Protein AF-0000000076590605 (afdb_homodimer)

Nearest PDB structures (foldseek):
  2ejc-assembly1_A-2  TM=9.378E-01  e=7.123E-31  Thermotoga maritima
  3mxt-assembly1_A  TM=9.363E-01  e=5.687E-29  Campylobacter jejuni subsp. jejuni NCTC 11168 = ATCC 700819
  2x3f-assembly1_B  TM=9.225E-01  e=6.044E-29  Staphylococcus aureus subsp. aureus MRSA252
  2x3f-assembly1_A  TM=9.341E-01  e=1.417E-28  Staphylococcus aureus subsp. aureus MRSA252
  7tot-assembly1_B  TM=8.406E-01  e=3.715E-29  Bartonella henselae str. Houston-1

Solvent-accessible surface area (backbone atoms only — not comparable to full-atom values): 33451 Å² total; per-residue (Å²): 125,90,73,78,80,56,55,75,34,52,45,65,68,59,37,28,52,55,33,48,56,41,47,62,71,70,45,43,30,13,36,34,76,40,67,55,55,68,47,71,50,55,40,49,39,37,38,53,27,41,75,76,24,77,37,20,41,35,34,36,48,77,65,38,38,49,34,42,76,84,52,84,70,82,74,60,73,68,53,67,66,61,42,50,45,53,42,43,72,36,48,36,54,32,35,41,43,46,78,45,88,51,58,60,69,83,58,96,62,66,69,68,58,32,26,52,48,31,38,54,65,41,22,38,86,54,87,63,90,73,58,78,83,45,66,50,55,44,26,39,46,63,69,59,45,52,49,81,70,22,60,83,34,70,52,31,51,35,27,49,49,33,51,48,50,31,47,44,48,33,50,57,37,43,30,39,40,43,55,42,48,48,47,63,59,50,45,42,51,48,48,43,35,59,54,37,44,48,80,50,47,73,41,76,41,77,66,42,57,44,97,74,45,32,65,59,54,79,60,60,79,42,36,30,74,68,38,54,70,30,49,28,35,50,43,54,26,47,50,47,44,42,49,32,37,66,69,59,74,47,39,41,28,67,58,45,34,51,51,35,46,49,49,24,38,73,46,66,38,45,72,73,45,58,44,43,20,30,61,78,58,58,46,77,50,89,36,58,40,68,79,44,58,22,23,43,38,37,33,32,35,33,56,18,51,95,79,40,75,38,78,45,63,40,64,42,75,35,103,125,89,73,79,80,57,56,73,34,53,46,64,68,61,38,29,54,54,34,48,56,40,47,64,69,68,45,43,30,13,34,33,77,40,67,53,59,67,46,71,50,56,39,48,39,36,37,52,28,42,75,74,25,77,37,20,39,34,35,39,50,76,66,39,37,49,35,42,77,85,53,84,70,80,74,61,77,60,56,68,66,61,41,49,43,54,42,44,72,37,46,35,56,30,34,41,45,44,78,46,87,51,57,62,71,83,61,94,6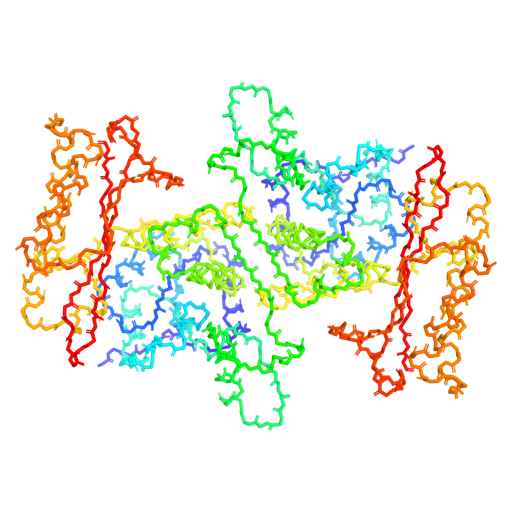5,66,72,69,57,33,26,50,47,32,37,54,65,42,21,39,86,55,86,61,90,73,58,78,83,44,65,49,54,44,26,39,46,64,68,59,44,52,47,81,71,23,61,84,34,71,54,31,50,36,28,48,48,33,50,47,49,30,47,45,49,33,49,58,37,42,31,38,39,42,54,42,47,49,47,65,57,52,44,43,51,47,48,42,34,58,54,38,43,47,81,50,46,72,42,75,39,78,66,43,54,44,98,72,45,32,66,61,54,79,62,59,78,42,36,28,74,69,39,55,70,30,50,28,34,51,42,54,28,46,50,48,44,42,50,33,37,64,70,59,74,48,39,42,25,61,58,46,34,50,50,34,48,48,49,25,40,73,47,65,37,45,73,73,46,59,44,41,21,31,61,78,57,59,46,81,46,78,45,57,40,67,79,42,59,21,24,43,41,37,32,32,36,34,57,18,53,94,79,39,74,39,78,45,64,40,65,44,75,33,105

pLDDT: mean 93.01, std 9.88, range [45.31, 98.94]

InterPro domains:
  IPR003721 Pantoate-beta-alanine ligase [MF_00158] (7-318)
  IPR003721 Pantoate-beta-alanine ligase [PF02569] (8-317)
  IPR003721 Pantoate-beta-alanine ligase [TIGR00018] (8-318)
  IPR004821 Cytidyltransferase-like domain [TIGR00125] (31-86)
  IPR014729 Rossmann-like alpha/beta/alpha sandwich fold [G3DSA:3.40.50.620] (4-208)
  IPR042176 Pantoate-beta-alanine ligase, C-terminal domain [G3DSA:3.30.1300.10] (209-319)

Sequence (638 aa):
MEELRIPIFTEKRDMKDFARRHRMAGKRVGLVGTMGAVHAGHLSLVHRAAELCDIVICMIYINPAQFTVNEDFDSYPRSMTTDALQIQQAGAHAVFAPKTFYHVIEDSAADADAAAAADKAQVVGQEQQVHPMAHETWVTVERMQQGLCGQSRPHLFRGIATICIKMYNTMMPDVFVLGQKDYQQNRVIERLTRDLDFDVEVVEAPTVREADGLAMSSRNVNLTPEARAQAPAIYAALSWAQQAAQQRQVTSATDLVAEVTARIAAAGGRVDYVEARHAEHLEVVQGDVTAQLTVIAVAVNYEGKRGKDVRLTDNIVIRMEELRIPIFTEKRDMKDFARRHRMAGKRVGLVGTMGAVHAGHLSLVHRAAELCDIVICMIYINPAQFTVNEDFDSYPRSMTTDALQIQQAGAHAVFAPKTFYHVIEDSAADADAAAAADKAQVVGQEQQVHPMAHETWVTVERMQQGLCGQSRPHLFRGIATICIKMYNTMMPDVFVLGQKDYQQNRVIERLTRDLDFDVEVVEAPTVREADGLAMSSRNVNLTPEARAQAPAIYAALSWAQQAAQQRQVTSATDLVAEVTARIAAAGGRVDYVEARHAEHLEVVQGDVTAQLTVIAVAVNYEGKRGKDVRLTDNIVIR

Organism: Tetradesmus obliquus (NCBI:txid3088)

Foldseek 3Di:
DDDQDAEEAADLVVLQVVQVVCVVVVWAEEEAEDQAPDDPQSLVLLLVRQVVTVAYEYEHHDQQQQAAPPDDPVPPPHDPVVRSVSSVVSPHRYYYYYLALWDFDDDPDDPNVRSVVLRLVNHPPDDDDDDPPTDDDWDDPDQLCDDDVCPVRVRRQRRLQVVLVSCCNRNVHQEYEDECQPQSSLLSNVVSCVVVVPNHHYHYDYFDADPLQAGDDPLLVFADPLQNVLRSLLRVLQVVLQVCLVVVVDFFQVVSQVSSCVSSVVSPWAWPGWAKAASNRGHGDGTGCQVGWIKIKTWTWHQGPPGDIGIGIGMDIHD/DDDQDAEEAADLVVLQVVQVVCVVVVWAEEEAEDQAPDDPQSLVLLLVRQVVTDAYEYEHHDQQQQAAPPDDPVPPPHDPVVRSSSSVVSPHRYYYYYLALWDFDDDPDDPNVRSVVLRLVNHPPDDDDDDPPTDDDWDDPDQLCDDDVCPVRVRRQRRLQVVLVSCCNRNVHQEYEDECQPQSSLLSNVVSCVVVVPNHHYHYDYFDADPLQAGDDPLLVFADPLQNVLRSLLRVLQVVLLVCLVVPVDFFQVVSQVSSVVSSVVSPWAWPGWAKAASNRGHGDGGGCQVGWIKTKTWTWHQGPPGDIGIGIGMDIHD

Structure (mmCIF, N/CA/C/O backbone):
data_AF-0000000076590605-model_v1
#
loop_
_entity.id
_entity.type
_entity.pdbx_description
1 polymer 'Pantoate--beta-alanine ligase'
#
loop_
_atom_site.group_PDB
_atom_site.id
_atom_site.type_symbol
_atom_site.label_atom_id
_atom_site.label_alt_id
_atom_site.label_comp_id
_atom_site.label_asym_id
_atom_site.label_entity_id
_atom_site.label_seq_id
_atom_site.pdbx_PDB_ins_code
_atom_site.Cartn_x
_atom_site.Cartn_y
_atom_site.Cartn_z
_atom_site.occupancy
_atom_site.B_iso_or_equiv
_atom_site.auth_seq_id
_atom_site.auth_comp_id
_atom_site.auth_asym_id
_atom_site.auth_atom_id
_atom_site.pdbx_PDB_model_num
ATOM 1 N N . MET A 1 1 ? 13.984 -16.172 -38.281 1 52.56 1 MET A N 1
ATOM 2 C CA . MET A 1 1 ? 13.992 -15.984 -36.844 1 52.56 1 MET A CA 1
ATOM 3 C C . MET A 1 1 ? 13.016 -14.875 -36.438 1 52.56 1 MET A C 1
ATOM 5 O O . MET A 1 1 ? 13.047 -13.781 -37 1 52.56 1 MET A O 1
ATOM 9 N N . GLU A 1 2 ? 12.031 -15.281 -35.812 1 73.75 2 GLU A N 1
ATOM 10 C CA . GLU A 1 2 ? 10.984 -14.297 -35.562 1 73.75 2 GLU A CA 1
ATOM 11 C C . GLU A 1 2 ? 11.547 -13.047 -34.875 1 73.75 2 GLU A C 1
ATOM 13 O O . GLU A 1 2 ? 12.391 -13.148 -34 1 73.75 2 GLU A O 1
ATOM 18 N N . GLU A 1 3 ? 11.43 -12 -35.531 1 88.44 3 GLU A N 1
ATOM 19 C CA . GLU A 1 3 ? 11.938 -10.703 -35.094 1 88.44 3 GLU A CA 1
ATOM 20 C C . GLU A 1 3 ? 11.102 -10.141 -33.938 1 88.44 3 GLU A C 1
ATOM 22 O O . GLU A 1 3 ? 9.883 -10.305 -33.938 1 88.44 3 GLU A O 1
ATOM 27 N N . LEU A 1 4 ? 11.805 -9.773 -32.938 1 90.38 4 LEU A N 1
ATOM 28 C CA . LEU A 1 4 ? 11.164 -9.086 -31.812 1 90.38 4 LEU A CA 1
ATOM 29 C C . LEU A 1 4 ? 10.609 -7.738 -32.25 1 90.38 4 LEU A C 1
ATOM 31 O O . LEU A 1 4 ? 11.359 -6.883 -32.75 1 90.38 4 LEU A O 1
ATOM 35 N N . ARG A 1 5 ? 9.312 -7.516 -32.125 1 94.44 5 ARG A N 1
ATOM 36 C CA . ARG A 1 5 ? 8.656 -6.312 -32.625 1 94.44 5 ARG A CA 1
ATOM 37 C C . ARG A 1 5 ? 8.078 -5.484 -31.469 1 94.44 5 ARG A C 1
ATOM 39 O O . ARG A 1 5 ? 7.797 -4.297 -31.641 1 94.44 5 ARG A O 1
ATOM 46 N N . ILE A 1 6 ? 7.895 -6.141 -30.344 1 96.81 6 ILE A N 1
ATOM 47 C CA . ILE A 1 6 ? 7.293 -5.406 -29.234 1 96.81 6 ILE A CA 1
ATOM 48 C C . ILE A 1 6 ? 8.383 -4.715 -28.422 1 96.81 6 ILE A C 1
ATOM 50 O O . ILE A 1 6 ? 9.516 -5.188 -28.359 1 96.81 6 ILE A O 1
ATOM 54 N N . PRO A 1 7 ? 8.047 -3.584 -27.844 1 97.69 7 PRO A N 1
ATOM 55 C CA . PRO A 1 7 ? 9.055 -2.875 -27.062 1 97.69 7 PRO A CA 1
ATOM 56 C C . PRO A 1 7 ? 9.383 -3.584 -25.75 1 97.69 7 PRO A C 1
ATOM 58 O O . PRO A 1 7 ? 8.516 -4.223 -25.156 1 97.69 7 PRO A O 1
ATOM 61 N N . ILE A 1 8 ? 10.641 -3.469 -25.344 1 97.12 8 ILE A N 1
ATOM 62 C CA . ILE A 1 8 ? 11.102 -3.812 -24 1 97.12 8 ILE A CA 1
ATOM 63 C C . ILE A 1 8 ? 11.445 -2.537 -23.234 1 97.12 8 ILE A C 1
ATOM 65 O O . ILE A 1 8 ? 12.406 -1.84 -23.562 1 97.12 8 ILE A O 1
ATOM 69 N N . PHE A 1 9 ? 10.641 -2.23 -22.25 1 97.81 9 PHE A N 1
ATOM 70 C CA . PHE A 1 9 ? 10.891 -1.055 -21.422 1 97.81 9 PHE A CA 1
ATOM 71 C C . PHE A 1 9 ? 11.75 -1.41 -20.219 1 97.81 9 PHE A C 1
ATOM 73 O O . PHE A 1 9 ? 11.539 -2.443 -19.578 1 97.81 9 PHE A O 1
ATOM 80 N N . THR A 1 10 ? 12.68 -0.567 -19.906 1 96.12 10 THR A N 1
ATOM 81 C CA . THR A 1 10 ? 13.508 -0.78 -18.719 1 96.12 10 THR A CA 1
ATOM 82 C C . THR A 1 10 ? 13.32 0.357 -17.719 1 96.12 10 THR A C 1
ATOM 84 O O . THR A 1 10 ? 13.719 0.239 -16.562 1 96.12 10 THR A O 1
ATOM 87 N N . GLU A 1 11 ? 12.695 1.439 -18.203 1 96.38 11 GLU A N 1
ATOM 88 C CA . GLU A 1 11 ? 12.445 2.596 -17.344 1 96.38 11 GLU A CA 1
ATOM 89 C C . GLU A 1 11 ? 10.969 2.697 -16.969 1 96.38 11 GLU A C 1
ATOM 91 O O . GLU A 1 11 ? 10.102 2.559 -17.828 1 96.38 11 GLU A O 1
ATOM 96 N N . LYS A 1 12 ? 10.766 2.99 -15.727 1 97.06 12 LYS A N 1
ATOM 97 C CA . LYS A 1 12 ? 9.391 3.107 -15.234 1 97.06 12 LYS A CA 1
ATOM 98 C C . LYS A 1 12 ? 8.625 4.176 -16 1 97.06 12 LYS A C 1
ATOM 100 O O . LYS A 1 12 ? 7.461 3.979 -16.359 1 97.06 12 LYS A O 1
ATOM 105 N N . ARG A 1 13 ? 9.297 5.281 -16.219 1 96.75 13 ARG A N 1
ATOM 106 C CA . ARG A 1 13 ? 8.633 6.402 -16.875 1 96.75 13 ARG A CA 1
ATOM 107 C C . ARG A 1 13 ? 8.109 6 -18.25 1 96.75 13 ARG A C 1
ATOM 109 O O . ARG A 1 13 ? 6.973 6.312 -18.609 1 96.75 13 ARG A O 1
ATOM 116 N N . ASP A 1 14 ? 8.938 5.297 -19.016 1 98.25 14 ASP A N 1
ATOM 117 C CA . ASP A 1 14 ? 8.547 4.859 -20.359 1 98.25 14 ASP A CA 1
ATOM 118 C C . ASP A 1 14 ? 7.406 3.852 -20.297 1 98.25 14 ASP A C 1
ATOM 120 O O . ASP A 1 14 ? 6.484 3.898 -21.109 1 98.25 14 ASP A O 1
ATOM 124 N N . MET A 1 15 ? 7.453 2.961 -19.359 1 98.56 15 MET A N 1
ATOM 125 C CA . MET A 1 15 ? 6.395 1.969 -19.188 1 98.56 15 MET A CA 1
ATOM 126 C C . MET A 1 15 ? 5.074 2.637 -18.828 1 98.56 15 MET A C 1
ATOM 128 O O . MET A 1 15 ? 4.023 2.287 -19.375 1 98.56 15 MET A O 1
ATOM 132 N N . LYS A 1 16 ? 5.164 3.613 -17.953 1 98.06 16 LYS A N 1
ATOM 133 C CA . LYS A 1 16 ? 3.977 4.363 -17.562 1 98.06 16 LYS A CA 1
ATOM 134 C C . LYS A 1 16 ? 3.354 5.074 -18.766 1 98.06 16 LYS A C 1
ATOM 136 O O . LYS A 1 16 ? 2.133 5.043 -18.938 1 98.06 16 LYS A O 1
ATOM 141 N N . ASP A 1 17 ? 4.176 5.719 -19.516 1 97.81 17 ASP A N 1
ATOM 142 C CA . ASP A 1 17 ? 3.688 6.438 -20.688 1 97.81 17 ASP A CA 1
ATOM 143 C C . ASP A 1 17 ? 2.982 5.492 -21.656 1 97.81 17 ASP A C 1
ATOM 145 O O . ASP A 1 17 ? 1.929 5.824 -22.203 1 97.81 17 ASP A O 1
ATOM 149 N N . PHE A 1 18 ? 3.584 4.344 -21.828 1 98.56 18 PHE A N 1
ATOM 150 C CA . PHE A 1 18 ? 3.004 3.334 -22.703 1 98.56 18 PHE A CA 1
ATOM 151 C C . PHE A 1 18 ? 1.631 2.904 -22.203 1 98.56 18 PHE A C 1
ATOM 153 O O . PHE A 1 18 ? 0.66 2.898 -22.953 1 98.56 18 PHE A O 1
ATOM 160 N N . ALA A 1 19 ? 1.553 2.57 -20.953 1 98.06 19 ALA A N 1
ATOM 161 C CA . ALA A 1 19 ? 0.304 2.098 -20.359 1 98.06 19 ALA A CA 1
ATOM 162 C C . ALA A 1 19 ? -0.766 3.186 -20.391 1 98.06 19 ALA A C 1
ATOM 164 O O . ALA A 1 19 ? -1.909 2.928 -20.766 1 98.06 19 ALA A O 1
ATOM 165 N N . ARG A 1 20 ? -0.372 4.34 -19.984 1 94.88 20 ARG A N 1
ATOM 166 C CA . ARG A 1 20 ? -1.293 5.473 -19.922 1 94.88 20 ARG A CA 1
ATOM 167 C C . ARG A 1 20 ? -1.897 5.762 -21.281 1 94.88 20 ARG A C 1
ATOM 169 O O . ARG A 1 20 ? -3.096 6.035 -21.406 1 94.88 20 ARG A O 1
ATOM 176 N N . ARG A 1 21 ? -1.084 5.77 -22.328 1 95.94 21 ARG A N 1
ATOM 177 C CA . ARG A 1 21 ? -1.553 6.039 -23.672 1 95.94 21 ARG A CA 1
ATOM 178 C C . ARG A 1 21 ? -2.668 5.078 -24.078 1 95.94 21 ARG A C 1
ATOM 180 O O . ARG A 1 21 ? -3.676 5.496 -24.641 1 95.94 21 ARG A O 1
ATOM 187 N N . HIS A 1 22 ? -2.52 3.828 -23.734 1 97 22 HIS A N 1
ATOM 188 C CA . HIS A 1 22 ? -3.514 2.832 -24.109 1 97 22 HIS A CA 1
ATOM 189 C C . HIS A 1 22 ? -4.77 2.959 -23.25 1 97 22 HIS A C 1
ATOM 191 O O . HIS A 1 22 ? -5.887 2.826 -23.766 1 97 22 HIS A O 1
ATOM 197 N N . ARG A 1 23 ? -4.586 3.281 -22 1 93.75 23 ARG A N 1
ATOM 198 C CA . ARG A 1 23 ? -5.738 3.488 -21.125 1 93.75 23 ARG A CA 1
ATOM 199 C C . ARG A 1 23 ? -6.562 4.691 -21.578 1 93.75 23 ARG A C 1
ATOM 201 O O . ARG A 1 23 ? -7.793 4.629 -21.625 1 93.75 23 ARG A O 1
ATOM 208 N N . MET A 1 24 ? -5.855 5.703 -21.906 1 90.5 24 MET A N 1
ATOM 209 C CA . MET A 1 24 ? -6.527 6.918 -22.359 1 90.5 24 MET A CA 1
ATOM 210 C C . MET A 1 24 ? -7.281 6.676 -23.672 1 90.5 24 MET A C 1
ATOM 212 O O . MET A 1 24 ? -8.281 7.336 -23.953 1 90.5 24 MET A O 1
ATOM 216 N N . ALA A 1 25 ? -6.82 5.707 -24.422 1 94.25 25 ALA A N 1
ATOM 217 C CA . ALA A 1 25 ? -7.465 5.355 -25.688 1 94.25 25 ALA A CA 1
ATOM 218 C C . ALA A 1 25 ? -8.633 4.398 -25.453 1 94.25 25 ALA A C 1
ATOM 220 O O . ALA A 1 25 ? -9.25 3.926 -26.422 1 94.25 25 ALA A O 1
ATOM 221 N N . GLY A 1 26 ? -8.891 4.047 -24.156 1 92.81 26 GLY A N 1
ATOM 222 C CA . GLY A 1 26 ? -10.023 3.205 -23.828 1 92.81 26 GLY A CA 1
ATOM 223 C C . GLY A 1 26 ? -9.734 1.724 -23.969 1 92.81 26 GLY A C 1
ATOM 224 O O . GLY A 1 26 ? -10.656 0.902 -23.984 1 92.81 26 GLY A O 1
ATOM 225 N N . LYS A 1 27 ? -8.453 1.386 -24.125 1 97.56 27 LYS A N 1
ATOM 226 C CA . LYS A 1 27 ? -8.086 -0.019 -24.266 1 97.56 27 LYS A CA 1
ATOM 227 C C . LYS A 1 27 ? -7.996 -0.709 -22.922 1 97.56 27 LYS A C 1
ATOM 229 O O . LYS A 1 27 ? -7.598 -0.094 -21.922 1 97.56 27 LYS A O 1
ATOM 234 N N . ARG A 1 28 ? -8.367 -1.932 -22.906 1 98.31 28 ARG A N 1
ATOM 235 C CA . ARG A 1 28 ? -8.227 -2.76 -21.703 1 98.31 28 ARG A CA 1
ATOM 236 C C . ARG A 1 28 ? -6.816 -3.346 -21.609 1 98.31 28 ARG A C 1
ATOM 238 O O . ARG A 1 28 ? -6.344 -3.988 -22.547 1 98.31 28 ARG A O 1
ATOM 245 N N . VAL A 1 29 ? -6.125 -3.145 -20.516 1 98.81 29 VAL A N 1
ATOM 246 C CA . VAL A 1 29 ? -4.727 -3.529 -20.359 1 98.81 29 VAL A CA 1
ATOM 247 C C . VAL A 1 29 ? -4.629 -4.738 -19.438 1 98.81 29 VAL A C 1
ATOM 249 O O . VAL A 1 29 ? -5.172 -4.727 -18.328 1 98.81 29 VAL A O 1
ATOM 252 N N . GLY A 1 30 ? -4.008 -5.828 -19.891 1 98.94 30 GLY A N 1
ATOM 253 C CA . GLY A 1 30 ? -3.721 -7.012 -19.109 1 98.94 30 GLY A CA 1
ATOM 254 C C . GLY A 1 30 ? -2.277 -7.086 -18.641 1 98.94 30 GLY A C 1
ATOM 255 O O . GLY A 1 30 ? -1.366 -6.68 -19.359 1 98.94 30 GLY A O 1
ATOM 256 N N . LEU A 1 31 ? -2.045 -7.637 -17.469 1 98.94 31 LEU A N 1
ATOM 257 C CA . LEU A 1 31 ? -0.725 -7.77 -16.859 1 98.94 31 LEU A CA 1
ATOM 258 C C . LEU A 1 31 ? -0.428 -9.227 -16.516 1 98.94 31 LEU A C 1
ATOM 260 O O . LEU A 1 31 ? -1.293 -9.938 -16 1 98.94 31 LEU A O 1
ATOM 264 N N . VAL A 1 32 ? 0.732 -9.664 -16.859 1 98.81 32 VAL A N 1
ATOM 265 C CA . VAL A 1 32 ? 1.303 -10.938 -16.438 1 98.81 32 VAL A CA 1
ATOM 266 C C . VAL A 1 32 ? 2.705 -10.719 -15.867 1 98.81 32 VAL A C 1
ATOM 268 O O . VAL A 1 32 ? 3.488 -9.945 -16.422 1 98.81 32 VAL A O 1
ATOM 271 N N . GLY A 1 33 ? 2.963 -11.305 -14.758 1 96.94 33 GLY A N 1
ATOM 272 C CA . GLY A 1 33 ? 4.285 -11.195 -14.164 1 96.94 33 GLY A CA 1
ATOM 273 C C . GLY A 1 33 ? 5.051 -12.508 -14.18 1 96.94 33 GLY A C 1
ATOM 274 O O . GLY A 1 33 ? 4.469 -13.57 -13.984 1 96.94 33 GLY A O 1
ATOM 275 N N . THR A 1 34 ? 6.34 -12.383 -14.383 1 94.06 34 THR A N 1
ATOM 276 C CA . THR A 1 34 ? 7.234 -13.531 -14.305 1 94.06 34 THR A CA 1
ATOM 277 C C . THR A 1 34 ? 8.625 -13.102 -13.844 1 94.06 34 THR A C 1
ATOM 279 O O . THR A 1 34 ? 8.977 -11.922 -13.914 1 94.06 34 THR A O 1
ATOM 282 N N . MET A 1 35 ? 9.352 -14.062 -13.375 1 89.19 35 MET A N 1
ATOM 283 C CA . MET A 1 35 ? 10.734 -13.812 -12.984 1 89.19 35 MET A CA 1
ATOM 284 C C . MET A 1 35 ? 11.695 -14.164 -14.117 1 89.19 35 MET A C 1
ATOM 286 O O . MET A 1 35 ? 12.914 -14.109 -13.945 1 89.19 35 MET A O 1
ATOM 290 N N . GLY A 1 36 ? 11.148 -14.562 -15.258 1 88.38 36 GLY A N 1
ATOM 291 C CA . GLY A 1 36 ? 11.961 -15.016 -16.375 1 88.38 36 GLY A CA 1
ATOM 292 C C . GLY A 1 36 ? 11.977 -16.531 -16.531 1 88.38 36 GLY A C 1
ATOM 293 O O . GLY A 1 36 ? 11.164 -17.234 -15.922 1 88.38 36 GLY A O 1
ATOM 294 N N . ALA A 1 37 ? 12.805 -16.984 -17.547 1 85.94 37 ALA A N 1
ATOM 295 C CA . ALA A 1 37 ? 12.828 -18.406 -17.891 1 85.94 37 ALA A CA 1
ATOM 296 C C . ALA A 1 37 ? 11.422 -18.922 -18.203 1 85.94 37 ALA A C 1
ATOM 298 O O . ALA A 1 37 ? 10.969 -19.891 -17.594 1 85.94 37 ALA A O 1
ATOM 299 N N . VAL A 1 38 ? 10.883 -18.328 -19.109 1 91.62 38 VAL A N 1
ATOM 300 C CA . VAL A 1 38 ? 9.461 -18.516 -19.391 1 91.62 38 VAL A CA 1
ATOM 301 C C . VAL A 1 38 ? 9.227 -19.922 -19.938 1 91.62 38 VAL A C 1
ATOM 303 O O . VAL A 1 38 ? 10.047 -20.453 -20.688 1 91.62 38 VAL A O 1
ATOM 306 N N . HIS A 1 39 ? 8.266 -20.516 -19.531 1 90.88 39 HIS A N 1
ATOM 307 C CA . HIS A 1 39 ? 7.797 -21.812 -19.969 1 90.88 39 HIS A CA 1
ATOM 308 C C . HIS A 1 39 ? 6.316 -21.766 -20.344 1 90.88 39 HIS A C 1
ATOM 310 O O . HIS A 1 39 ? 5.695 -20.703 -20.297 1 90.88 39 HIS A O 1
ATOM 316 N N .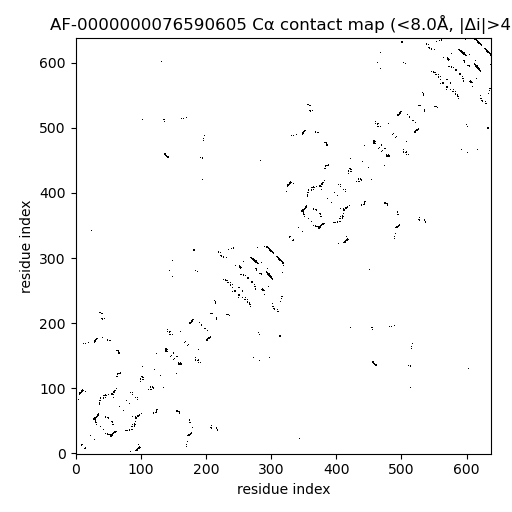 ALA A 1 40 ? 5.738 -22.906 -20.641 1 95.25 40 ALA A N 1
ATOM 317 C CA . ALA A 1 40 ? 4.371 -22.969 -21.156 1 95.25 40 ALA A CA 1
ATOM 318 C C . ALA A 1 40 ? 3.371 -22.469 -20.125 1 95.25 40 ALA A C 1
ATOM 320 O O . ALA A 1 40 ? 2.338 -21.906 -20.469 1 95.25 40 ALA A O 1
ATOM 321 N N . GLY A 1 41 ? 3.707 -22.656 -18.906 1 95.25 41 GLY A N 1
ATOM 322 C CA . GLY A 1 41 ? 2.857 -22.141 -17.844 1 95.25 41 GLY A CA 1
ATOM 323 C C . GLY A 1 41 ? 2.725 -20.625 -17.875 1 95.25 41 GLY A C 1
ATOM 324 O O . GLY A 1 41 ? 1.615 -20.094 -17.812 1 95.25 41 GLY A O 1
ATOM 325 N N . HIS A 1 42 ? 3.848 -19.953 -18 1 96.06 42 HIS A N 1
ATOM 326 C CA . HIS A 1 42 ? 3.836 -18.5 -18.109 1 96.06 42 HIS A CA 1
ATOM 327 C C . HIS A 1 42 ? 3.105 -18.047 -19.359 1 96.06 42 HIS A C 1
ATOM 329 O O . HIS A 1 42 ? 2.295 -17.125 -19.312 1 96.06 42 HIS A O 1
ATOM 335 N N . LEU A 1 43 ? 3.406 -18.719 -20.406 1 97.88 43 LEU A N 1
ATOM 336 C CA . LEU A 1 43 ? 2.848 -18.312 -21.703 1 97.88 43 LEU A CA 1
ATOM 337 C C . LEU A 1 43 ? 1.333 -18.5 -21.719 1 97.88 43 LEU A C 1
ATOM 339 O O . LEU A 1 43 ? 0.618 -17.719 -22.359 1 97.88 43 LEU A O 1
ATOM 343 N N . SER A 1 44 ? 0.85 -19.453 -20.969 1 98.25 44 SER A N 1
ATOM 344 C CA . SER A 1 44 ? -0.592 -19.641 -20.844 1 98.25 44 SER A CA 1
ATOM 345 C C . SER A 1 44 ? -1.256 -18.438 -20.188 1 98.25 44 SER A C 1
ATOM 347 O O . SER A 1 44 ? -2.398 -18.109 -20.5 1 98.25 44 SER A O 1
ATOM 349 N N . LEU A 1 45 ? -0.587 -17.812 -19.25 1 98.56 45 LEU A N 1
ATOM 350 C CA . LEU A 1 45 ? -1.105 -16.609 -18.609 1 98.56 45 LEU A CA 1
ATOM 351 C C . LEU A 1 45 ? -1.193 -15.461 -19.609 1 98.56 45 LEU A C 1
ATOM 353 O O . LEU A 1 45 ? -2.166 -14.703 -19.609 1 98.56 45 LEU A O 1
ATOM 357 N N . VAL A 1 46 ? -0.167 -15.375 -20.453 1 98.75 46 VAL A N 1
ATOM 358 C CA . VAL A 1 46 ? -0.151 -14.336 -21.469 1 98.75 46 VAL A CA 1
ATOM 359 C C . VAL A 1 46 ? -1.308 -14.555 -22.453 1 98.75 46 VAL A C 1
ATOM 361 O O . VAL A 1 46 ? -2.016 -13.609 -22.797 1 98.75 46 VAL A O 1
ATOM 364 N N . HIS A 1 47 ? -1.52 -15.828 -22.844 1 98.69 47 HIS A N 1
ATOM 365 C CA . HIS A 1 47 ? -2.643 -16.156 -23.703 1 98.69 47 HIS A CA 1
ATOM 366 C C . HIS A 1 47 ? -3.969 -15.75 -23.078 1 98.69 47 HIS A C 1
ATOM 368 O O . HIS A 1 47 ? -4.824 -15.156 -23.734 1 98.69 47 HIS A O 1
ATOM 374 N N . ARG A 1 48 ? -4.105 -16.062 -21.828 1 98.75 48 ARG A N 1
ATOM 375 C CA . ARG A 1 48 ? -5.332 -15.734 -21.109 1 98.75 48 ARG A CA 1
ATOM 376 C C . ARG A 1 48 ? -5.543 -14.227 -21.062 1 98.75 48 ARG A C 1
ATOM 378 O O . ARG A 1 48 ? -6.656 -13.742 -21.266 1 98.75 48 ARG A O 1
ATOM 385 N N . ALA A 1 49 ? -4.512 -13.5 -20.766 1 98.88 49 ALA A N 1
ATOM 386 C CA . ALA A 1 49 ? -4.59 -12.039 -20.75 1 98.88 49 ALA A CA 1
ATOM 387 C C . ALA A 1 49 ? -5 -11.492 -22.125 1 98.88 49 ALA A C 1
ATOM 389 O O . ALA A 1 49 ? -5.801 -10.562 -22.203 1 98.88 49 ALA A O 1
ATOM 390 N N . ALA A 1 50 ? -4.484 -12.094 -23.172 1 98.75 50 ALA A N 1
ATOM 391 C CA . ALA A 1 50 ? -4.77 -11.648 -24.547 1 98.75 50 ALA A CA 1
ATOM 392 C C . ALA A 1 50 ? -6.23 -11.891 -24.906 1 98.75 50 ALA A C 1
ATOM 394 O O . ALA A 1 50 ? -6.801 -11.164 -25.719 1 98.75 50 ALA A O 1
ATOM 395 N N . GLU A 1 51 ? -6.832 -12.898 -24.281 1 98.62 51 GLU A N 1
ATOM 396 C CA . GLU A 1 51 ? -8.25 -13.172 -24.5 1 98.62 51 GLU A CA 1
ATOM 397 C C . GLU A 1 51 ? -9.125 -12.117 -23.844 1 98.62 51 GLU A C 1
ATOM 399 O O . GLU A 1 51 ? -10.234 -11.844 -24.312 1 98.62 51 GLU A O 1
ATOM 404 N N . LEU A 1 52 ? -8.617 -11.484 -22.844 1 98.69 52 LEU A N 1
ATOM 405 C CA . LEU A 1 52 ? -9.453 -10.648 -21.984 1 98.69 52 LEU A CA 1
ATOM 406 C C . LEU A 1 52 ? -9.203 -9.172 -22.266 1 98.69 52 LEU A C 1
ATOM 408 O O . LEU A 1 52 ? -10 -8.312 -21.875 1 98.69 52 LEU A O 1
ATOM 412 N N . CYS A 1 53 ? -8.062 -8.867 -22.938 1 98.81 53 CYS A N 1
ATOM 413 C CA . CYS A 1 53 ? -7.633 -7.473 -22.984 1 98.81 53 CYS A CA 1
ATOM 414 C C . CYS A 1 53 ? -7.156 -7.102 -24.391 1 98.81 53 CYS A C 1
ATOM 416 O O . CYS A 1 53 ? -6.848 -7.98 -25.203 1 98.81 53 CYS A O 1
ATOM 418 N N . ASP A 1 54 ? -7.059 -5.828 -24.656 1 98.81 54 ASP A N 1
ATOM 419 C CA . ASP A 1 54 ? -6.582 -5.301 -25.922 1 98.81 54 ASP A CA 1
ATOM 420 C C . ASP A 1 54 ? -5.059 -5.238 -25.953 1 98.81 54 ASP A C 1
ATOM 422 O O . ASP A 1 54 ? -4.449 -5.402 -27.016 1 98.81 54 ASP A O 1
ATOM 426 N N . ILE A 1 55 ? -4.504 -4.91 -24.844 1 98.81 55 ILE A N 1
ATOM 427 C CA . ILE A 1 55 ? -3.062 -4.762 -24.656 1 98.81 55 ILE A CA 1
ATOM 428 C C . ILE A 1 55 ? -2.592 -5.664 -23.516 1 98.81 55 ILE A C 1
ATOM 430 O O . ILE A 1 55 ? -3.207 -5.707 -22.453 1 98.81 55 ILE A O 1
ATOM 434 N N . VAL A 1 56 ? -1.514 -6.371 -23.75 1 98.94 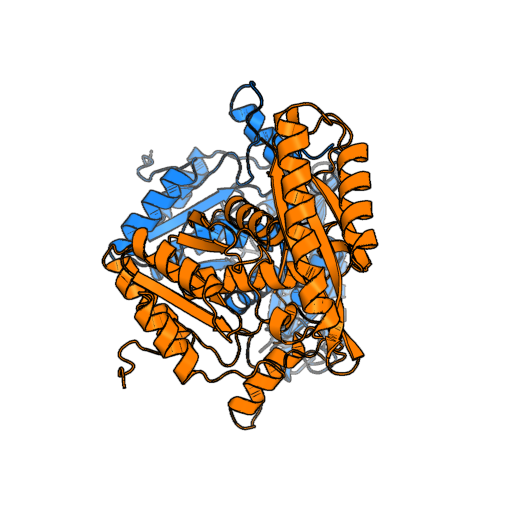56 VAL A N 1
ATOM 435 C CA . VAL A 1 56 ? -0.946 -7.227 -22.703 1 98.94 56 VAL A CA 1
ATOM 436 C C . VAL A 1 56 ? 0.495 -6.809 -22.422 1 98.94 56 VAL A C 1
ATOM 438 O O . VAL A 1 56 ? 1.312 -6.719 -23.344 1 98.94 56 VAL A O 1
ATOM 441 N N . ILE A 1 57 ? 0.788 -6.512 -21.188 1 98.94 57 ILE A N 1
ATOM 442 C CA . ILE A 1 57 ? 2.133 -6.207 -20.719 1 98.94 57 ILE A CA 1
ATOM 443 C C . ILE A 1 57 ? 2.641 -7.359 -19.844 1 98.94 57 ILE A C 1
ATOM 445 O O . ILE A 1 57 ? 1.944 -7.812 -18.938 1 98.94 57 ILE A O 1
ATOM 449 N N . CYS A 1 58 ? 3.793 -7.836 -20.172 1 98.75 58 CYS A N 1
ATOM 450 C CA . CYS A 1 58 ? 4.434 -8.859 -19.359 1 98.75 58 CYS A CA 1
ATOM 451 C C . CYS A 1 58 ? 5.664 -8.312 -18.641 1 98.75 58 CYS A C 1
ATOM 453 O O . CYS A 1 58 ? 6.543 -7.727 -19.281 1 98.75 58 CYS A O 1
ATOM 455 N N . MET A 1 59 ? 5.711 -8.5 -17.391 1 98.06 59 MET A N 1
ATOM 456 C CA . MET A 1 59 ? 6.875 -8.062 -16.625 1 98.06 59 MET A CA 1
ATOM 457 C C . MET A 1 59 ? 7.84 -9.219 -16.391 1 98.06 59 MET A C 1
ATOM 459 O O . MET A 1 59 ? 7.414 -10.336 -16.078 1 98.06 59 MET A O 1
ATOM 463 N N . ILE A 1 60 ? 9.094 -8.969 -16.594 1 95.31 60 ILE A N 1
ATOM 464 C CA . ILE A 1 60 ? 10.18 -9.859 -16.203 1 95.31 60 ILE A CA 1
ATOM 465 C C . ILE A 1 60 ? 11.047 -9.18 -15.156 1 95.31 60 ILE A C 1
ATOM 467 O O . ILE A 1 60 ? 11.781 -8.242 -15.461 1 95.31 60 ILE A O 1
ATOM 471 N N . TYR A 1 61 ? 10.953 -9.664 -13.961 1 94.5 61 TYR A N 1
ATOM 472 C CA . TYR A 1 61 ? 11.688 -9.031 -12.875 1 94.5 61 TYR A CA 1
ATOM 473 C C . TYR A 1 61 ? 11.789 -9.961 -11.672 1 94.5 61 TYR A C 1
ATOM 475 O O . TYR A 1 61 ? 10.805 -10.602 -11.289 1 94.5 61 TYR A O 1
ATOM 483 N N . ILE A 1 62 ? 12.977 -10.047 -11.141 1 91.38 62 ILE A N 1
ATOM 484 C CA . ILE A 1 62 ? 13.18 -10.742 -9.875 1 91.38 62 ILE A CA 1
ATOM 485 C C . ILE A 1 62 ? 13.094 -9.742 -8.719 1 91.38 62 ILE A C 1
ATOM 487 O O . ILE A 1 62 ? 13.969 -8.891 -8.562 1 91.38 62 ILE A O 1
ATOM 491 N N . ASN A 1 63 ? 12.086 -9.883 -7.949 1 93.88 63 ASN A N 1
ATOM 492 C CA . ASN A 1 63 ? 11.883 -8.992 -6.809 1 93.88 63 ASN A CA 1
ATOM 493 C C . ASN A 1 63 ? 12.75 -9.398 -5.621 1 93.88 63 ASN A C 1
ATOM 495 O O . ASN A 1 63 ? 12.484 -10.414 -4.973 1 93.88 63 ASN A O 1
ATOM 499 N N . PRO A 1 64 ? 13.734 -8.602 -5.27 1 92.25 64 PRO A N 1
ATOM 500 C CA . PRO A 1 64 ? 14.641 -8.984 -4.188 1 92.25 64 PRO A CA 1
ATOM 501 C C . PRO A 1 64 ? 13.938 -9.086 -2.836 1 92.25 64 PRO A C 1
ATOM 503 O O . PRO A 1 64 ? 14.328 -9.883 -1.982 1 92.25 64 PRO A O 1
ATOM 506 N N . ALA A 1 65 ? 12.914 -8.367 -2.633 1 91.06 65 ALA A N 1
ATOM 507 C CA . ALA A 1 65 ? 12.258 -8.258 -1.332 1 91.06 65 ALA A CA 1
ATOM 508 C C . ALA A 1 65 ? 11.516 -9.547 -0.989 1 91.06 65 ALA A C 1
ATOM 510 O O . ALA A 1 65 ? 11.047 -9.727 0.14 1 91.06 65 ALA A O 1
ATOM 511 N N . GLN A 1 66 ? 11.406 -10.445 -1.945 1 89.06 66 GLN A N 1
ATOM 512 C CA . GLN A 1 66 ? 10.734 -11.711 -1.648 1 89.06 66 GLN A CA 1
ATOM 513 C C . GLN A 1 66 ? 11.75 -12.812 -1.367 1 89.06 66 GLN A C 1
ATOM 515 O O . GLN A 1 66 ? 11.375 -13.969 -1.161 1 89.06 66 GLN A O 1
ATOM 520 N N . PHE A 1 67 ? 13.055 -12.43 -1.292 1 86.44 67 PHE A N 1
ATOM 521 C CA . PHE A 1 67 ? 14.125 -13.398 -1.058 1 86.44 67 PHE A CA 1
ATOM 522 C C . PHE A 1 67 ? 14.945 -13.008 0.166 1 86.44 67 PHE A C 1
ATOM 524 O O . PHE A 1 67 ? 15.031 -11.836 0.517 1 86.44 67 PHE A O 1
ATOM 531 N N . THR A 1 68 ? 15.508 -14.039 0.71 1 83.19 68 THR A N 1
ATOM 532 C CA . THR A 1 68 ? 16.484 -13.812 1.771 1 83.19 68 THR A CA 1
ATOM 533 C C . THR A 1 68 ? 17.906 -13.922 1.229 1 83.19 68 THR A C 1
ATOM 535 O O . THR A 1 68 ? 18.109 -14.391 0.107 1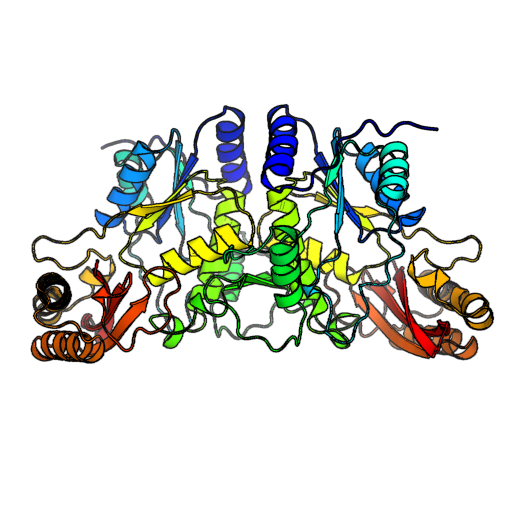 83.19 68 THR A O 1
ATOM 538 N N . VAL A 1 69 ? 18.844 -13.508 2.006 1 79.88 69 VAL A N 1
ATOM 539 C CA . VAL A 1 69 ? 20.25 -13.523 1.628 1 79.88 69 VAL A CA 1
ATOM 540 C C . VAL A 1 69 ? 20.688 -14.953 1.335 1 79.88 69 VAL A C 1
ATOM 542 O O . VAL A 1 69 ? 21.641 -15.18 0.585 1 79.88 69 VAL A O 1
ATOM 545 N N . ASN A 1 70 ? 19.969 -15.859 1.777 1 73.25 70 ASN A N 1
ATOM 546 C CA . ASN A 1 70 ? 20.375 -17.25 1.633 1 73.25 70 ASN A CA 1
ATOM 547 C C . ASN A 1 70 ? 19.734 -17.891 0.405 1 73.25 70 ASN A C 1
ATOM 549 O O . ASN A 1 70 ? 20.047 -19.047 0.068 1 73.25 70 ASN A O 1
ATOM 553 N N . GLU A 1 71 ? 18.922 -17.172 -0.203 1 71.5 71 GLU A N 1
ATOM 554 C CA . GLU A 1 71 ? 18.234 -17.734 -1.358 1 71.5 71 GLU A CA 1
ATOM 555 C C . GLU A 1 71 ? 18.875 -17.281 -2.664 1 71.5 71 GLU A C 1
ATOM 557 O O . GLU A 1 71 ? 19.328 -16.141 -2.775 1 71.5 71 GLU A O 1
ATOM 562 N N . ASP A 1 72 ? 19.359 -18.25 -3.506 1 58.53 72 ASP A N 1
ATOM 563 C CA . ASP A 1 72 ? 20.031 -17.922 -4.762 1 58.53 72 ASP A CA 1
ATOM 564 C C . ASP A 1 72 ? 19.047 -17.469 -5.82 1 58.53 72 ASP A C 1
ATOM 566 O O . ASP A 1 72 ? 18.188 -18.234 -6.262 1 58.53 72 ASP A O 1
ATOM 570 N N . PHE A 1 73 ? 18.938 -16.219 -6.012 1 59.59 73 PHE A N 1
ATOM 571 C CA . PHE A 1 73 ? 18.062 -15.758 -7.086 1 59.59 73 PHE A CA 1
ATOM 572 C C . PHE A 1 73 ? 18.875 -15.461 -8.344 1 59.59 73 PHE A C 1
ATOM 574 O O . PHE A 1 73 ? 18.312 -15.258 -9.414 1 59.59 73 PHE A O 1
ATOM 581 N N . ASP A 1 74 ? 20.188 -15.453 -8.305 1 54.69 74 ASP A N 1
ATOM 582 C CA . ASP A 1 74 ? 21.062 -15.148 -9.438 1 54.69 74 ASP A CA 1
ATOM 583 C C . ASP A 1 74 ? 21 -16.25 -10.484 1 54.69 74 ASP A C 1
ATOM 585 O O . ASP A 1 74 ? 21.469 -16.078 -11.609 1 54.69 74 ASP A O 1
ATOM 589 N N . SER A 1 75 ? 20.531 -17.406 -10.094 1 51.34 75 SER A N 1
ATOM 590 C CA . SER A 1 75 ? 20.672 -18.547 -10.992 1 51.34 75 SER A CA 1
ATOM 591 C C . SER A 1 75 ? 19.547 -18.578 -12.023 1 51.34 75 SER A C 1
ATOM 593 O O . SER A 1 75 ? 19.344 -19.594 -12.703 1 51.34 75 SER A O 1
ATOM 595 N N . TYR A 1 76 ? 18.906 -17.516 -12.148 1 53.91 76 TYR A N 1
ATOM 596 C CA . TYR A 1 76 ? 17.859 -17.672 -13.156 1 53.91 76 TYR A CA 1
ATOM 597 C C . TYR A 1 76 ? 18.453 -17.609 -14.562 1 53.91 76 TYR A C 1
ATOM 599 O O . TYR A 1 76 ? 19.156 -16.672 -14.914 1 53.91 76 TYR A O 1
ATOM 607 N N . PRO A 1 77 ? 18.672 -18.844 -15.312 1 53.41 77 PRO A N 1
ATOM 608 C CA . PRO A 1 77 ? 19.172 -18.891 -16.688 1 53.41 77 PRO A CA 1
ATOM 609 C C . PRO A 1 77 ? 18.422 -17.938 -17.625 1 53.41 77 PRO A C 1
ATOM 611 O O . PRO A 1 77 ? 17.219 -18.125 -17.844 1 53.41 77 PRO A O 1
ATOM 614 N N . ARG A 1 78 ? 18.828 -16.547 -17.625 1 60.41 78 ARG A N 1
ATOM 615 C CA . ARG A 1 78 ? 17.891 -15.641 -18.25 1 60.41 78 ARG A CA 1
ATOM 616 C C . ARG A 1 78 ? 18.438 -15.133 -19.594 1 60.41 78 ARG A C 1
ATOM 618 O O . ARG A 1 78 ? 19.594 -14.734 -19.672 1 60.41 78 ARG A O 1
ATOM 625 N N . SER A 1 79 ? 17.781 -15.734 -20.766 1 80.38 79 SER A N 1
ATOM 626 C CA . SER A 1 79 ? 17.969 -14.93 -21.969 1 80.38 79 SER A CA 1
ATOM 627 C C . SER A 1 79 ? 16.766 -14.016 -22.203 1 80.38 79 SER A C 1
ATOM 629 O O . SER A 1 79 ? 15.688 -14.484 -22.547 1 80.38 79 SER A O 1
ATOM 631 N N . MET A 1 80 ? 16.969 -12.766 -21.938 1 86.75 80 MET A N 1
ATOM 632 C CA . MET A 1 80 ? 15.93 -11.758 -22.094 1 86.75 80 MET A CA 1
ATOM 633 C C . MET A 1 80 ? 15.328 -11.797 -23.484 1 86.75 80 MET A C 1
ATOM 635 O O . MET A 1 80 ? 14.109 -11.727 -23.656 1 86.75 80 MET A O 1
ATOM 639 N N . THR A 1 81 ? 16.172 -12.039 -24.422 1 89.25 81 THR A N 1
ATOM 640 C CA . THR A 1 81 ? 15.711 -12.023 -25.812 1 89.25 81 THR A CA 1
ATOM 641 C C . THR A 1 81 ? 14.812 -13.227 -26.094 1 89.25 81 THR A C 1
ATOM 643 O O . THR A 1 81 ? 13.758 -13.094 -26.703 1 89.25 81 THR A O 1
ATOM 646 N N . THR A 1 82 ? 15.242 -14.367 -25.625 1 91.31 82 THR A N 1
ATOM 647 C CA . THR A 1 82 ? 14.461 -15.578 -25.828 1 91.31 82 THR A CA 1
ATOM 648 C C . THR A 1 82 ? 13.117 -15.477 -25.109 1 91.31 82 THR A C 1
ATOM 650 O O . THR A 1 82 ? 12.078 -15.797 -25.688 1 91.31 82 THR A O 1
ATOM 653 N N . ASP A 1 83 ? 13.148 -15.039 -23.938 1 94.12 83 ASP A N 1
ATOM 654 C CA . ASP A 1 83 ? 11.922 -14.875 -23.172 1 94.12 83 ASP A CA 1
ATOM 655 C C . ASP A 1 83 ? 10.977 -13.891 -23.859 1 94.12 83 ASP A C 1
ATOM 657 O O . ASP A 1 83 ? 9.789 -14.18 -24.031 1 94.12 83 ASP A O 1
ATOM 661 N N . ALA A 1 84 ? 11.516 -12.805 -24.281 1 96.12 84 ALA A N 1
ATOM 662 C CA . ALA A 1 84 ? 10.695 -11.758 -24.891 1 96.12 84 ALA A CA 1
ATOM 663 C C . ALA A 1 84 ? 10.047 -12.25 -26.188 1 96.12 84 ALA A C 1
ATOM 665 O O . ALA A 1 84 ? 8.898 -11.914 -26.469 1 96.12 84 ALA A O 1
ATOM 666 N N . LEU A 1 85 ? 10.812 -12.992 -26.906 1 96.25 85 LEU A N 1
ATOM 667 C CA . LEU A 1 85 ? 10.281 -13.523 -28.141 1 96.25 85 LEU A CA 1
ATOM 668 C C . LEU A 1 85 ? 9.117 -14.469 -27.891 1 96.25 85 LEU A C 1
ATOM 670 O O . LEU A 1 85 ? 8.094 -14.414 -28.578 1 96.25 85 LEU A O 1
ATOM 674 N N . GLN A 1 86 ? 9.281 -15.328 -26.906 1 96.62 86 GLN A N 1
ATOM 675 C CA . GLN A 1 86 ? 8.219 -16.25 -26.562 1 96.62 86 GLN A CA 1
ATOM 676 C C . GLN A 1 86 ? 6.988 -15.516 -26.047 1 96.62 86 GLN A C 1
ATOM 678 O O . GLN A 1 86 ? 5.859 -15.859 -26.391 1 96.62 86 GLN A O 1
ATOM 683 N N . ILE A 1 87 ? 7.207 -14.5 -25.297 1 97.81 87 ILE A N 1
ATOM 684 C CA . ILE A 1 87 ? 6.141 -13.68 -24.719 1 97.81 87 ILE A CA 1
ATOM 685 C C . ILE A 1 87 ? 5.391 -12.961 -25.844 1 97.81 87 ILE A C 1
ATOM 687 O O . ILE A 1 87 ? 4.16 -12.914 -25.844 1 97.81 87 ILE A O 1
ATOM 691 N N . GLN A 1 88 ? 6.141 -12.438 -26.797 1 98 88 GLN A N 1
ATOM 692 C CA . GLN A 1 88 ? 5.543 -11.805 -27.969 1 98 88 GLN A CA 1
ATOM 693 C C . GLN A 1 88 ? 4.668 -12.789 -28.734 1 98 88 GLN A C 1
ATOM 695 O O . GLN A 1 88 ? 3.535 -12.469 -29.109 1 98 88 GLN A O 1
ATOM 700 N N . GLN A 1 89 ? 5.164 -13.961 -28.891 1 97.69 89 GLN A N 1
ATOM 701 C CA . GLN A 1 89 ? 4.445 -14.984 -29.641 1 97.69 89 GLN A CA 1
ATOM 702 C C . GLN A 1 89 ? 3.162 -15.391 -28.938 1 97.69 89 GLN A C 1
ATOM 704 O O . GLN A 1 89 ? 2.178 -15.766 -29.578 1 97.69 89 GLN A O 1
ATOM 709 N N . ALA A 1 90 ? 3.213 -15.273 -27.656 1 98.06 90 ALA A N 1
ATOM 710 C CA . ALA A 1 90 ? 2.053 -15.656 -26.859 1 98.06 90 ALA A CA 1
ATOM 711 C C . ALA A 1 90 ? 0.977 -14.578 -26.891 1 98.06 90 ALA A C 1
ATOM 713 O O . ALA A 1 90 ? -0.157 -14.805 -26.469 1 98.06 90 ALA A O 1
ATOM 714 N N . GLY A 1 91 ? 1.295 -13.344 -27.359 1 98.38 91 GLY A N 1
ATOM 715 C CA . GLY A 1 91 ? 0.266 -12.336 -27.562 1 98.38 91 GLY A CA 1
ATOM 716 C C . GLY A 1 91 ? 0.518 -11.062 -26.781 1 98.38 91 GLY A C 1
ATOM 717 O O . GLY A 1 91 ? -0.339 -10.172 -26.734 1 98.38 91 GLY A O 1
ATOM 718 N N . ALA A 1 92 ? 1.703 -10.906 -26.188 1 98.75 92 ALA A N 1
ATOM 719 C CA . ALA A 1 92 ? 2.012 -9.688 -25.438 1 98.75 92 ALA A CA 1
ATOM 720 C C . ALA A 1 92 ? 2.322 -8.531 -26.375 1 98.75 92 ALA A C 1
ATOM 722 O O . ALA A 1 92 ? 2.76 -8.75 -27.516 1 98.75 92 ALA A O 1
ATOM 723 N N . HIS A 1 93 ? 2.121 -7.367 -25.875 1 98.81 93 HIS A N 1
ATOM 724 C CA . HIS A 1 93 ? 2.346 -6.164 -26.672 1 98.81 93 HIS A CA 1
ATOM 725 C C . HIS A 1 93 ? 3.555 -5.387 -26.156 1 98.81 93 HIS A C 1
ATOM 727 O O . HIS A 1 93 ? 4.055 -4.488 -26.844 1 98.81 93 HIS A O 1
ATOM 733 N N . ALA A 1 94 ? 4.023 -5.703 -24.984 1 98.81 94 ALA A N 1
ATOM 734 C CA . ALA A 1 94 ? 5.211 -5.086 -24.406 1 98.81 94 ALA A CA 1
ATOM 735 C C . ALA A 1 94 ? 5.777 -5.949 -23.281 1 98.81 94 ALA A C 1
ATOM 737 O O . ALA A 1 94 ? 5.059 -6.754 -22.688 1 98.81 94 ALA A O 1
ATOM 738 N N . VAL A 1 95 ? 7.059 -5.789 -23.078 1 98.44 95 VAL A N 1
ATOM 739 C CA . VAL A 1 95 ? 7.742 -6.375 -21.938 1 98.44 95 VAL A CA 1
ATOM 740 C C . VAL A 1 95 ? 8.312 -5.266 -21.047 1 98.44 95 VAL A C 1
ATOM 742 O O . VAL A 1 95 ? 8.891 -4.297 -21.562 1 98.44 95 VAL A O 1
ATOM 745 N N . PHE A 1 96 ? 8.031 -5.32 -19.812 1 98.5 96 PHE A N 1
ATOM 746 C CA . PHE A 1 96 ? 8.688 -4.453 -18.844 1 98.5 96 PHE A CA 1
ATOM 747 C C . PHE A 1 96 ? 9.734 -5.223 -18.047 1 98.5 96 PHE A C 1
ATOM 749 O O . PHE A 1 96 ? 9.398 -6.148 -17.297 1 98.5 96 PHE A O 1
ATOM 756 N N . ALA A 1 97 ? 10.961 -4.898 -18.156 1 96.56 97 ALA A N 1
ATOM 757 C CA . ALA A 1 97 ? 12.086 -5.551 -17.5 1 96.56 97 ALA A CA 1
ATOM 758 C C . ALA A 1 97 ? 13.008 -4.52 -16.844 1 96.56 97 ALA A C 1
ATOM 760 O O . ALA A 1 97 ? 14.133 -4.305 -17.297 1 96.56 97 ALA A O 1
ATOM 761 N N . PRO A 1 98 ? 12.586 -3.967 -15.734 1 95.44 98 PRO A N 1
ATOM 762 C CA . PRO A 1 98 ? 13.383 -2.91 -15.109 1 95.44 98 PRO A CA 1
ATOM 763 C C . PRO A 1 98 ? 14.656 -3.443 -14.453 1 95.44 98 PRO A C 1
ATOM 765 O O . PRO A 1 98 ? 14.68 -4.586 -13.984 1 95.44 98 PRO A O 1
ATOM 768 N N . LYS A 1 99 ? 15.672 -2.551 -14.406 1 89.25 99 LYS A N 1
ATOM 769 C CA . LYS A 1 99 ? 16.875 -2.9 -13.664 1 89.25 99 LYS A CA 1
ATOM 770 C C . LYS A 1 99 ? 16.594 -2.99 -12.164 1 89.25 99 LYS A C 1
ATOM 772 O O . LYS A 1 99 ? 17.172 -3.822 -11.469 1 89.25 99 LYS A O 1
ATOM 777 N N . THR A 1 100 ? 15.789 -2.076 -11.734 1 93.19 100 THR A N 1
ATOM 778 C CA . THR A 1 100 ? 15.305 -2.094 -10.359 1 93.19 100 THR A CA 1
ATOM 779 C C . THR A 1 100 ? 13.922 -1.458 -10.273 1 93.19 100 THR A C 1
ATOM 781 O O . THR A 1 100 ? 13.594 -0.548 -11.039 1 93.19 100 THR A O 1
ATOM 784 N N . PHE A 1 101 ? 13.172 -2 -9.359 1 94.62 101 PHE A N 1
ATOM 785 C CA . PHE A 1 101 ? 11.875 -1.392 -9.086 1 94.62 101 PHE A CA 1
ATOM 786 C C . PHE A 1 101 ? 11.953 -0.484 -7.859 1 94.62 101 PHE A C 1
ATOM 788 O O . PHE A 1 101 ? 10.961 0.15 -7.488 1 94.62 101 PHE A O 1
ATOM 795 N N . TYR A 1 102 ? 13.109 -0.454 -7.242 1 94.81 102 TYR A N 1
ATOM 796 C CA . TYR A 1 102 ? 13.258 0.274 -5.988 1 94.81 102 TYR A CA 1
ATOM 797 C C . TYR A 1 102 ? 14.062 1.553 -6.191 1 94.81 102 TYR A C 1
ATOM 799 O O . TYR A 1 102 ? 14.82 1.67 -7.156 1 94.81 102 TYR A O 1
ATOM 807 N N . HIS A 1 103 ? 13.805 2.471 -5.344 1 92.56 103 HIS A N 1
ATOM 808 C CA . HIS A 1 103 ? 14.367 3.809 -5.488 1 92.56 103 HIS A CA 1
ATOM 809 C C . HIS A 1 103 ? 15.891 3.77 -5.488 1 92.56 103 HIS A C 1
ATOM 811 O O . HIS A 1 103 ? 16.5 3.227 -4.562 1 92.56 103 HIS A O 1
ATOM 817 N N . VAL A 1 104 ? 16.484 4.359 -6.508 1 87.94 104 VAL A N 1
ATOM 818 C CA . VAL A 1 104 ? 17.922 4.43 -6.664 1 87.94 104 VAL A CA 1
ATOM 819 C C . VAL A 1 104 ? 18.453 5.73 -6.051 1 87.94 104 VAL A C 1
ATOM 821 O O . VAL A 1 104 ? 17.969 6.816 -6.379 1 87.94 104 VAL A O 1
ATOM 824 N N . ILE A 1 105 ? 19.375 5.551 -5.086 1 85.38 105 ILE A N 1
ATOM 825 C CA . ILE A 1 105 ? 20.031 6.707 -4.477 1 85.38 105 ILE A CA 1
ATOM 826 C C . ILE A 1 105 ? 21.281 7.07 -5.262 1 85.38 105 ILE A C 1
ATOM 828 O O . ILE A 1 105 ? 22.188 6.242 -5.418 1 85.38 105 ILE A O 1
ATOM 832 N N . GLU A 1 106 ? 21.328 8.023 -6.25 1 72 106 GLU A N 1
ATOM 833 C CA . GLU A 1 106 ? 22.391 8.422 -7.164 1 72 106 GLU A CA 1
ATOM 834 C C . GLU A 1 106 ? 23.641 8.891 -6.406 1 72 106 GLU A C 1
ATOM 836 O O . GLU A 1 106 ? 23.578 9.891 -5.688 1 72 106 GLU A O 1
ATOM 841 N N . ASP A 1 107 ? 24.172 8.195 -5.453 1 60.75 107 ASP A N 1
ATOM 842 C CA . ASP A 1 107 ? 25.531 8.727 -5.316 1 60.75 107 ASP A CA 1
ATOM 843 C C . ASP A 1 107 ? 26.312 8.547 -6.605 1 60.75 107 ASP A C 1
ATOM 845 O O . ASP A 1 107 ? 26.016 7.66 -7.41 1 60.75 107 ASP A O 1
ATOM 849 N N . SER A 1 108 ? 27.422 9.359 -7.043 1 50.19 108 SER A N 1
ATOM 850 C CA . SER A 1 108 ? 28.281 9.609 -8.203 1 50.19 108 SER A CA 1
ATOM 851 C C . SER A 1 108 ? 28.469 8.344 -9.031 1 50.19 108 SER A C 1
ATOM 853 O O . SER A 1 108 ? 29.062 8.383 -10.109 1 50.19 108 SER A O 1
ATOM 855 N N . ALA A 1 109 ? 28.297 7.227 -8.633 1 48.06 109 ALA A N 1
ATOM 856 C CA . ALA A 1 109 ? 28.859 6.172 -9.477 1 48.06 109 ALA A CA 1
ATOM 857 C C . ALA A 1 109 ? 27.875 5.762 -10.562 1 48.06 109 ALA A C 1
ATOM 859 O O . ALA A 1 109 ? 26.672 6.023 -10.453 1 48.06 109 ALA A O 1
ATOM 860 N N . ALA A 1 110 ? 28.297 4.961 -11.562 1 57.84 110 ALA A N 1
ATOM 861 C CA . ALA A 1 110 ? 27.688 4.438 -12.789 1 57.84 110 ALA A CA 1
ATOM 862 C C . ALA A 1 110 ? 26.328 3.809 -12.508 1 57.84 110 ALA A C 1
ATOM 864 O O . ALA A 1 110 ? 26.172 3.084 -11.523 1 57.84 110 ALA A O 1
ATOM 865 N N . ASP A 1 111 ? 25.047 3.992 -13.242 1 61.22 111 ASP A N 1
ATOM 866 C CA . ASP A 1 111 ? 23.609 3.721 -13.148 1 61.22 111 ASP A CA 1
ATOM 867 C C . ASP A 1 111 ? 23.359 2.248 -12.844 1 61.22 111 ASP A C 1
ATOM 869 O O . ASP A 1 111 ? 22.484 1.921 -12.031 1 61.22 111 ASP A O 1
ATOM 873 N N . ALA A 1 112 ? 24.047 1.294 -13.43 1 65.38 112 ALA A N 1
ATOM 874 C CA . ALA A 1 112 ? 23.828 -0.133 -13.219 1 65.38 112 ALA A CA 1
ATOM 875 C C . ALA A 1 112 ? 24.234 -0.551 -11.812 1 65.38 112 ALA A C 1
ATOM 877 O O . ALA A 1 112 ? 23.562 -1.37 -11.18 1 65.38 112 ALA A O 1
ATOM 878 N N . ASP A 1 113 ? 25.188 0.1 -11.43 1 76.75 113 ASP A N 1
ATOM 879 C CA . ASP A 1 113 ? 25.688 -0.225 -10.102 1 76.75 113 ASP A CA 1
ATOM 880 C C . ASP A 1 113 ? 24.75 0.301 -9.016 1 76.75 113 ASP A C 1
ATOM 882 O O . ASP A 1 113 ? 24.516 -0.374 -8.016 1 76.75 113 ASP A O 1
ATOM 886 N N . ALA A 1 114 ? 24.125 1.399 -9.398 1 82.25 114 ALA A N 1
ATOM 887 C CA . ALA A 1 114 ? 23.219 1.99 -8.422 1 82.25 114 ALA A CA 1
ATOM 888 C C . ALA A 1 114 ? 21.922 1.19 -8.328 1 82.25 114 ALA A C 1
ATOM 890 O O . ALA A 1 114 ? 21.375 1.008 -7.238 1 82.25 114 ALA A O 1
ATOM 891 N N . ALA A 1 115 ? 21.516 0.675 -9.422 1 84.56 115 ALA A N 1
ATOM 892 C CA . ALA A 1 115 ? 20.312 -0.161 -9.445 1 84.56 115 ALA A CA 1
ATOM 893 C C . ALA A 1 115 ? 20.531 -1.458 -8.672 1 84.56 115 ALA A C 1
ATOM 895 O O . ALA A 1 115 ? 19.672 -1.879 -7.895 1 84.56 115 ALA A O 1
ATOM 896 N N . ALA A 1 116 ? 21.609 -2.043 -8.992 1 83.12 116 ALA A N 1
ATOM 897 C CA . ALA A 1 116 ? 21.953 -3.277 -8.297 1 83.12 116 ALA A CA 1
ATOM 898 C C . ALA A 1 116 ? 22.031 -3.049 -6.789 1 83.12 116 ALA A C 1
ATOM 900 O O . ALA A 1 116 ? 21.578 -3.885 -6.004 1 83.12 116 ALA A O 1
ATOM 901 N N . ALA A 1 117 ? 22.547 -1.937 -6.496 1 82.38 117 ALA A N 1
ATOM 902 C CA . ALA A 1 117 ? 22.672 -1.596 -5.082 1 82.38 117 ALA A CA 1
ATOM 903 C C . ALA A 1 117 ? 21.297 -1.387 -4.449 1 82.38 117 ALA A C 1
ATOM 905 O O . ALA A 1 117 ? 21.062 -1.815 -3.318 1 82.38 117 ALA A O 1
ATOM 906 N N . ALA A 1 118 ? 20.484 -0.764 -5.105 1 85.69 118 ALA A N 1
ATOM 907 C CA . ALA A 1 118 ? 19.125 -0.524 -4.617 1 85.69 118 ALA A CA 1
ATOM 908 C C . ALA A 1 118 ? 18.375 -1.839 -4.391 1 85.69 118 ALA A C 1
ATOM 910 O O . ALA A 1 118 ? 17.719 -2.014 -3.371 1 85.69 118 ALA A O 1
ATOM 911 N N . ASP A 1 119 ? 18.5 -2.74 -5.281 1 86.38 119 ASP A N 1
ATOM 912 C CA . ASP A 1 119 ? 17.844 -4.039 -5.156 1 86.38 119 ASP A CA 1
ATOM 913 C C . ASP A 1 119 ? 18.453 -4.852 -4.012 1 86.38 119 ASP A C 1
ATOM 915 O O . ASP A 1 119 ? 17.734 -5.445 -3.213 1 86.38 119 ASP A O 1
ATOM 919 N N . LYS A 1 120 ? 19.719 -4.863 -3.975 1 82.88 120 LYS A N 1
ATOM 920 C CA . LYS A 1 120 ? 20.422 -5.609 -2.934 1 82.88 120 LYS A CA 1
ATOM 921 C C . LYS A 1 120 ? 19.984 -5.156 -1.544 1 82.88 120 LYS A C 1
ATOM 923 O O . LYS A 1 120 ? 19.875 -5.969 -0.625 1 82.88 120 LYS A O 1
ATOM 928 N N . ALA A 1 121 ? 19.703 -3.912 -1.51 1 83.06 121 ALA A N 1
ATOM 929 C CA . ALA A 1 121 ? 19.328 -3.332 -0.225 1 83.06 121 ALA A CA 1
ATOM 930 C C . ALA A 1 121 ? 17.953 -3.85 0.225 1 83.06 121 ALA A C 1
ATOM 932 O O . ALA A 1 121 ? 17.594 -3.713 1.394 1 83.06 121 ALA A O 1
ATOM 933 N N . GLN A 1 122 ? 17.203 -4.445 -0.635 1 86.88 122 GLN A N 1
ATOM 934 C CA . GLN A 1 122 ? 15.844 -4.867 -0.304 1 86.88 122 GLN A CA 1
ATOM 935 C C . GLN A 1 122 ? 15.797 -6.359 0.012 1 86.88 122 GLN A C 1
ATOM 937 O O . GLN A 1 122 ? 14.758 -6.883 0.415 1 86.88 122 GLN A O 1
ATOM 942 N N . VAL A 1 123 ? 16.922 -7.035 -0.185 1 84.75 123 VAL A N 1
ATOM 943 C CA . VAL A 1 123 ? 16.984 -8.445 0.185 1 84.75 123 VAL A CA 1
ATOM 944 C C . VAL A 1 123 ? 16.828 -8.594 1.695 1 84.75 123 VAL A C 1
ATOM 946 O O . VAL A 1 123 ? 17.484 -7.898 2.471 1 84.75 123 VAL A O 1
ATOM 949 N N . VAL A 1 124 ? 16 -9.5 2.074 1 84.56 124 VAL A N 1
ATOM 950 C CA . VAL A 1 124 ? 15.68 -9.648 3.49 1 84.56 124 VAL A CA 1
ATOM 951 C C . VAL A 1 124 ? 16.891 -10.195 4.238 1 84.56 124 VAL A C 1
ATOM 953 O O . VAL A 1 124 ? 17.5 -11.188 3.818 1 84.56 124 VAL A O 1
ATOM 956 N N . GLY A 1 125 ? 17.156 -9.562 5.336 1 79.56 125 GLY A N 1
ATOM 957 C CA . GLY A 1 125 ? 18.266 -9.992 6.168 1 79.56 125 GLY A CA 1
ATOM 958 C C . GLY A 1 125 ? 19.578 -9.359 5.781 1 79.56 125 GLY A C 1
ATOM 959 O O . GLY A 1 125 ? 20.609 -9.609 6.418 1 79.56 125 GLY A O 1
ATOM 960 N N . GLN A 1 126 ? 19.547 -8.625 4.691 1 78.69 126 GLN A N 1
ATOM 961 C CA . GLN A 1 126 ? 20.766 -7.941 4.289 1 78.69 126 GLN A CA 1
ATOM 962 C C . GLN A 1 126 ? 21.125 -6.828 5.266 1 78.69 126 GLN A C 1
ATOM 964 O O . GLN A 1 126 ? 20.312 -5.945 5.539 1 78.69 126 GLN A O 1
ATOM 969 N N . GLU A 1 127 ? 22.219 -7.055 5.98 1 70.44 127 GLU A N 1
ATOM 970 C CA . GLU A 1 127 ? 22.703 -6.051 6.93 1 70.44 127 GLU A CA 1
ATOM 971 C C . GLU A 1 127 ? 23.328 -4.867 6.207 1 70.44 127 GLU A C 1
ATOM 973 O O . GLU A 1 127 ? 24.266 -5.043 5.418 1 70.44 127 GLU A O 1
ATOM 978 N N . GLN A 1 128 ? 22.734 -3.855 6.043 1 69 128 GLN A N 1
ATOM 979 C CA . GLN A 1 128 ? 23.391 -2.666 5.508 1 69 128 GLN A CA 1
ATOM 980 C C . GLN A 1 128 ? 22.844 -1.397 6.152 1 69 128 GLN A C 1
ATOM 982 O O . GLN A 1 128 ? 21.719 -1.387 6.656 1 69 128 GLN A O 1
ATOM 987 N N . GLN A 1 129 ? 23.797 -0.585 6.348 1 77.75 129 GLN A N 1
ATOM 988 C CA . GLN A 1 129 ? 23.344 0.767 6.66 1 77.75 129 GLN A CA 1
ATOM 989 C C . GLN A 1 129 ? 22.406 1.299 5.586 1 77.75 129 GLN A C 1
ATOM 991 O O . GLN A 1 129 ? 22.781 1.422 4.422 1 77.75 129 GLN A O 1
ATOM 996 N N . VAL A 1 130 ? 21.188 1.445 5.961 1 82.44 130 VAL A N 1
ATOM 997 C CA . VAL A 1 130 ? 20.188 1.878 4.992 1 82.44 130 VAL A CA 1
ATOM 998 C C . VAL A 1 130 ? 20.234 3.396 4.84 1 82.44 130 VAL A C 1
ATOM 1000 O O . VAL A 1 130 ? 20.188 4.129 5.832 1 82.44 130 VAL A O 1
ATOM 1003 N N . HIS A 1 131 ? 20.5 3.826 3.619 1 89.88 131 HIS A N 1
ATOM 1004 C CA . HIS A 1 131 ? 20.453 5.258 3.342 1 89.88 131 HIS A CA 1
ATOM 1005 C C . HIS A 1 131 ? 19.109 5.855 3.746 1 89.88 131 HIS A C 1
ATOM 1007 O O . HIS A 1 131 ? 18.062 5.242 3.525 1 89.88 131 HIS A O 1
ATOM 1013 N N . PRO A 1 132 ? 19.109 7.062 4.266 1 91.56 132 PRO A N 1
ATOM 1014 C CA . PRO A 1 132 ? 17.875 7.672 4.754 1 91.56 132 PRO A CA 1
ATOM 1015 C C . PRO A 1 132 ? 16.828 7.844 3.658 1 91.56 132 PRO A C 1
ATOM 1017 O O . PRO A 1 132 ? 15.625 7.895 3.947 1 91.56 132 PRO A O 1
ATOM 1020 N N . MET A 1 133 ? 17.297 7.898 2.438 1 93.06 133 MET A N 1
ATOM 1021 C CA . MET A 1 133 ? 16.375 8.133 1.33 1 93.06 133 MET A CA 1
ATOM 1022 C C . MET A 1 133 ? 16 6.816 0.641 1 93.06 133 MET A C 1
ATOM 1024 O O . MET A 1 133 ? 15.336 6.82 -0.393 1 93.06 133 MET A O 1
ATOM 1028 N N . ALA A 1 134 ? 16.438 5.684 1.194 1 93.38 134 ALA A N 1
ATOM 1029 C CA . ALA A 1 134 ? 16.172 4.383 0.589 1 93.38 134 ALA A CA 1
ATOM 1030 C C . ALA A 1 134 ? 14.688 4.031 0.693 1 93.38 134 ALA A C 1
ATOM 1032 O O . ALA A 1 134 ? 13.969 4.582 1.53 1 93.38 134 ALA A O 1
ATOM 1033 N N . HIS A 1 135 ? 14.336 3.133 -0.189 1 96.12 135 HIS A N 1
ATOM 1034 C CA . HIS A 1 135 ? 12.977 2.605 -0.143 1 96.12 135 HIS A CA 1
ATOM 1035 C C . HIS A 1 135 ? 12.633 2.08 1.247 1 96.12 135 HIS A C 1
ATOM 1037 O O . HIS A 1 135 ? 13.438 1.363 1.856 1 96.12 135 HIS A O 1
ATOM 1043 N N . GLU A 1 136 ? 11.375 2.43 1.782 1 96.5 136 GLU A N 1
ATOM 1044 C CA . GLU A 1 136 ? 11.055 1.98 3.135 1 96.5 136 GLU A CA 1
ATOM 1045 C C . GLU A 1 136 ? 9.555 1.747 3.297 1 96.5 136 GLU A C 1
ATOM 1047 O O . GLU A 1 136 ? 9.062 1.613 4.418 1 96.5 136 GLU A O 1
ATOM 1052 N N . THR A 1 137 ? 8.797 1.805 2.229 1 98.06 137 THR A N 1
ATOM 1053 C CA . THR A 1 137 ? 7.355 1.577 2.271 1 98.06 137 THR A CA 1
ATOM 1054 C C . THR A 1 137 ? 7.031 0.113 1.99 1 98.06 137 THR A C 1
ATOM 1056 O O . THR A 1 137 ? 7.477 -0.446 0.986 1 98.06 137 THR A O 1
ATOM 1059 N N . TRP A 1 138 ? 6.266 -0.511 2.863 1 97.88 138 TRP A N 1
ATOM 1060 C CA . TRP A 1 138 ? 5.949 -1.932 2.762 1 97.88 138 TRP A CA 1
ATOM 1061 C C . TRP A 1 138 ? 4.461 -2.178 2.982 1 97.88 138 TRP A C 1
ATOM 1063 O O . TRP A 1 138 ? 3.795 -1.403 3.674 1 97.88 138 TRP A O 1
ATOM 1073 N N . VAL A 1 139 ? 3.961 -3.199 2.404 1 98.38 139 VAL A N 1
ATOM 1074 C CA . VAL A 1 139 ? 2.553 -3.574 2.461 1 98.38 139 VAL A CA 1
ATOM 1075 C C . VAL A 1 139 ? 2.416 -4.988 3.025 1 98.38 139 VAL A C 1
ATOM 1077 O O . VAL A 1 139 ? 3.158 -5.891 2.635 1 98.38 139 VAL A O 1
ATOM 1080 N N . THR A 1 140 ? 1.476 -5.184 3.934 1 97.38 140 THR A N 1
ATOM 1081 C CA . THR A 1 140 ? 1.214 -6.504 4.492 1 97.38 140 THR A CA 1
ATOM 1082 C C . THR A 1 140 ? -0.275 -6.832 4.43 1 97.38 140 THR A C 1
ATOM 1084 O O . THR A 1 140 ? -1.118 -5.949 4.598 1 97.38 140 THR A O 1
ATOM 1087 N N . VAL A 1 141 ? -0.581 -8.016 4.121 1 97.88 141 VAL A N 1
ATOM 1088 C CA . VAL A 1 141 ? -1.914 -8.602 4.227 1 97.88 141 VAL A CA 1
ATOM 1089 C C . VAL A 1 141 ? -1.96 -9.57 5.402 1 97.88 141 VAL A C 1
ATOM 1091 O O . VAL A 1 141 ? -1.754 -10.773 5.234 1 97.88 141 VAL A O 1
ATOM 1094 N N . GLU A 1 142 ? -2.232 -9.133 6.492 1 94.44 142 GLU A N 1
ATOM 1095 C CA . GLU A 1 142 ? -1.79 -9.633 7.789 1 94.44 142 GLU A CA 1
ATOM 1096 C C . GLU A 1 142 ? -2.275 -11.062 8.023 1 94.44 142 GLU A C 1
ATOM 1098 O O . GLU A 1 142 ? -1.477 -11.953 8.32 1 94.44 142 GLU A O 1
ATOM 1103 N N . ARG A 1 143 ? -3.516 -11.414 7.855 1 93.88 143 ARG A N 1
ATOM 1104 C CA . ARG A 1 143 ? -4.027 -12.75 8.164 1 93.88 143 ARG A CA 1
ATOM 1105 C C . ARG A 1 143 ? -3.77 -13.719 7.016 1 93.88 143 ARG A C 1
ATOM 1107 O O . ARG A 1 143 ? -3.238 -14.805 7.223 1 93.88 143 ARG A O 1
ATOM 1114 N N . MET A 1 144 ? -3.965 -13.266 5.824 1 95.38 144 MET A N 1
ATOM 1115 C CA . MET A 1 144 ? -3.889 -14.117 4.645 1 95.38 144 MET A CA 1
ATOM 1116 C C . MET A 1 144 ? -2.449 -14.539 4.375 1 95.38 144 MET A C 1
ATOM 1118 O O . MET A 1 144 ? -2.209 -15.578 3.748 1 95.38 144 MET A O 1
ATOM 1122 N N . GLN A 1 145 ? -1.52 -13.758 4.895 1 95.88 145 GLN A N 1
ATOM 1123 C CA . GLN A 1 145 ? -0.124 -14.055 4.586 1 95.88 145 GLN A CA 1
ATOM 1124 C C . GLN A 1 145 ? 0.445 -15.094 5.555 1 95.88 145 GLN A C 1
ATOM 1126 O O . GLN A 1 145 ? 1.574 -15.555 5.379 1 95.88 145 GLN A O 1
ATOM 1131 N N . GLN A 1 146 ? -0.333 -15.484 6.5 1 94.94 146 GLN A N 1
ATOM 1132 C CA . GLN A 1 146 ? 0.134 -16.438 7.5 1 94.94 146 GLN A CA 1
ATOM 1133 C C . GLN A 1 146 ? -0.153 -17.875 7.062 1 94.94 146 GLN A C 1
ATOM 1135 O O . GLN A 1 146 ? -1.108 -18.125 6.328 1 94.94 146 GLN A O 1
ATOM 1140 N N . GLY A 1 147 ? 0.712 -18.781 7.582 1 95.44 147 GLY A N 1
ATOM 1141 C CA . GLY A 1 147 ? 0.543 -20.172 7.23 1 95.44 147 GLY A CA 1
ATOM 1142 C C . GLY A 1 147 ? 1 -20.5 5.82 1 95.44 147 GLY A C 1
ATOM 1143 O O . GLY A 1 147 ? 1.524 -19.625 5.117 1 95.44 147 GLY A O 1
ATOM 1144 N N . LEU A 1 148 ? 0.952 -21.797 5.492 1 96.88 148 LEU A N 1
ATOM 1145 C CA . LEU A 1 148 ? 1.317 -22.25 4.156 1 96.88 148 LEU A CA 1
ATOM 1146 C C . LEU A 1 148 ? 2.715 -21.766 3.781 1 96.88 148 LEU A C 1
ATOM 1148 O O . LEU A 1 148 ? 3.686 -22.062 4.48 1 96.88 148 LEU A O 1
ATOM 1152 N N . CYS A 1 149 ? 2.83 -20.984 2.707 1 94.12 149 CYS A N 1
ATOM 1153 C CA . CYS A 1 149 ? 4.152 -20.531 2.299 1 94.12 149 CYS A CA 1
ATOM 1154 C C . CYS A 1 149 ? 4.641 -19.406 3.211 1 94.12 149 CYS A C 1
ATOM 1156 O O . CYS A 1 149 ? 5.844 -19.219 3.373 1 94.12 149 CYS A O 1
ATOM 1158 N N . GLY A 1 150 ? 3.746 -18.719 3.85 1 93 150 GLY A N 1
ATOM 1159 C CA . GLY A 1 150 ? 4.121 -17.641 4.762 1 93 150 GLY A CA 1
ATOM 1160 C C . GLY A 1 150 ? 4.75 -18.156 6.047 1 93 150 GLY A C 1
ATOM 1161 O O . GLY A 1 150 ? 5.434 -17.406 6.746 1 93 150 GLY A O 1
ATOM 1162 N N . GLN A 1 151 ? 4.465 -19.328 6.371 1 90 151 GLN A N 1
ATOM 1163 C CA . GLN A 1 151 ? 5.004 -19.906 7.602 1 90 151 GLN A CA 1
ATOM 1164 C C . GLN A 1 151 ? 6.516 -20.094 7.504 1 90 151 GLN A C 1
ATOM 1166 O O . GLN A 1 151 ? 7.258 -19.703 8.406 1 90 151 GLN A O 1
ATOM 1171 N N . SER A 1 152 ? 6.973 -20.625 6.418 1 84.75 152 SER A N 1
ATOM 1172 C CA . SER A 1 152 ? 8.391 -20.906 6.234 1 84.75 152 SER A CA 1
ATOM 1173 C C . SER A 1 152 ? 9.133 -19.672 5.703 1 84.75 152 SER A C 1
ATOM 1175 O O . SER A 1 152 ? 10.359 -19.578 5.828 1 84.75 152 SER A O 1
ATOM 1177 N N . ARG A 1 153 ? 8.398 -18.797 5.113 1 87.12 153 ARG A N 1
ATOM 1178 C CA . ARG A 1 153 ? 8.961 -17.578 4.543 1 87.12 153 ARG A CA 1
ATOM 1179 C C . ARG A 1 153 ? 8.164 -16.344 4.961 1 87.12 153 ARG A C 1
ATOM 1181 O O . ARG A 1 153 ? 7.48 -15.734 4.137 1 87.12 153 ARG A O 1
ATOM 1188 N N . PRO A 1 154 ? 8.359 -15.906 6.125 1 85.38 154 PRO A N 1
ATOM 1189 C CA . PRO A 1 154 ? 7.52 -14.828 6.656 1 85.38 154 PRO A CA 1
ATOM 1190 C C . PRO A 1 154 ? 7.691 -13.523 5.887 1 85.38 154 PRO A C 1
ATOM 1192 O O . PRO A 1 154 ? 6.793 -12.672 5.898 1 85.38 154 PRO A O 1
ATOM 1195 N N . HIS A 1 155 ? 8.727 -13.336 5.148 1 87.94 155 HIS A N 1
ATOM 1196 C CA . HIS A 1 155 ? 9.031 -12.117 4.41 1 87.94 155 HIS A CA 1
ATOM 1197 C C . HIS A 1 155 ? 8.398 -12.133 3.023 1 87.94 155 HIS A C 1
ATOM 1199 O O . HIS A 1 155 ? 8.273 -11.094 2.377 1 87.94 155 HIS A O 1
ATOM 1205 N N . LEU A 1 156 ? 7.992 -13.25 2.57 1 93.31 156 LEU A N 1
ATOM 1206 C CA . LEU A 1 156 ? 7.629 -13.5 1.18 1 93.31 156 LEU A CA 1
ATOM 1207 C C . LEU A 1 156 ? 6.508 -12.57 0.732 1 93.31 156 LEU A C 1
ATOM 1209 O O . LEU A 1 156 ? 6.66 -11.828 -0.237 1 93.31 156 LEU A O 1
ATOM 1213 N N . PHE A 1 157 ? 5.469 -12.562 1.51 1 96.88 157 PHE A N 1
ATOM 1214 C CA . PHE A 1 157 ? 4.266 -11.914 1.006 1 96.88 157 PHE A CA 1
ATOM 1215 C C . PHE A 1 157 ? 4.332 -10.406 1.224 1 96.88 157 PHE A C 1
ATOM 1217 O O . PHE A 1 157 ? 3.686 -9.641 0.508 1 96.88 157 PHE A O 1
ATOM 1224 N N . ARG A 1 158 ? 5.133 -9.922 2.188 1 96.31 158 ARG A N 1
ATOM 1225 C CA . ARG A 1 158 ? 5.395 -8.492 2.277 1 96.31 158 ARG A CA 1
ATOM 1226 C C . ARG A 1 158 ? 6.035 -7.969 0.997 1 96.31 158 ARG A C 1
ATOM 1228 O O . ARG A 1 158 ? 5.641 -6.922 0.479 1 96.31 158 ARG A O 1
ATOM 1235 N N . GLY A 1 159 ? 7 -8.742 0.525 1 96.44 159 GLY A N 1
ATOM 1236 C CA . GLY A 1 159 ? 7.633 -8.398 -0.738 1 96.44 159 GLY A CA 1
ATOM 1237 C C . GLY A 1 159 ? 6.676 -8.445 -1.917 1 96.44 159 GLY A C 1
ATOM 1238 O O . GLY A 1 159 ? 6.637 -7.516 -2.727 1 96.44 159 GLY A O 1
ATOM 1239 N N . ILE A 1 160 ? 5.891 -9.453 -1.956 1 97.5 160 ILE A N 1
ATOM 1240 C CA . ILE A 1 160 ? 4.973 -9.672 -3.068 1 97.5 160 ILE A CA 1
ATOM 1241 C C . ILE A 1 160 ? 3.887 -8.602 -3.057 1 97.5 160 ILE A C 1
ATOM 1243 O O . ILE A 1 160 ? 3.564 -8.023 -4.098 1 97.5 160 ILE A O 1
ATOM 1247 N N . ALA A 1 161 ? 3.318 -8.344 -1.871 1 98.31 161 ALA A N 1
ATOM 1248 C CA . ALA A 1 161 ? 2.27 -7.332 -1.759 1 98.31 161 ALA A CA 1
ATOM 1249 C C . ALA A 1 161 ? 2.781 -5.957 -2.178 1 98.31 161 ALA A C 1
ATOM 1251 O O . ALA A 1 161 ? 2.096 -5.219 -2.891 1 98.31 161 ALA A O 1
ATOM 1252 N N . THR A 1 162 ? 3.979 -5.625 -1.809 1 98.5 162 THR A N 1
ATOM 1253 C CA . THR A 1 162 ? 4.562 -4.32 -2.107 1 98.5 162 THR A CA 1
ATOM 1254 C C . THR A 1 162 ? 4.805 -4.168 -3.607 1 98.5 162 THR A C 1
ATOM 1256 O O . THR A 1 162 ? 4.391 -3.176 -4.211 1 98.5 162 THR A O 1
ATOM 1259 N N . ILE A 1 163 ? 5.41 -5.148 -4.223 1 98.06 163 ILE A N 1
ATOM 1260 C CA . ILE A 1 163 ? 5.738 -5.023 -5.637 1 98.06 163 ILE A CA 1
ATOM 1261 C C . ILE A 1 163 ? 4.457 -5.027 -6.469 1 98.06 163 ILE A C 1
ATOM 1263 O O . ILE A 1 163 ? 4.391 -4.398 -7.527 1 98.06 163 ILE A O 1
ATOM 1267 N N . CYS A 1 164 ? 3.445 -5.738 -5.98 1 98.56 164 CYS A N 1
ATOM 1268 C CA . CYS A 1 164 ? 2.17 -5.75 -6.688 1 98.56 164 CYS A CA 1
ATOM 1269 C C . CYS A 1 164 ? 1.628 -4.336 -6.863 1 98.56 164 CYS A C 1
ATOM 1271 O O . CYS A 1 164 ? 1.181 -3.967 -7.949 1 98.56 164 CYS A O 1
ATOM 1273 N N . ILE A 1 165 ? 1.669 -3.547 -5.82 1 98.75 165 ILE A N 1
ATOM 1274 C CA . ILE A 1 165 ? 1.19 -2.17 -5.891 1 98.75 165 ILE A CA 1
ATOM 1275 C C . ILE A 1 165 ? 2.053 -1.374 -6.867 1 98.75 165 ILE A C 1
ATOM 1277 O O . ILE A 1 165 ? 1.534 -0.596 -7.672 1 98.75 165 ILE A O 1
ATOM 1281 N N . LYS A 1 166 ? 3.328 -1.578 -6.832 1 98.62 166 LYS A N 1
ATOM 1282 C CA . LYS A 1 166 ? 4.227 -0.905 -7.766 1 98.62 166 LYS A CA 1
ATOM 1283 C C . LYS A 1 166 ? 3.912 -1.295 -9.211 1 98.62 166 LYS A C 1
ATOM 1285 O O . LYS A 1 166 ? 3.943 -0.45 -10.102 1 98.62 166 LYS A O 1
ATOM 1290 N N . MET A 1 167 ? 3.605 -2.594 -9.414 1 98.75 167 MET A N 1
ATOM 1291 C CA . MET A 1 167 ? 3.188 -3.066 -10.727 1 98.75 167 MET A CA 1
ATOM 1292 C C . MET A 1 167 ? 1.914 -2.361 -11.18 1 98.75 167 MET A C 1
ATOM 1294 O O . MET A 1 167 ? 1.832 -1.888 -12.312 1 98.75 167 MET A O 1
ATOM 1298 N N . TYR A 1 168 ? 0.923 -2.277 -10.297 1 98.81 168 TYR A N 1
ATOM 1299 C CA . TYR A 1 168 ? -0.341 -1.624 -10.625 1 98.81 168 TYR A CA 1
ATOM 1300 C C . TYR A 1 168 ? -0.117 -0.175 -11.039 1 98.81 168 TYR A C 1
ATOM 1302 O O . TYR A 1 168 ? -0.734 0.308 -11.984 1 98.81 168 TYR A O 1
ATOM 1310 N N . ASN A 1 169 ? 0.815 0.499 -10.375 1 98.5 169 ASN A N 1
ATOM 1311 C CA . ASN A 1 169 ? 0.991 1.932 -10.586 1 98.5 169 ASN A CA 1
ATOM 1312 C C . ASN A 1 169 ? 1.892 2.213 -11.789 1 98.5 169 ASN A C 1
ATOM 1314 O O . ASN A 1 169 ? 1.918 3.334 -12.297 1 98.5 169 ASN A O 1
ATOM 1318 N N . THR A 1 170 ? 2.625 1.23 -12.258 1 98.56 170 THR A N 1
ATOM 1319 C CA . THR A 1 170 ? 3.557 1.432 -13.359 1 98.56 170 THR A CA 1
ATOM 1320 C C . THR A 1 170 ? 2.957 0.926 -14.672 1 98.56 170 THR A C 1
ATOM 1322 O O . THR A 1 170 ? 3.123 1.555 -15.719 1 98.56 170 THR A O 1
ATOM 1325 N N . MET A 1 171 ? 2.209 -0.153 -14.562 1 98.69 171 MET A N 1
ATOM 1326 C CA . MET A 1 171 ? 1.698 -0.771 -15.789 1 98.69 171 MET A CA 1
ATOM 1327 C C . MET A 1 171 ? 0.192 -0.568 -15.914 1 98.69 171 MET A C 1
ATOM 1329 O O . MET A 1 171 ? -0.391 -0.84 -16.969 1 98.69 171 MET A O 1
ATOM 1333 N N . MET A 1 172 ? -0.499 -0.143 -14.891 1 97.94 172 MET A N 1
ATOM 1334 C CA . MET A 1 172 ? -1.882 0.326 -14.867 1 97.94 172 MET A CA 1
ATOM 1335 C C . MET A 1 172 ? -2.816 -0.7 -15.5 1 97.94 172 MET A C 1
ATOM 1337 O O . MET A 1 172 ? -3.611 -0.362 -16.375 1 97.94 172 MET A O 1
ATOM 1341 N N . PRO A 1 173 ? -2.787 -1.946 -15.008 1 98.75 173 PRO A N 1
ATOM 1342 C CA . PRO A 1 173 ? -3.619 -2.986 -15.617 1 98.75 173 PRO A CA 1
ATOM 1343 C C . PRO A 1 173 ? -5.094 -2.854 -15.242 1 98.75 173 PRO A C 1
ATOM 1345 O O . PRO A 1 173 ? -5.422 -2.354 -14.164 1 98.75 173 PRO A O 1
ATOM 1348 N N . ASP A 1 174 ? -5.969 -3.314 -16.172 1 98.44 174 ASP A N 1
ATOM 1349 C CA . ASP A 1 174 ? -7.367 -3.602 -15.875 1 98.44 174 ASP A CA 1
ATOM 1350 C C . ASP A 1 174 ? -7.539 -5.031 -15.359 1 98.44 174 ASP A C 1
ATOM 1352 O O . ASP A 1 174 ? -8.461 -5.312 -14.586 1 98.44 174 ASP A O 1
ATOM 1356 N N . VAL A 1 175 ? -6.684 -5.871 -15.859 1 98.88 175 VAL A N 1
ATOM 1357 C CA . VAL A 1 175 ? -6.727 -7.289 -15.523 1 98.88 175 VAL A CA 1
ATOM 1358 C C . VAL A 1 175 ? -5.332 -7.773 -15.141 1 98.88 175 VAL A C 1
ATOM 1360 O O . VAL A 1 175 ? -4.348 -7.43 -15.805 1 98.88 175 VAL A O 1
ATOM 1363 N N . PHE A 1 176 ? -5.238 -8.438 -14.125 1 98.94 176 PHE A N 1
ATOM 1364 C CA . PHE A 1 176 ? -4.008 -9.102 -13.703 1 98.94 176 PHE A CA 1
ATOM 1365 C C . PHE A 1 176 ? -4.203 -10.617 -13.648 1 98.94 176 PHE A C 1
ATOM 1367 O O . PHE A 1 176 ? -4.98 -11.117 -12.836 1 98.94 176 PHE A O 1
ATOM 1374 N N . VAL A 1 177 ? -3.508 -11.344 -14.461 1 98.94 177 VAL A N 1
ATOM 1375 C CA . VAL A 1 177 ? -3.686 -12.789 -14.57 1 98.94 177 VAL A CA 1
ATOM 1376 C C . VAL A 1 177 ? -2.607 -13.508 -13.758 1 98.94 177 VAL A C 1
ATOM 1378 O O . VAL A 1 177 ? -1.414 -13.242 -13.938 1 98.94 177 VAL A O 1
ATOM 1381 N N . LEU A 1 178 ? -3.031 -14.383 -12.898 1 98.38 178 LEU A N 1
ATOM 1382 C CA . LEU A 1 178 ? -2.156 -15.156 -12.031 1 98.38 178 LEU A CA 1
ATOM 1383 C C . LEU A 1 178 ? -2.404 -16.656 -12.203 1 98.38 178 LEU A C 1
ATOM 1385 O O . LEU A 1 178 ? -3.52 -17.062 -12.523 1 98.38 178 LEU A O 1
ATOM 1389 N N . GLY A 1 179 ? -1.396 -17.422 -11.977 1 98 179 GLY A N 1
ATOM 1390 C CA . GLY A 1 179 ? -1.554 -18.859 -12.047 1 98 179 GLY A CA 1
ATOM 1391 C C . GLY A 1 179 ? -2.053 -19.469 -10.75 1 98 179 GLY A C 1
ATOM 1392 O O . GLY A 1 179 ? -1.555 -19.141 -9.672 1 98 179 GLY A O 1
ATOM 1393 N N . GLN A 1 180 ? -2.924 -20.344 -10.852 1 98.19 180 GLN A N 1
ATOM 1394 C CA . GLN A 1 180 ? -3.537 -20.984 -9.695 1 98.19 180 GLN A CA 1
ATOM 1395 C C . GLN A 1 180 ? -2.492 -21.688 -8.836 1 98.19 180 GLN A C 1
ATOM 1397 O O . GLN A 1 180 ? -2.668 -21.844 -7.625 1 98.19 180 GLN A O 1
ATOM 1402 N N . LYS A 1 181 ? -1.388 -22.125 -9.453 1 97.12 181 LYS A N 1
ATOM 1403 C CA . LYS A 1 181 ? -0.356 -22.875 -8.758 1 97.12 181 LYS A CA 1
ATOM 1404 C C . LYS A 1 181 ? 0.061 -22.188 -7.465 1 97.12 181 LYS A C 1
ATOM 1406 O O . LYS A 1 181 ? 0.258 -22.844 -6.438 1 97.12 181 LYS A O 1
ATOM 1411 N N . ASP A 1 182 ? 0.188 -20.906 -7.504 1 95.31 182 ASP A N 1
ATOM 1412 C CA . ASP A 1 182 ? 0.562 -20.109 -6.34 1 95.31 182 ASP A CA 1
ATOM 1413 C C . ASP A 1 182 ? -0.674 -19.562 -5.629 1 95.31 182 ASP A C 1
ATOM 1415 O O . ASP A 1 182 ? -0.853 -18.344 -5.531 1 95.31 182 ASP A O 1
ATOM 1419 N N . TYR A 1 183 ? -1.391 -20.422 -5.066 1 98.12 183 TYR A N 1
ATOM 1420 C CA . TYR A 1 183 ? -2.756 -20.188 -4.613 1 98.12 183 TYR A CA 1
ATOM 1421 C C . TYR A 1 183 ? -2.787 -19.109 -3.529 1 98.12 183 TYR A C 1
ATOM 1423 O O . TYR A 1 183 ? -3.58 -18.172 -3.602 1 98.12 183 TYR A O 1
ATOM 1431 N N . GLN A 1 184 ? -1.953 -19.281 -2.479 1 98.06 184 GLN A N 1
ATOM 1432 C CA . GLN A 1 184 ? -1.929 -18.297 -1.406 1 98.06 184 GLN A CA 1
ATOM 1433 C C . GLN A 1 184 ? -1.57 -16.922 -1.941 1 98.06 184 GLN A C 1
ATOM 1435 O O . GLN A 1 184 ? -2.16 -15.914 -1.531 1 98.06 184 GLN A O 1
ATOM 1440 N N . GLN A 1 185 ? -0.612 -16.875 -2.844 1 97.81 185 GLN A N 1
ATOM 1441 C CA . GLN A 1 185 ? -0.246 -15.609 -3.475 1 97.81 185 GLN A CA 1
ATOM 1442 C C . GLN A 1 185 ? -1.451 -14.961 -4.148 1 97.81 185 GLN A C 1
ATOM 1444 O O . GLN A 1 185 ? -1.675 -13.758 -4.004 1 97.81 185 GLN A O 1
ATOM 1449 N N . ASN A 1 186 ? -2.193 -15.742 -4.891 1 98.31 186 ASN A N 1
ATOM 1450 C CA . ASN A 1 186 ? -3.373 -15.227 -5.578 1 98.31 186 ASN A CA 1
ATOM 1451 C C . ASN A 1 186 ? -4.371 -14.609 -4.598 1 98.31 186 ASN A C 1
ATOM 1453 O O . ASN A 1 186 ? -4.895 -13.523 -4.844 1 98.31 186 ASN A O 1
ATOM 1457 N N . ARG A 1 187 ? -4.59 -15.289 -3.518 1 98.38 187 ARG A N 1
ATOM 1458 C CA . ARG A 1 187 ? -5.551 -14.812 -2.527 1 98.38 187 ARG A CA 1
ATOM 1459 C C . ARG A 1 187 ? -5.051 -13.531 -1.855 1 98.38 187 ARG A C 1
ATOM 1461 O O . ARG A 1 187 ? -5.832 -12.617 -1.604 1 98.38 187 ARG A O 1
ATOM 1468 N N . VAL A 1 188 ? -3.781 -13.492 -1.551 1 98.31 188 VAL A N 1
ATOM 1469 C CA . VAL A 1 188 ? -3.172 -12.312 -0.952 1 98.31 188 VAL A CA 1
ATOM 1470 C C . VAL A 1 188 ? -3.332 -11.117 -1.891 1 98.31 188 VAL A C 1
ATOM 1472 O O . VAL A 1 188 ? -3.744 -10.039 -1.464 1 98.31 188 VAL A O 1
ATOM 1475 N N . ILE A 1 189 ? -3.074 -11.336 -3.18 1 98.69 189 ILE A N 1
ATOM 1476 C CA . ILE A 1 189 ? -3.135 -10.273 -4.176 1 98.69 189 ILE A CA 1
ATOM 1477 C C . ILE A 1 189 ? -4.582 -9.836 -4.371 1 98.69 189 ILE A C 1
ATOM 1479 O O . ILE A 1 189 ? -4.867 -8.633 -4.477 1 98.69 189 ILE A O 1
ATOM 1483 N N . GLU A 1 190 ? -5.488 -10.742 -4.383 1 98.56 190 GLU A N 1
ATOM 1484 C CA . GLU A 1 190 ? -6.906 -10.398 -4.469 1 98.56 190 GLU A CA 1
ATOM 1485 C C . GLU A 1 190 ? -7.34 -9.547 -3.283 1 98.56 190 GLU A C 1
ATOM 1487 O O . GLU A 1 190 ? -8.039 -8.547 -3.455 1 98.56 190 GLU A O 1
ATOM 1492 N N . ARG A 1 191 ? -6.902 -9.961 -2.123 1 98.56 191 ARG A N 1
ATOM 1493 C CA . ARG A 1 191 ? -7.281 -9.25 -0.902 1 98.56 191 ARG A CA 1
ATOM 1494 C C . ARG A 1 191 ? -6.727 -7.832 -0.896 1 98.56 191 ARG A C 1
ATOM 1496 O O . ARG A 1 191 ? -7.449 -6.879 -0.6 1 98.56 191 ARG A O 1
ATOM 1503 N N . LEU A 1 192 ? -5.465 -7.684 -1.214 1 98.69 192 LEU A N 1
ATOM 1504 C CA . LEU A 1 192 ? -4.895 -6.34 -1.21 1 98.69 192 LEU A CA 1
ATOM 1505 C C . LEU A 1 192 ? -5.562 -5.461 -2.262 1 98.69 192 LEU A C 1
ATOM 1507 O O . LEU A 1 192 ? -5.758 -4.266 -2.043 1 98.69 192 LEU A O 1
ATOM 1511 N N . THR A 1 193 ? -5.875 -6.066 -3.455 1 98.81 193 THR A N 1
ATOM 1512 C CA . THR A 1 193 ? -6.531 -5.328 -4.531 1 98.81 193 THR A CA 1
ATOM 1513 C C . THR A 1 193 ? -7.883 -4.789 -4.07 1 98.81 193 THR A C 1
ATOM 1515 O O . THR A 1 193 ? -8.211 -3.627 -4.312 1 98.81 193 THR A O 1
ATOM 1518 N N . ARG A 1 194 ? -8.633 -5.633 -3.359 1 98.19 194 ARG A N 1
ATOM 1519 C CA . ARG A 1 194 ? -9.93 -5.242 -2.812 1 98.19 194 ARG A CA 1
ATOM 1520 C C . ARG A 1 194 ? -9.766 -4.219 -1.695 1 98.19 194 ARG A C 1
ATOM 1522 O O . ARG A 1 194 ? -10.398 -3.162 -1.718 1 98.19 194 ARG A O 1
ATOM 1529 N N . ASP A 1 195 ? -8.93 -4.539 -0.745 1 98.5 195 ASP A N 1
ATOM 1530 C CA . ASP A 1 195 ? -8.797 -3.738 0.469 1 98.5 195 ASP A CA 1
ATOM 1531 C C . ASP A 1 195 ? -8.359 -2.312 0.142 1 98.5 195 ASP A C 1
ATOM 1533 O O . ASP A 1 195 ? -8.797 -1.359 0.788 1 98.5 195 ASP A O 1
ATOM 1537 N N . LEU A 1 196 ? -7.477 -2.137 -0.852 1 98.69 196 LEU A N 1
ATOM 1538 C CA . LEU A 1 196 ? -6.898 -0.828 -1.138 1 98.69 196 LEU A CA 1
ATOM 1539 C C . LEU A 1 196 ? -7.625 -0.153 -2.295 1 98.69 196 LEU A C 1
ATOM 1541 O O . LEU A 1 196 ? -7.18 0.878 -2.801 1 98.69 196 LEU A O 1
ATOM 1545 N N . ASP A 1 197 ? -8.734 -0.745 -2.773 1 98.31 197 ASP A N 1
ATOM 1546 C CA . ASP A 1 197 ? -9.703 -0.161 -3.695 1 98.31 197 ASP A CA 1
ATOM 1547 C C . ASP A 1 197 ? -9.102 -0.002 -5.09 1 98.31 197 ASP A C 1
ATOM 1549 O O . ASP A 1 197 ? -9.398 0.969 -5.793 1 98.31 197 ASP A O 1
ATOM 1553 N N . PHE A 1 198 ? -8.188 -0.894 -5.492 1 98.5 198 PHE A N 1
ATOM 1554 C CA . PHE A 1 198 ? -7.699 -0.902 -6.867 1 98.5 198 PHE A CA 1
ATOM 1555 C C . PHE A 1 198 ? -8.797 -1.354 -7.824 1 98.5 198 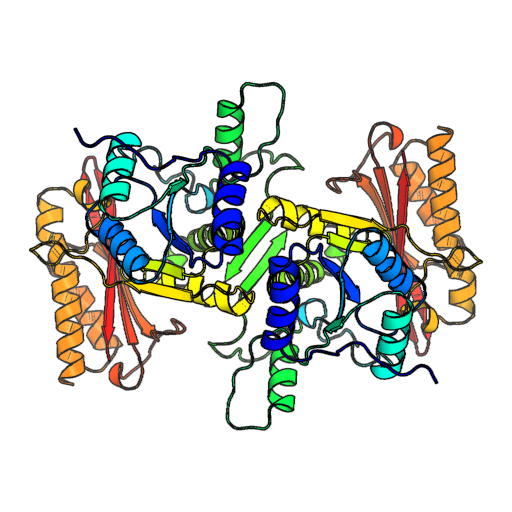PHE A C 1
ATOM 1557 O O . PHE A 1 198 ? -9.555 -2.275 -7.516 1 98.5 198 PHE A O 1
ATOM 1564 N N . ASP A 1 199 ? -8.875 -0.728 -8.922 1 96.56 199 ASP A N 1
ATOM 1565 C CA . ASP A 1 199 ? -9.789 -1.17 -9.969 1 96.56 199 ASP A CA 1
ATOM 1566 C C . ASP A 1 199 ? -9.094 -2.15 -10.914 1 96.56 199 ASP A C 1
ATOM 1568 O O . ASP A 1 199 ? -8.938 -1.865 -12.109 1 96.56 199 ASP A O 1
ATOM 1572 N N . VAL A 1 200 ? -8.68 -3.268 -10.406 1 98.5 200 VAL A N 1
ATOM 1573 C CA . VAL A 1 200 ? -8.016 -4.324 -11.164 1 98.5 200 VAL A CA 1
ATOM 1574 C C . VAL A 1 200 ? -8.758 -5.645 -10.961 1 98.5 200 VAL A C 1
ATOM 1576 O O . VAL A 1 200 ? -9.062 -6.023 -9.828 1 98.5 200 VAL A O 1
ATOM 1579 N N . GLU A 1 201 ? -9.141 -6.203 -12 1 98.69 201 GLU A N 1
ATOM 1580 C CA . GLU A 1 201 ? -9.695 -7.551 -11.945 1 98.69 201 GLU A CA 1
ATOM 1581 C C . GLU A 1 201 ? -8.594 -8.602 -11.883 1 98.69 201 GLU A C 1
ATOM 1583 O O . GLU A 1 201 ? -7.805 -8.742 -12.82 1 98.69 201 GLU A O 1
ATOM 1588 N N . VAL A 1 202 ? -8.531 -9.312 -10.844 1 98.75 202 VAL A N 1
ATOM 1589 C CA . VAL A 1 202 ? -7.566 -10.398 -10.711 1 98.75 202 VAL A CA 1
ATOM 1590 C C . VAL A 1 202 ? -8.172 -11.695 -11.242 1 98.75 202 VAL A C 1
ATOM 1592 O O . VAL A 1 202 ? -9.219 -12.141 -10.766 1 98.75 202 VAL A O 1
ATOM 1595 N N . VAL A 1 203 ? -7.535 -12.258 -12.172 1 98.75 203 VAL A N 1
ATOM 1596 C CA . VAL A 1 203 ? -8.047 -13.461 -12.82 1 98.75 203 VAL A CA 1
ATOM 1597 C C . VAL A 1 203 ? -7.078 -14.617 -12.578 1 98.75 203 VAL A C 1
ATOM 1599 O O . VAL A 1 203 ? -5.879 -14.5 -12.828 1 98.75 203 VAL A O 1
ATOM 1602 N N . GLU A 1 204 ? -7.617 -15.656 -12.109 1 98.06 204 GLU A N 1
ATOM 1603 C CA . GLU A 1 204 ? -6.828 -16.859 -11.867 1 98.06 204 GLU A CA 1
ATOM 1604 C C . GLU A 1 204 ? -6.902 -17.812 -13.062 1 98.06 204 GLU A C 1
ATOM 1606 O O . GLU A 1 204 ? -7.996 -18.188 -13.5 1 98.06 204 GLU A O 1
ATOM 1611 N N . ALA A 1 205 ? -5.805 -18.203 -13.602 1 98.12 205 ALA A N 1
ATOM 1612 C CA . ALA A 1 205 ? -5.723 -19.203 -14.656 1 98.12 205 ALA A CA 1
ATOM 1613 C C . ALA A 1 205 ? -5.352 -20.578 -14.078 1 98.12 205 ALA A C 1
ATOM 1615 O O . ALA A 1 205 ? -4.605 -20.656 -13.102 1 98.12 205 ALA A O 1
ATOM 1616 N N . PRO A 1 206 ? -5.809 -21.641 -14.695 1 97.44 206 PRO A N 1
ATOM 1617 C CA . PRO A 1 206 ? -5.551 -22.984 -14.164 1 97.44 206 PRO A CA 1
ATOM 1618 C C . PRO A 1 206 ? -4.066 -23.359 -14.188 1 97.44 206 PRO A C 1
ATOM 1620 O O . PRO A 1 206 ? -3.32 -22.859 -15.039 1 97.44 206 PRO A O 1
ATOM 1623 N N . THR A 1 207 ? -3.695 -24.203 -13.258 1 97.94 207 THR A N 1
ATOM 1624 C CA . THR A 1 207 ? -2.334 -24.719 -13.242 1 97.94 207 THR A CA 1
ATOM 1625 C C . THR A 1 207 ? -2.049 -25.531 -14.508 1 97.94 207 THR A C 1
ATOM 1627 O O . THR A 1 207 ? -2.816 -26.422 -14.867 1 97.94 207 THR A O 1
ATOM 1630 N N . VAL A 1 208 ? -0.987 -25.156 -15.172 1 98 208 VAL A N 1
ATOM 1631 C CA . VAL A 1 208 ? -0.542 -25.922 -16.328 1 98 208 VAL A CA 1
ATOM 1632 C C . VAL A 1 208 ? 0.363 -27.062 -15.867 1 98 208 VAL A C 1
ATOM 1634 O O . VAL A 1 208 ? 1.267 -26.859 -15.055 1 98 208 VAL A O 1
ATOM 1637 N N . ARG A 1 209 ? 0.129 -28.203 -16.438 1 98 209 ARG A N 1
ATOM 1638 C CA . ARG A 1 209 ? 0.82 -29.391 -15.961 1 98 209 ARG A CA 1
ATOM 1639 C C . ARG A 1 209 ? 1.584 -30.078 -17.094 1 98 209 ARG A C 1
ATOM 1641 O O . ARG A 1 209 ? 1.215 -29.938 -18.266 1 98 209 ARG A O 1
ATOM 1648 N N . GLU A 1 210 ? 2.629 -30.75 -16.719 1 97.12 210 GLU A N 1
ATOM 1649 C CA . GLU A 1 210 ? 3.342 -31.625 -17.641 1 97.12 210 GLU A CA 1
ATOM 1650 C C . GLU A 1 210 ? 2.533 -32.875 -17.938 1 97.12 210 GLU A C 1
ATOM 1652 O O . GLU A 1 210 ? 1.487 -33.125 -17.328 1 97.12 210 GLU A O 1
ATOM 1657 N N . ALA A 1 211 ? 3.016 -33.656 -18.844 1 97 211 ALA A N 1
ATOM 1658 C CA . ALA A 1 211 ? 2.27 -34.812 -19.312 1 97 211 ALA A CA 1
ATOM 1659 C C . ALA A 1 211 ? 2 -35.781 -18.172 1 97 211 ALA A C 1
ATOM 1661 O O . ALA A 1 211 ? 0.975 -36.469 -18.156 1 97 211 ALA A O 1
ATOM 1662 N N . ASP A 1 212 ? 2.9 -35.781 -17.188 1 97.69 212 ASP A N 1
ATOM 1663 C CA . ASP A 1 212 ? 2.77 -36.75 -16.094 1 97.69 212 ASP A CA 1
ATOM 1664 C C . ASP A 1 212 ? 2.021 -36.125 -14.906 1 97.69 212 ASP A C 1
ATOM 1666 O O . ASP A 1 212 ? 1.964 -36.719 -13.828 1 97.69 212 ASP A O 1
ATOM 1670 N N . GLY A 1 213 ? 1.555 -34.875 -15.117 1 97.75 213 GLY A N 1
ATOM 1671 C CA . GLY A 1 213 ? 0.7 -34.25 -14.109 1 97.75 213 GLY A CA 1
ATOM 1672 C C . GLY A 1 213 ? 1.433 -33.25 -13.234 1 97.75 213 GLY A C 1
ATOM 1673 O O . GLY A 1 213 ? 0.805 -32.469 -12.523 1 97.75 213 GLY A O 1
ATOM 1674 N N . LEU A 1 214 ? 2.742 -33.281 -13.211 1 98.25 214 LEU A N 1
ATOM 1675 C CA . LEU A 1 214 ? 3.518 -32.344 -12.391 1 98.25 214 LEU A CA 1
ATOM 1676 C C . LEU A 1 214 ? 3.248 -30.891 -12.805 1 98.25 214 LEU A C 1
ATOM 1678 O O . LEU A 1 214 ? 3.244 -30.578 -14 1 98.25 214 LEU A O 1
ATOM 1682 N N . ALA A 1 215 ? 2.926 -30.078 -11.852 1 97.88 215 ALA A N 1
ATOM 1683 C CA . ALA A 1 215 ? 2.752 -28.656 -12.164 1 97.88 215 ALA A CA 1
ATOM 1684 C C . ALA A 1 215 ? 4.008 -28.078 -12.805 1 97.88 215 ALA A C 1
ATOM 1686 O O . ALA A 1 215 ? 5.117 -28.297 -12.312 1 97.88 215 ALA A O 1
ATOM 1687 N N . MET A 1 216 ? 3.834 -27.375 -13.883 1 95.75 216 MET A N 1
ATOM 1688 C CA . MET A 1 216 ? 4.98 -26.781 -14.562 1 95.75 216 MET A CA 1
ATOM 1689 C C . MET A 1 216 ? 5.629 -25.703 -13.695 1 95.75 216 MET A C 1
ATOM 1691 O O . MET A 1 216 ? 4.938 -24.922 -13.062 1 95.75 216 MET A O 1
ATOM 1695 N N . SER A 1 217 ? 6.91 -25.75 -13.633 1 92.12 217 SER A N 1
ATOM 1696 C CA . SER A 1 217 ? 7.73 -24.812 -12.883 1 92.12 217 SER A CA 1
ATOM 1697 C C . SER A 1 217 ? 9.141 -24.719 -13.461 1 92.12 217 SER A C 1
ATOM 1699 O O . SER A 1 217 ? 9.695 -25.719 -13.906 1 92.12 217 SER A O 1
ATOM 1701 N N . SER A 1 218 ? 9.68 -23.5 -13.359 1 85.12 218 SER A N 1
ATOM 1702 C CA . SER A 1 218 ? 11.07 -23.344 -13.773 1 85.12 218 SER A CA 1
ATOM 1703 C C . SER A 1 218 ? 12.008 -24.141 -12.875 1 85.12 218 SER A C 1
ATOM 1705 O O . SER A 1 218 ? 13.133 -24.469 -13.266 1 85.12 218 SER A O 1
ATOM 1707 N N . ARG A 1 219 ? 11.562 -24.531 -11.719 1 88.88 219 ARG A N 1
ATOM 1708 C CA . ARG A 1 219 ? 12.383 -25.25 -10.742 1 88.88 219 ARG A CA 1
ATOM 1709 C C . ARG A 1 219 ? 12.484 -26.734 -11.086 1 88.88 219 ARG A C 1
ATOM 1711 O O . ARG A 1 219 ? 13.344 -27.438 -10.555 1 88.88 219 ARG A O 1
ATOM 1718 N N . ASN A 1 220 ? 11.594 -27.188 -11.914 1 93.31 220 ASN A N 1
ATOM 1719 C CA . ASN A 1 220 ? 11.562 -28.609 -12.234 1 93.31 220 ASN A CA 1
ATOM 1720 C C . ASN A 1 220 ? 12.891 -29.078 -12.828 1 93.31 220 ASN A C 1
ATOM 1722 O O . ASN A 1 220 ? 13.297 -30.234 -12.625 1 93.31 220 ASN A O 1
ATOM 1726 N N . VAL A 1 221 ? 13.562 -28.156 -13.516 1 88.44 221 VAL A N 1
ATOM 1727 C CA . VAL A 1 221 ? 14.797 -28.516 -14.211 1 88.44 221 VAL A CA 1
ATOM 1728 C C . VAL A 1 221 ? 15.906 -28.766 -13.195 1 88.44 221 VAL A C 1
ATOM 1730 O O . VAL A 1 221 ? 16.922 -29.375 -13.516 1 88.44 221 VAL A O 1
ATOM 1733 N N . ASN A 1 222 ? 15.688 -28.328 -11.992 1 91.19 222 ASN A N 1
ATOM 1734 C CA . ASN A 1 222 ? 16.703 -28.453 -10.961 1 91.19 222 ASN A CA 1
ATOM 1735 C C . ASN A 1 222 ? 16.578 -29.766 -10.195 1 91.19 222 ASN A C 1
ATOM 1737 O O . ASN A 1 222 ? 17.406 -30.094 -9.359 1 91.19 222 ASN A O 1
ATOM 1741 N N . LEU A 1 223 ? 15.594 -30.531 -10.516 1 95.94 223 LEU A N 1
ATOM 1742 C CA . LEU A 1 223 ? 15.375 -31.812 -9.844 1 95.94 223 LEU A CA 1
ATOM 1743 C C . LEU A 1 223 ? 16.359 -32.875 -10.352 1 95.94 223 LEU A C 1
ATOM 1745 O O . LEU A 1 223 ? 16.719 -32.875 -11.531 1 95.94 223 LEU A O 1
ATOM 1749 N N . THR A 1 224 ? 16.812 -33.75 -9.461 1 96.81 224 THR A N 1
ATOM 1750 C CA . THR A 1 224 ? 17.5 -34.969 -9.922 1 96.81 224 THR A CA 1
ATOM 1751 C C . THR A 1 224 ? 16.562 -35.844 -10.742 1 96.81 224 THR A C 1
ATOM 1753 O O . THR A 1 224 ? 15.336 -35.719 -10.641 1 96.81 224 THR A O 1
ATOM 1756 N N . PRO A 1 225 ? 17.125 -36.719 -11.516 1 96.88 225 PRO A N 1
ATOM 1757 C CA . PRO A 1 225 ? 16.266 -37.625 -12.273 1 96.88 225 PRO A CA 1
ATOM 1758 C C . PRO A 1 225 ? 15.344 -38.438 -11.367 1 96.88 225 PRO A C 1
ATOM 1760 O O . PRO A 1 225 ? 14.172 -38.656 -11.703 1 96.88 225 PRO A O 1
ATOM 1763 N N . GLU A 1 226 ? 15.867 -38.844 -10.266 1 97.19 226 GLU A N 1
ATOM 1764 C CA . GLU A 1 226 ? 15.07 -39.625 -9.312 1 97.19 226 GLU A CA 1
ATOM 1765 C C . GLU A 1 226 ? 13.93 -38.781 -8.734 1 97.19 226 GLU A C 1
ATOM 1767 O O . GLU A 1 226 ? 12.781 -39.219 -8.719 1 97.19 226 GLU A O 1
ATOM 1772 N N . ALA A 1 227 ? 14.281 -37.625 -8.281 1 97.88 227 ALA A N 1
ATOM 1773 C CA . ALA A 1 227 ? 13.289 -36.719 -7.723 1 97.88 227 ALA A CA 1
ATOM 1774 C C . ALA A 1 227 ? 12.227 -36.344 -8.758 1 97.88 227 ALA A C 1
ATOM 1776 O O . ALA A 1 227 ? 11.039 -36.25 -8.438 1 97.88 227 ALA A O 1
ATOM 1777 N N . ARG A 1 228 ? 12.672 -36.125 -10 1 97.75 228 ARG A N 1
ATOM 1778 C CA . ARG A 1 228 ? 11.742 -35.781 -11.078 1 97.75 228 ARG A CA 1
ATOM 1779 C C . ARG A 1 228 ? 10.727 -36.906 -11.312 1 97.75 228 ARG A C 1
ATOM 1781 O O . ARG A 1 228 ? 9.562 -36.625 -11.609 1 97.75 228 ARG A O 1
ATOM 1788 N N . ALA A 1 229 ? 11.156 -38.062 -11.203 1 98 229 ALA A N 1
ATOM 1789 C CA . ALA A 1 229 ? 10.289 -39.219 -11.391 1 98 229 ALA A CA 1
ATOM 1790 C C . ALA A 1 229 ? 9.297 -39.375 -10.234 1 98 229 ALA A C 1
ATOM 1792 O O . ALA A 1 229 ? 8.203 -39.906 -10.406 1 98 229 ALA A O 1
ATOM 1793 N N . GLN A 1 230 ? 9.641 -38.844 -9.062 1 98.44 230 GLN A N 1
ATOM 1794 C CA . GLN A 1 230 ? 8.836 -38.969 -7.848 1 98.44 230 GLN A CA 1
ATOM 1795 C C . GLN A 1 230 ? 7.801 -37.844 -7.77 1 98.44 230 GLN A C 1
ATOM 1797 O O . GLN A 1 230 ? 6.711 -38.031 -7.227 1 98.44 230 GLN A O 1
ATOM 1802 N N . ALA A 1 231 ? 8.047 -36.75 -8.305 1 98.69 231 ALA A N 1
ATOM 1803 C CA . ALA A 1 231 ? 7.359 -35.5 -8.07 1 98.69 231 ALA A CA 1
ATOM 1804 C C . ALA A 1 231 ? 5.914 -35.562 -8.547 1 98.69 231 ALA A C 1
ATOM 1806 O O . ALA A 1 231 ? 5.02 -35 -7.922 1 98.69 231 ALA A O 1
ATOM 1807 N N . PRO A 1 232 ? 5.59 -36.312 -9.633 1 98.62 232 PRO A N 1
ATOM 1808 C CA . PRO A 1 232 ? 4.203 -36.375 -10.109 1 98.62 232 PRO A CA 1
ATOM 1809 C C . PRO A 1 232 ? 3.25 -36.969 -9.062 1 98.62 232 PRO A C 1
ATOM 1811 O O . PRO A 1 232 ? 2.031 -36.812 -9.188 1 98.62 232 PRO A O 1
ATOM 1814 N N . ALA A 1 233 ? 3.824 -37.562 -8 1 98.75 233 ALA A N 1
ATOM 1815 C CA . ALA A 1 233 ? 3.008 -38.094 -6.922 1 98.75 233 ALA A CA 1
ATOM 1816 C C . ALA A 1 233 ? 2.219 -37 -6.219 1 98.75 233 ALA A C 1
ATOM 1818 O O . ALA A 1 233 ? 1.173 -37.25 -5.621 1 98.75 233 ALA A O 1
ATOM 1819 N N . ILE A 1 234 ? 2.68 -35.781 -6.363 1 98.81 234 ILE A N 1
ATOM 1820 C CA . ILE A 1 234 ? 1.992 -34.656 -5.75 1 98.81 234 ILE A CA 1
ATOM 1821 C C . ILE A 1 234 ? 0.581 -34.531 -6.32 1 98.81 234 ILE A C 1
ATOM 1823 O O . ILE A 1 234 ? -0.403 -34.625 -5.582 1 98.81 234 ILE A O 1
ATOM 1827 N N . TYR A 1 235 ? 0.495 -34.438 -7.613 1 98.75 235 TYR A N 1
ATOM 1828 C CA . TYR A 1 235 ? -0.798 -34.25 -8.258 1 98.75 235 TYR A CA 1
ATOM 1829 C C . TYR A 1 235 ? -1.664 -35.5 -8.133 1 98.75 235 TYR A C 1
ATOM 1831 O O . TYR A 1 235 ? -2.885 -35.406 -7.98 1 98.75 235 TYR A O 1
ATOM 1839 N N . ALA A 1 236 ? -1.016 -36.625 -8.219 1 98.75 236 ALA A N 1
ATOM 1840 C CA . ALA A 1 236 ? -1.766 -37.875 -8.039 1 98.75 236 ALA A CA 1
ATOM 1841 C C . ALA A 1 236 ? -2.461 -37.906 -6.684 1 98.75 236 ALA A C 1
ATOM 1843 O O . ALA A 1 236 ? -3.631 -38.281 -6.586 1 98.75 236 ALA A O 1
ATOM 1844 N N . ALA A 1 237 ? -1.713 -37.5 -5.668 1 98.81 237 ALA A N 1
ATOM 1845 C CA . ALA A 1 237 ? -2.268 -37.469 -4.32 1 98.81 237 ALA A CA 1
ATOM 1846 C C . ALA A 1 237 ? -3.385 -36.438 -4.203 1 98.81 237 ALA A C 1
ATOM 1848 O O . ALA A 1 237 ? -4.434 -36.719 -3.617 1 98.81 237 ALA A O 1
ATOM 1849 N N . LEU A 1 238 ? -3.227 -35.281 -4.75 1 98.75 238 LEU A N 1
ATOM 1850 C CA . LEU A 1 238 ? -4.227 -34.219 -4.73 1 98.75 238 LEU A CA 1
ATOM 1851 C C . LEU A 1 238 ? -5.477 -34.625 -5.492 1 98.75 238 LEU A C 1
ATOM 1853 O O . LEU A 1 238 ? -6.598 -34.375 -5.039 1 98.75 238 LEU A O 1
ATOM 1857 N N . SER A 1 239 ? -5.258 -35.25 -6.633 1 98.5 239 SER A N 1
ATOM 1858 C CA . SER A 1 239 ? -6.375 -35.719 -7.441 1 98.5 239 SER A CA 1
ATOM 1859 C C . SER A 1 239 ? -7.191 -36.781 -6.699 1 98.5 239 SER A C 1
ATOM 1861 O O . SER A 1 239 ? -8.422 -36.781 -6.758 1 98.5 239 SER A O 1
ATOM 1863 N N . TRP A 1 240 ? -6.461 -37.656 -6.062 1 98.38 240 TRP A N 1
ATOM 1864 C CA . TRP A 1 240 ? -7.148 -38.625 -5.234 1 98.38 240 TRP A CA 1
ATOM 1865 C C . TRP A 1 240 ? -8.023 -37.938 -4.191 1 98.38 240 TRP A C 1
ATOM 1867 O O . TRP A 1 240 ? -9.188 -38.312 -4.012 1 98.38 240 TRP A O 1
ATOM 1877 N N . ALA A 1 241 ? -7.457 -37 -3.529 1 98.31 241 ALA A N 1
ATOM 1878 C CA . ALA A 1 241 ? -8.188 -36.281 -2.479 1 98.31 241 ALA A CA 1
ATOM 1879 C C . ALA A 1 241 ? -9.453 -35.656 -3.031 1 98.31 241 ALA A C 1
ATOM 1881 O O . ALA A 1 241 ? -10.516 -35.719 -2.406 1 98.31 241 ALA A O 1
ATOM 1882 N N . GLN A 1 242 ? -9.32 -34.938 -4.148 1 97.94 242 GLN A N 1
ATOM 1883 C CA . GLN A 1 242 ? -10.469 -34.312 -4.777 1 97.94 242 GLN A CA 1
ATOM 1884 C C . GLN A 1 242 ? -11.562 -35.312 -5.094 1 97.94 242 GLN A C 1
ATOM 1886 O O . GLN A 1 242 ? -12.734 -35.094 -4.793 1 97.94 242 GLN A O 1
ATOM 1891 N N . GLN A 1 243 ? -11.172 -36.438 -5.652 1 97.75 243 GLN A N 1
ATOM 1892 C CA . GLN A 1 243 ? -12.125 -37.469 -6.012 1 97.75 243 GLN A CA 1
ATOM 1893 C C . GLN A 1 243 ? -12.766 -38.094 -4.773 1 97.75 243 GLN A C 1
ATOM 1895 O O . GLN A 1 243 ? -13.984 -38.281 -4.727 1 97.75 243 GLN A O 1
ATOM 1900 N N . ALA A 1 244 ? -11.906 -38.406 -3.807 1 97.81 244 ALA A N 1
ATOM 1901 C CA . ALA A 1 244 ? -12.398 -39 -2.564 1 97.81 244 ALA A CA 1
ATOM 1902 C C . ALA A 1 244 ? -13.43 -38.094 -1.896 1 97.81 244 ALA A C 1
ATOM 1904 O O . ALA A 1 244 ? -14.461 -38.562 -1.406 1 97.81 244 ALA A O 1
ATOM 1905 N N . ALA A 1 245 ? -13.203 -36.812 -1.878 1 97.06 245 ALA A N 1
ATOM 1906 C CA . ALA A 1 245 ? -14.117 -35.844 -1.275 1 97.06 245 ALA A CA 1
ATOM 1907 C C . ALA A 1 245 ? -15.398 -35.719 -2.092 1 97.06 245 ALA A C 1
ATOM 1909 O O . ALA A 1 245 ? -16.5 -35.688 -1.531 1 97.06 245 ALA A O 1
ATOM 1910 N N . GLN A 1 246 ? -15.266 -35.625 -3.391 1 95.19 246 GLN A N 1
ATOM 1911 C CA . GLN A 1 246 ? -16.406 -35.469 -4.281 1 95.19 246 GLN A CA 1
ATOM 1912 C C . GLN A 1 246 ? -17.359 -36.656 -4.176 1 95.19 246 GLN A C 1
ATOM 1914 O O . GLN A 1 246 ? -18.578 -36.5 -4.25 1 95.19 246 GLN A O 1
ATOM 1919 N N . GLN A 1 247 ? -16.75 -37.812 -4.008 1 96 247 GLN A N 1
ATOM 1920 C CA . GLN A 1 247 ? -17.547 -39.031 -3.883 1 96 247 GLN A CA 1
ATOM 1921 C C . GLN A 1 247 ? -17.969 -39.281 -2.434 1 96 247 GLN A C 1
ATOM 1923 O O . GLN A 1 247 ? -18.562 -40.312 -2.117 1 96 247 GLN A O 1
ATOM 1928 N N . ARG A 1 248 ? -17.547 -38.406 -1.608 1 95 248 ARG A N 1
ATOM 1929 C CA . ARG A 1 248 ? -17.844 -38.438 -0.182 1 95 248 ARG A CA 1
ATOM 1930 C C . ARG A 1 248 ? -17.312 -39.719 0.472 1 95 248 ARG A C 1
ATOM 1932 O O . ARG A 1 248 ? -17.906 -40.219 1.43 1 95 248 ARG A O 1
ATOM 1939 N N . GLN A 1 249 ? -16.312 -40.25 -0.104 1 96 249 GLN A N 1
ATOM 1940 C CA . GLN A 1 249 ? -15.633 -41.375 0.503 1 96 249 GLN A CA 1
ATOM 1941 C C . GLN A 1 249 ? -14.836 -40.969 1.729 1 96 249 GLN A C 1
ATOM 1943 O O . GLN A 1 249 ? -14.797 -41.688 2.732 1 96 249 GLN A O 1
ATOM 1948 N N . VAL A 1 250 ? -14.156 -39.906 1.659 1 95.5 250 VAL A N 1
ATOM 1949 C CA . VAL A 1 250 ? -13.43 -39.25 2.736 1 95.5 250 VAL A CA 1
ATOM 1950 C C . VAL A 1 250 ? -13.75 -37.75 2.732 1 95.5 250 VAL A C 1
ATOM 1952 O O . VAL A 1 250 ? -13.5 -37.062 1.742 1 95.5 250 VAL A O 1
ATOM 1955 N N . THR A 1 251 ? -14.336 -37.25 3.826 1 95 251 THR A N 1
ATOM 1956 C CA . THR A 1 251 ? -14.734 -35.844 3.832 1 95 251 THR A CA 1
ATOM 1957 C C . THR A 1 251 ? -14.023 -35.094 4.945 1 95 251 THR A C 1
ATOM 1959 O O . THR A 1 251 ? -14.031 -33.844 4.965 1 95 251 THR A O 1
ATOM 1962 N N . SER A 1 252 ? -13.383 -35.812 5.781 1 96.75 252 SER A N 1
ATOM 1963 C CA . SER A 1 252 ? -12.648 -35.188 6.871 1 96.75 252 SER A CA 1
ATOM 1964 C C . SER A 1 252 ? -11.359 -34.531 6.375 1 96.75 252 SER A C 1
ATOM 1966 O O . SER A 1 252 ? -10.531 -35.219 5.746 1 96.75 252 SER A O 1
ATOM 1968 N N . ALA A 1 253 ? -11.219 -33.25 6.695 1 97.81 253 ALA A N 1
ATOM 1969 C CA . ALA A 1 253 ? -9.992 -32.562 6.324 1 97.81 253 ALA A CA 1
ATOM 1970 C C . ALA A 1 253 ? -8.758 -33.281 6.875 1 97.81 253 ALA A C 1
ATOM 1972 O O . ALA A 1 253 ? -7.773 -33.438 6.16 1 97.81 253 ALA A O 1
ATOM 1973 N N . THR A 1 254 ? -8.852 -33.656 8.078 1 97.5 254 THR A N 1
ATOM 1974 C CA . THR A 1 254 ? -7.746 -34.312 8.75 1 97.5 254 THR A CA 1
ATOM 1975 C C . THR A 1 254 ? -7.352 -35.594 8.016 1 97.5 254 THR A C 1
ATOM 1977 O O . THR A 1 254 ? -6.168 -35.844 7.773 1 97.5 254 THR A O 1
ATOM 1980 N N . ASP A 1 255 ? -8.328 -36.375 7.59 1 97.75 255 ASP A N 1
ATOM 1981 C CA . ASP A 1 255 ? -8.062 -37.656 6.918 1 97.75 255 ASP A CA 1
ATOM 1982 C C . ASP A 1 255 ? -7.488 -37.438 5.52 1 97.75 255 ASP A C 1
ATOM 1984 O O . ASP A 1 255 ? -6.57 -38.125 5.098 1 97.75 255 ASP A O 1
ATOM 1988 N N . LEU A 1 256 ? -8.078 -36.469 4.883 1 98.12 256 LEU A N 1
ATOM 1989 C CA . LEU A 1 256 ? -7.59 -36.156 3.545 1 98.12 256 LEU A CA 1
ATOM 1990 C C . LEU A 1 256 ? -6.137 -35.688 3.594 1 98.12 256 LEU A C 1
ATOM 1992 O O . LEU A 1 256 ? -5.301 -36.156 2.818 1 98.12 256 LEU A O 1
ATOM 1996 N N . VAL A 1 257 ? -5.832 -34.812 4.5 1 98.44 257 VAL A N 1
ATOM 1997 C CA . VAL A 1 257 ? -4.484 -34.281 4.641 1 98.44 257 VAL A CA 1
ATOM 1998 C C . VAL A 1 257 ? -3.506 -35.406 4.996 1 98.44 257 VAL A C 1
ATOM 2000 O O . VAL A 1 257 ? -2.414 -35.469 4.426 1 98.44 257 VAL A O 1
ATOM 2003 N N . ALA A 1 258 ? -3.926 -36.219 5.895 1 98.38 258 ALA A N 1
ATOM 2004 C CA . ALA A 1 258 ? -3.074 -37.344 6.312 1 98.38 258 ALA A CA 1
ATOM 2005 C C . ALA A 1 258 ? -2.766 -38.25 5.137 1 98.38 258 ALA A C 1
ATOM 2007 O O . ALA A 1 258 ? -1.617 -38.656 4.941 1 98.38 258 ALA A O 1
ATOM 2008 N N . GLU A 1 259 ? -3.756 -38.594 4.367 1 98.62 259 GLU A N 1
ATOM 2009 C CA . GLU A 1 259 ? -3.582 -39.531 3.252 1 98.62 259 GLU A CA 1
ATOM 2010 C C . GLU A 1 259 ? -2.74 -38.906 2.143 1 98.62 259 GLU A C 1
ATOM 2012 O O . GLU A 1 259 ? -1.859 -39.562 1.58 1 98.62 259 GLU A O 1
ATOM 2017 N N . VAL A 1 260 ? -3.018 -37.656 1.804 1 98.81 260 VAL A N 1
ATOM 2018 C CA . VAL A 1 260 ? -2.223 -36.938 0.798 1 98.81 260 VAL A CA 1
ATOM 2019 C C . VAL A 1 260 ? -0.758 -36.906 1.231 1 98.81 260 VAL A C 1
ATOM 2021 O O . VAL A 1 260 ? 0.139 -37.188 0.433 1 98.81 260 VAL A O 1
ATOM 2024 N N . THR A 1 261 ? -0.547 -36.625 2.516 1 98.88 261 THR A N 1
ATOM 2025 C CA . THR A 1 261 ? 0.802 -36.562 3.07 1 98.88 261 THR A CA 1
ATOM 2026 C C . THR A 1 261 ? 1.486 -37.938 2.932 1 98.88 261 THR A C 1
ATOM 2028 O O . THR A 1 261 ? 2.633 -38 2.482 1 98.88 261 THR A O 1
ATOM 2031 N N . ALA A 1 262 ? 0.801 -38.969 3.256 1 98.81 262 ALA A N 1
ATOM 2032 C CA . ALA A 1 262 ? 1.345 -40.312 3.219 1 98.81 262 ALA A CA 1
ATOM 2033 C C . ALA A 1 262 ? 1.701 -40.719 1.794 1 98.81 262 ALA A C 1
ATOM 2035 O O . ALA A 1 262 ? 2.758 -41.312 1.556 1 98.81 262 ALA A O 1
ATOM 2036 N N . ARG A 1 263 ? 0.843 -40.406 0.866 1 98.75 263 ARG A N 1
ATOM 2037 C CA . ARG A 1 263 ? 1.062 -40.781 -0.529 1 98.75 263 ARG A CA 1
ATOM 2038 C C . ARG A 1 263 ? 2.297 -40.094 -1.092 1 98.75 263 ARG A C 1
ATOM 2040 O O . ARG A 1 263 ? 3.105 -40.719 -1.783 1 98.75 263 ARG A O 1
ATOM 2047 N N . ILE A 1 264 ? 2.443 -38.812 -0.782 1 98.81 264 ILE A N 1
ATOM 2048 C CA . ILE A 1 264 ? 3.578 -38.031 -1.271 1 98.81 264 ILE A CA 1
ATOM 2049 C C . ILE A 1 264 ? 4.867 -38.562 -0.637 1 98.81 264 ILE A C 1
ATOM 2051 O O . ILE A 1 264 ? 5.871 -38.75 -1.328 1 98.81 264 ILE A O 1
ATOM 2055 N N . ALA A 1 265 ? 4.777 -38.812 0.653 1 98.69 265 ALA A N 1
ATOM 2056 C CA . ALA A 1 265 ? 5.949 -39.312 1.366 1 98.69 265 ALA A CA 1
ATOM 2057 C C . ALA A 1 265 ? 6.363 -40.688 0.848 1 98.69 265 ALA A C 1
ATOM 2059 O O . ALA A 1 265 ? 7.551 -40.938 0.664 1 98.69 265 ALA A O 1
ATOM 2060 N N . ALA A 1 266 ? 5.422 -41.531 0.631 1 98.56 266 ALA A N 1
ATOM 2061 C CA . ALA A 1 266 ? 5.68 -42.875 0.148 1 98.56 266 ALA A CA 1
ATOM 2062 C C . ALA A 1 266 ? 6.363 -42.844 -1.217 1 98.56 266 ALA A C 1
ATOM 2064 O O . ALA A 1 266 ? 7.129 -43.75 -1.551 1 98.56 266 ALA A O 1
ATOM 2065 N N . ALA A 1 267 ? 6.133 -41.812 -1.894 1 98.38 267 ALA A N 1
ATOM 2066 C CA . ALA A 1 267 ? 6.711 -41.688 -3.229 1 98.38 267 ALA A CA 1
ATOM 2067 C C . ALA A 1 267 ? 8.07 -41 -3.172 1 98.38 267 ALA A C 1
ATOM 2069 O O . ALA A 1 267 ? 8.727 -40.812 -4.199 1 98.38 267 ALA A O 1
ATOM 2070 N N . GLY A 1 268 ? 8.469 -40.531 -1.982 1 97.88 268 GLY A N 1
ATOM 2071 C CA . GLY A 1 268 ? 9.812 -40.031 -1.83 1 97.88 268 GLY A CA 1
ATOM 2072 C C . GLY A 1 268 ? 9.844 -38.531 -1.562 1 97.88 268 GLY A C 1
ATOM 2073 O O . GLY A 1 268 ? 10.914 -37.938 -1.451 1 97.88 268 GLY A O 1
ATOM 2074 N N . GLY A 1 269 ? 8.656 -37.938 -1.482 1 98.31 269 GLY A N 1
ATOM 2075 C CA . GLY A 1 269 ? 8.617 -36.5 -1.202 1 98.31 269 GLY A CA 1
ATOM 2076 C C . GLY A 1 269 ? 8.781 -36.188 0.27 1 98.31 269 GLY A C 1
ATOM 2077 O O . GLY A 1 269 ? 8.25 -36.875 1.132 1 98.31 269 GLY A O 1
ATOM 2078 N N . ARG A 1 270 ? 9.586 -35.125 0.57 1 98.12 270 ARG A N 1
ATOM 2079 C CA . ARG A 1 270 ? 9.664 -34.594 1.923 1 98.12 270 ARG A CA 1
ATOM 2080 C C . ARG A 1 270 ? 8.68 -33.438 2.113 1 98.12 270 ARG A C 1
ATOM 2082 O O . ARG A 1 270 ? 8.945 -32.312 1.719 1 98.12 270 ARG A O 1
ATOM 2089 N N . VAL A 1 271 ? 7.648 -33.75 2.781 1 98.12 271 VAL A N 1
ATOM 2090 C CA . VAL A 1 271 ? 6.508 -32.844 2.861 1 98.12 271 VAL A CA 1
ATOM 2091 C C . VAL A 1 271 ? 6.852 -31.641 3.758 1 98.12 271 VAL A C 1
ATOM 2093 O O . VAL A 1 271 ? 7.301 -31.828 4.891 1 98.12 271 VAL A O 1
ATOM 2096 N N . ASP A 1 272 ? 6.742 -30.453 3.244 1 96.94 272 ASP A N 1
ATOM 2097 C CA . ASP A 1 272 ? 6.801 -29.219 4.039 1 96.94 272 ASP A CA 1
ATOM 2098 C C . ASP A 1 272 ? 5.461 -28.953 4.715 1 96.94 272 ASP A C 1
ATOM 2100 O O . ASP A 1 272 ? 5.391 -28.828 5.941 1 96.94 272 ASP A O 1
ATOM 2104 N N . TYR A 1 273 ? 4.414 -28.969 3.904 1 97.69 273 TYR A N 1
ATOM 2105 C CA . TYR A 1 273 ? 3.074 -28.922 4.477 1 97.69 273 TYR A CA 1
ATOM 2106 C C . TYR A 1 273 ? 2.055 -29.531 3.52 1 97.69 273 TYR A C 1
ATOM 2108 O O . TYR A 1 273 ? 2.266 -29.547 2.305 1 97.69 273 TYR A O 1
ATOM 2116 N N . VAL A 1 274 ? 1.093 -30.094 3.936 1 98.38 274 VAL A N 1
ATOM 2117 C CA . VAL A 1 274 ? -0.211 -30.375 3.34 1 98.38 274 VAL A CA 1
ATOM 2118 C C . VAL A 1 274 ? -1.316 -29.828 4.246 1 98.38 274 VAL A C 1
ATOM 2120 O O . VAL A 1 274 ? -1.399 -30.203 5.418 1 98.38 274 VAL A O 1
ATOM 2123 N N . GLU A 1 275 ? -2.113 -28.953 3.713 1 98 275 GLU A N 1
ATOM 2124 C CA . GLU A 1 275 ? -3.129 -28.328 4.566 1 98 275 GLU A CA 1
ATOM 2125 C C . GLU A 1 275 ? -4.441 -28.141 3.812 1 98 275 GLU A C 1
ATOM 2127 O O . GLU A 1 275 ? -4.441 -27.906 2.605 1 98 275 GLU A O 1
ATOM 2132 N N . ALA A 1 276 ? -5.52 -28.281 4.512 1 98.25 276 ALA A N 1
ATOM 2133 C CA . ALA A 1 276 ? -6.848 -27.922 4.031 1 98.25 276 ALA A CA 1
ATOM 2134 C C . ALA A 1 276 ? -7.258 -26.547 4.539 1 98.25 276 ALA A C 1
ATOM 2136 O O . ALA A 1 276 ? -7.293 -26.297 5.75 1 98.25 276 ALA A O 1
ATOM 2137 N N . ARG A 1 277 ? -7.496 -25.703 3.617 1 97.94 277 ARG A N 1
ATOM 2138 C CA . ARG A 1 277 ? -7.852 -24.312 3.938 1 97.94 277 ARG A CA 1
ATOM 2139 C C . ARG A 1 277 ? -9.125 -23.906 3.205 1 97.94 277 ARG A C 1
ATOM 2141 O O . ARG A 1 277 ? -9.445 -24.453 2.15 1 97.94 277 ARG A O 1
ATOM 2148 N N . HIS A 1 278 ? -9.836 -22.938 3.85 1 97.5 278 HIS A N 1
ATOM 2149 C CA . HIS A 1 278 ? -10.914 -22.312 3.086 1 97.5 278 HIS A CA 1
ATOM 2150 C C . HIS A 1 278 ? -10.391 -21.656 1.813 1 97.5 278 HIS A C 1
ATOM 2152 O O . HIS A 1 278 ? -9.383 -20.953 1.849 1 97.5 278 HIS A O 1
ATOM 2158 N N . ALA A 1 279 ? -11.086 -21.828 0.718 1 97.56 279 ALA A N 1
ATOM 2159 C CA . ALA A 1 279 ? -10.539 -21.453 -0.584 1 97.56 279 ALA A CA 1
ATOM 2160 C C . ALA A 1 279 ? -10.516 -19.938 -0.755 1 97.56 279 ALA A C 1
ATOM 2162 O O . ALA A 1 279 ? -9.766 -19.406 -1.577 1 97.56 279 ALA A O 1
ATOM 2163 N N . GLU A 1 280 ? -11.305 -19.188 0.018 1 95.75 280 GLU A N 1
ATOM 2164 C CA . GLU A 1 280 ? -11.414 -17.75 -0.176 1 95.75 280 GLU A CA 1
ATOM 2165 C C . GLU A 1 280 ? -10.555 -16.984 0.832 1 95.75 280 GLU A C 1
ATOM 2167 O O . GLU A 1 280 ? -9.844 -16.047 0.467 1 95.75 280 GLU A O 1
ATOM 2172 N N . HIS A 1 281 ? -10.625 -17.391 2.129 1 96.12 281 HIS A N 1
ATOM 2173 C CA . HIS A 1 281 ? -9.953 -16.578 3.135 1 96.12 281 HIS A CA 1
ATOM 2174 C C . HIS A 1 281 ? -8.836 -17.375 3.822 1 96.12 281 HIS A C 1
ATOM 2176 O O . HIS A 1 281 ? -8.195 -16.859 4.742 1 96.12 281 HIS A O 1
ATOM 2182 N N . LEU A 1 282 ? -8.586 -18.656 3.453 1 97.38 282 LEU A N 1
ATOM 2183 C CA . LEU A 1 282 ? -7.43 -19.484 3.76 1 97.38 282 LEU A CA 1
ATOM 2184 C C . LEU A 1 282 ? -7.387 -19.828 5.246 1 97.38 282 LEU A C 1
ATOM 2186 O O . LEU A 1 282 ? -6.332 -20.188 5.773 1 97.38 282 LEU A O 1
ATOM 2190 N N . GLU A 1 283 ? -8.484 -19.641 6 1 95.88 283 GLU A N 1
ATOM 2191 C CA . GLU A 1 283 ? -8.523 -20.188 7.352 1 95.88 283 GLU A CA 1
ATOM 2192 C C . GLU A 1 283 ? -8.492 -21.719 7.34 1 95.88 283 GLU A C 1
ATOM 2194 O O . GLU A 1 283 ? -8.93 -22.344 6.375 1 95.88 283 GLU A O 1
ATOM 2199 N N . VAL A 1 284 ? -8.023 -22.266 8.398 1 96 284 VAL A N 1
ATOM 2200 C CA . VAL A 1 284 ? -7.914 -23.703 8.516 1 96 284 VAL A CA 1
ATOM 2201 C C . VAL A 1 284 ? -9.305 -24.344 8.492 1 96 284 VAL A C 1
ATOM 2203 O O . VAL A 1 284 ? -10.234 -23.828 9.133 1 96 284 VAL A O 1
ATOM 2206 N N . VAL A 1 285 ? -9.461 -25.312 7.77 1 95.69 285 VAL A N 1
ATOM 2207 C CA . VAL A 1 285 ? -10.695 -26.094 7.75 1 95.69 285 VAL A CA 1
ATOM 2208 C C . VAL A 1 285 ? -10.555 -27.297 8.68 1 95.69 285 VAL A C 1
ATOM 2210 O O . VAL A 1 285 ? -9.633 -28.094 8.539 1 95.69 285 VAL A O 1
ATOM 2213 N N . GLN A 1 286 ? -11.523 -27.234 9.758 1 89 286 GLN A N 1
ATOM 2214 C CA . GLN A 1 286 ? -11.508 -28.312 10.742 1 89 286 GLN A CA 1
ATOM 2215 C C . GLN A 1 286 ? -12.703 -29.25 10.555 1 89 286 GLN A C 1
ATOM 2217 O O . GLN A 1 286 ? -13.852 -28.797 10.562 1 89 286 GLN A O 1
ATOM 2222 N N . GLY A 1 287 ? -12.891 -30.078 9.57 1 91.62 287 GLY A N 1
ATOM 2223 C CA . GLY A 1 287 ? -14.008 -31 9.422 1 91.62 287 GLY A CA 1
ATOM 2224 C C . GLY A 1 287 ? -14.258 -31.406 7.984 1 91.62 287 GLY A C 1
ATOM 2225 O O . GLY A 1 287 ? -13.344 -31.844 7.289 1 91.62 287 GLY A O 1
ATOM 2226 N N . ASP A 1 288 ? -15.586 -31.219 7.73 1 95.06 288 ASP A N 1
ATOM 2227 C CA . ASP A 1 288 ? -16.016 -31.688 6.418 1 95.06 288 ASP A CA 1
ATOM 2228 C C . ASP A 1 288 ? -15.609 -30.703 5.324 1 95.06 288 ASP A C 1
ATOM 2230 O O . ASP A 1 288 ? -16.141 -29.578 5.258 1 95.06 288 ASP A O 1
ATOM 2234 N N . VAL A 1 289 ? -14.75 -31.094 4.445 1 95.88 289 VAL A N 1
ATOM 2235 C CA . VAL A 1 289 ? -14.195 -30.234 3.408 1 95.88 289 VAL A CA 1
ATOM 2236 C C . VAL A 1 289 ? -15.266 -29.906 2.375 1 95.88 289 VAL A C 1
ATOM 2238 O O . VAL A 1 289 ? -15.109 -28.984 1.574 1 95.88 289 VAL A O 1
ATOM 2241 N N . THR A 1 290 ? -16.359 -30.672 2.352 1 93.88 290 THR A N 1
ATOM 2242 C CA . THR A 1 290 ? -17.406 -30.469 1.366 1 93.88 290 THR A CA 1
ATOM 2243 C C . THR A 1 290 ? -18.469 -29.484 1.892 1 93.88 290 THR A C 1
ATOM 2245 O O . THR A 1 290 ? -19.344 -29.062 1.145 1 93.88 290 THR A O 1
ATOM 2248 N N . ALA A 1 291 ? -18.328 -29.125 3.125 1 93.25 291 ALA A N 1
ATOM 2249 C CA . ALA A 1 291 ? -19.297 -28.203 3.732 1 93.25 291 ALA A CA 1
ATOM 2250 C C . ALA A 1 291 ? -19 -26.766 3.336 1 93.25 291 ALA A C 1
ATOM 2252 O O . ALA A 1 291 ? -19.812 -25.875 3.578 1 93.25 291 ALA A O 1
ATOM 2253 N N . GLN A 1 292 ? -17.844 -26.516 2.75 1 93.12 292 GLN A N 1
ATOM 2254 C CA . GLN A 1 292 ? -17.422 -25.203 2.291 1 93.12 292 GLN A CA 1
ATOM 2255 C C . GLN A 1 292 ? -16.422 -25.312 1.146 1 93.12 292 GLN A C 1
ATOM 2257 O O . GLN A 1 292 ? -15.914 -26.406 0.865 1 93.12 292 GLN A O 1
ATOM 2262 N N . LEU A 1 293 ? -16.219 -24.234 0.511 1 95.56 293 LEU A N 1
ATOM 2263 C CA . LEU A 1 293 ? -15.18 -24.203 -0.513 1 95.56 293 LEU A CA 1
ATOM 2264 C C . LEU A 1 293 ? -13.805 -24.391 0.109 1 95.56 293 LEU A C 1
ATOM 2266 O O . LEU A 1 293 ? -13.375 -23.594 0.943 1 95.56 293 LEU A O 1
ATOM 2270 N N . THR A 1 294 ? -13.164 -25.484 -0.271 1 97.94 294 THR A N 1
ATOM 2271 C CA . THR A 1 294 ? -11.922 -25.875 0.391 1 97.94 294 THR A CA 1
ATOM 2272 C C . THR A 1 294 ? -10.812 -26.109 -0.633 1 97.94 294 THR A C 1
ATOM 2274 O O . THR A 1 294 ? -11.07 -26.609 -1.728 1 97.94 294 THR A O 1
ATOM 2277 N N . VAL A 1 295 ? -9.617 -25.688 -0.304 1 98.44 295 VAL A N 1
ATOM 2278 C CA . VAL A 1 295 ? -8.43 -26 -1.093 1 98.44 295 VAL A CA 1
ATOM 2279 C C . VAL A 1 295 ? -7.473 -26.859 -0.276 1 98.44 295 VAL A C 1
ATOM 2281 O O . VAL A 1 295 ? -7.293 -26.641 0.924 1 98.44 295 VAL A O 1
ATOM 2284 N N . ILE A 1 296 ? -6.969 -27.859 -0.844 1 98.56 296 ILE A N 1
ATOM 2285 C CA . ILE A 1 296 ? -5.832 -28.578 -0.287 1 98.56 296 ILE A CA 1
ATOM 2286 C C . ILE A 1 296 ? -4.539 -28.109 -0.947 1 98.56 296 ILE A C 1
ATOM 2288 O O . ILE A 1 296 ? -4.352 -28.281 -2.154 1 98.56 296 ILE A O 1
ATOM 2292 N N . ALA A 1 297 ? -3.701 -27.484 -0.149 1 98.56 297 ALA A N 1
ATOM 2293 C CA . ALA A 1 297 ? -2.434 -26.938 -0.628 1 98.56 297 ALA A CA 1
ATOM 2294 C C . ALA A 1 297 ? -1.253 -27.734 -0.088 1 98.56 297 ALA A C 1
ATOM 2296 O O . ALA A 1 297 ? -1.287 -28.219 1.048 1 98.56 297 ALA A O 1
ATOM 2297 N N . VAL A 1 298 ? -0.18 -27.859 -0.933 1 98.38 298 VAL A N 1
ATOM 2298 C CA . VAL A 1 298 ? 0.967 -28.656 -0.531 1 98.38 298 VAL A CA 1
ATOM 2299 C C . VAL A 1 298 ? 2.262 -27.953 -0.93 1 98.38 298 VAL A C 1
ATOM 2301 O O . VAL A 1 298 ? 2.287 -27.188 -1.898 1 98.38 298 VAL A O 1
ATOM 2304 N N . ALA A 1 299 ? 3.238 -28.109 -0.156 1 98.12 299 ALA A N 1
ATOM 2305 C CA . ALA A 1 299 ? 4.633 -27.859 -0.501 1 98.12 299 ALA A CA 1
ATOM 2306 C C . ALA A 1 299 ? 5.516 -29.047 -0.151 1 98.12 299 ALA A C 1
ATOM 2308 O O . ALA A 1 299 ? 5.379 -29.641 0.927 1 98.12 299 ALA A O 1
ATOM 2309 N N . VAL A 1 300 ? 6.332 -29.422 -1.092 1 97.94 300 VAL A N 1
ATOM 2310 C CA . VAL A 1 300 ? 7.133 -30.625 -0.944 1 97.94 300 VAL A CA 1
ATOM 2311 C C . VAL A 1 300 ? 8.57 -30.344 -1.385 1 97.94 300 VAL A C 1
ATOM 2313 O O . VAL A 1 300 ? 8.797 -29.703 -2.404 1 97.94 300 VAL A O 1
ATOM 2316 N N . ASN A 1 301 ? 9.484 -30.828 -0.608 1 96.81 301 ASN A N 1
ATOM 2317 C CA . ASN A 1 301 ? 10.891 -30.719 -0.957 1 96.81 301 ASN A CA 1
ATOM 2318 C C . ASN A 1 301 ? 11.422 -32 -1.587 1 96.81 301 ASN A C 1
ATOM 2320 O O . ASN A 1 301 ? 11.078 -33.094 -1.144 1 96.81 301 ASN A O 1
ATOM 2324 N N . TYR A 1 302 ? 12.148 -31.844 -2.621 1 97.5 302 TYR A N 1
ATOM 2325 C CA . TYR A 1 302 ? 12.82 -32.938 -3.305 1 97.5 302 TYR A CA 1
ATOM 2326 C C . TYR A 1 302 ? 14.32 -32.688 -3.416 1 97.5 302 TYR A C 1
ATOM 2328 O O . TYR A 1 302 ? 14.766 -31.531 -3.287 1 97.5 302 TYR A O 1
ATOM 2336 N N . GLU A 1 303 ? 15.008 -33.719 -3.65 1 95.69 303 GLU A N 1
ATOM 2337 C CA . GLU A 1 303 ? 16.438 -33.594 -3.879 1 95.69 303 GLU A CA 1
ATOM 2338 C C . GLU A 1 303 ? 16.719 -32.906 -5.211 1 95.69 303 GLU A C 1
ATOM 2340 O O . GLU A 1 303 ? 16.188 -33.281 -6.246 1 95.69 303 GLU A O 1
ATOM 2345 N N . GLY A 1 304 ? 17.406 -31.812 -5.102 1 93.94 304 GLY A N 1
ATOM 2346 C CA . GLY A 1 304 ? 17.828 -31.109 -6.297 1 93.94 304 GLY A CA 1
ATOM 2347 C C . GLY A 1 304 ? 19.219 -31.484 -6.754 1 93.94 304 GLY A C 1
ATOM 2348 O O . GLY A 1 304 ? 19.922 -32.219 -6.062 1 93.94 304 GLY A O 1
ATOM 2349 N N . LYS A 1 305 ? 19.484 -30.953 -7.953 1 91.25 305 LYS A N 1
ATOM 2350 C CA . LYS A 1 305 ? 20.844 -31.125 -8.461 1 91.25 305 LYS A CA 1
ATOM 2351 C C . LYS A 1 305 ? 21.859 -30.422 -7.566 1 91.25 305 LYS A C 1
ATOM 2353 O O . LYS A 1 305 ? 21.531 -29.453 -6.883 1 91.25 305 LYS A O 1
ATOM 2358 N N . ARG A 1 306 ? 22.953 -30.828 -7.441 1 83.81 306 ARG A N 1
ATOM 2359 C CA . ARG A 1 306 ? 24.094 -30.25 -6.738 1 83.81 306 ARG A CA 1
ATOM 2360 C C . ARG A 1 306 ? 23.812 -30.125 -5.246 1 83.81 306 ARG A C 1
ATOM 2362 O O . ARG A 1 306 ? 24.25 -29.156 -4.605 1 83.81 306 ARG A O 1
ATOM 2369 N N . GLY A 1 307 ? 22.859 -30.844 -4.734 1 83.19 307 GLY A N 1
ATOM 2370 C CA . GLY A 1 307 ? 22.672 -30.953 -3.299 1 83.19 307 GLY A CA 1
ATOM 2371 C C . GLY A 1 307 ? 21.719 -29.891 -2.75 1 83.19 307 GLY A C 1
ATOM 2372 O O . GLY A 1 307 ? 21.594 -29.734 -1.532 1 83.19 307 GLY A O 1
ATOM 2373 N N . LYS A 1 308 ? 21.156 -29.141 -3.514 1 87.19 308 LYS A N 1
ATOM 2374 C CA . LYS A 1 308 ? 20.203 -28.125 -3.051 1 87.19 308 LYS A CA 1
ATOM 2375 C C . LYS A 1 308 ? 18.766 -28.641 -3.189 1 87.19 308 LYS A C 1
ATOM 2377 O O . LYS A 1 308 ? 18.422 -29.266 -4.195 1 87.19 308 LYS A O 1
ATOM 2382 N N . ASP A 1 309 ? 18 -28.391 -2.211 1 91.19 309 ASP A N 1
ATOM 2383 C CA . ASP A 1 309 ? 16.609 -28.844 -2.242 1 91.19 309 ASP A CA 1
ATOM 2384 C C . ASP A 1 309 ? 15.789 -28 -3.221 1 91.19 309 ASP A C 1
ATOM 2386 O O . ASP A 1 309 ? 16.078 -26.828 -3.449 1 91.19 309 ASP A O 1
ATOM 2390 N N . VAL A 1 310 ? 14.875 -28.656 -3.842 1 94 310 VAL A N 1
ATOM 2391 C CA . VAL A 1 310 ? 13.883 -28.016 -4.691 1 94 310 VAL A CA 1
ATOM 2392 C C . VAL A 1 310 ? 12.508 -28.094 -4.043 1 94 310 VAL A C 1
ATOM 2394 O O . VAL A 1 310 ? 11.984 -29.188 -3.811 1 94 310 VAL A O 1
ATOM 2397 N N . ARG A 1 311 ? 12 -26.969 -3.775 1 94.56 311 ARG A N 1
ATOM 2398 C CA . ARG A 1 311 ? 10.672 -26.906 -3.166 1 94.56 311 ARG A CA 1
ATOM 2399 C C . ARG A 1 311 ? 9.594 -26.719 -4.223 1 94.56 311 ARG A C 1
ATOM 2401 O O . ARG A 1 311 ? 9.617 -25.75 -4.984 1 94.56 311 ARG A O 1
ATOM 2408 N N . LEU A 1 312 ? 8.633 -27.641 -4.262 1 97 312 LEU A N 1
ATOM 2409 C CA . LEU A 1 312 ? 7.535 -27.578 -5.219 1 97 312 LEU A CA 1
ATOM 2410 C C . LEU A 1 312 ? 6.211 -27.328 -4.512 1 97 312 LEU A C 1
ATOM 2412 O O . LEU A 1 312 ? 5.973 -27.859 -3.422 1 97 312 LEU A O 1
ATOM 2416 N N . THR A 1 313 ? 5.344 -26.516 -5.152 1 97.31 313 THR A N 1
ATOM 2417 C CA . THR A 1 313 ? 4.023 -26.234 -4.605 1 97.31 313 THR A CA 1
ATOM 2418 C C . THR A 1 313 ? 2.93 -26.672 -5.574 1 97.31 313 THR A C 1
ATOM 2420 O O . THR A 1 313 ? 3.162 -26.75 -6.785 1 97.31 313 THR A O 1
ATOM 2423 N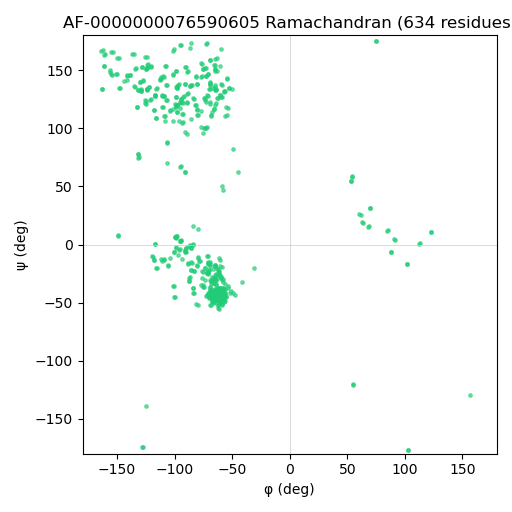 N . ASP A 1 314 ? 1.78 -26.984 -5.09 1 98.56 314 ASP A N 1
ATOM 2424 C CA . ASP A 1 314 ? 0.587 -27.359 -5.844 1 98.56 314 ASP A CA 1
ATOM 2425 C C . ASP A 1 314 ? -0.665 -27.266 -4.977 1 98.56 314 ASP A C 1
ATOM 2427 O O . ASP A 1 314 ? -0.572 -27.031 -3.77 1 98.56 314 ASP A O 1
ATOM 2431 N N . ASN A 1 315 ? -1.791 -27.312 -5.609 1 98.75 315 ASN A N 1
ATOM 2432 C CA . ASN A 1 315 ? -3.053 -27.266 -4.879 1 98.75 315 ASN A CA 1
ATOM 2433 C C . ASN A 1 315 ? -4.211 -27.797 -5.723 1 98.75 315 ASN A C 1
ATOM 2435 O O . ASN A 1 315 ? -4.074 -27.969 -6.934 1 98.75 315 ASN A O 1
ATOM 2439 N N . ILE A 1 316 ? -5.25 -28.078 -5.039 1 98.31 316 ILE A N 1
ATOM 2440 C CA . ILE A 1 316 ? -6.477 -28.484 -5.711 1 98.31 316 ILE A CA 1
ATOM 2441 C C . ILE A 1 316 ? -7.688 -28.016 -4.91 1 98.31 316 ILE A C 1
ATOM 2443 O O . ILE A 1 316 ? -7.688 -28.078 -3.68 1 98.31 316 ILE A O 1
ATOM 2447 N N . VAL A 1 317 ? -8.672 -27.453 -5.582 1 97.44 317 VAL A N 1
ATOM 2448 C CA . VAL A 1 317 ? -9.883 -26.969 -4.926 1 97.44 317 VAL A CA 1
ATOM 2449 C C . VAL A 1 317 ? -10.914 -28.094 -4.867 1 97.44 317 VAL A C 1
ATOM 2451 O O . VAL A 1 317 ? -11.133 -28.797 -5.859 1 97.44 317 VAL A O 1
ATOM 2454 N N . ILE A 1 318 ? -11.438 -28.281 -3.652 1 93.88 318 ILE A N 1
ATOM 2455 C CA . ILE A 1 318 ? -12.5 -29.25 -3.428 1 93.88 318 ILE A CA 1
ATOM 2456 C C . ILE A 1 318 ? -13.852 -28.531 -3.402 1 93.88 318 ILE A C 1
ATOM 2458 O O . ILE A 1 318 ? -14.047 -27.594 -2.635 1 93.88 318 ILE A O 1
ATOM 2462 N N . ARG A 1 319 ? -14.766 -28.844 -4.289 1 81.44 319 ARG A N 1
ATOM 2463 C CA . ARG A 1 319 ? -16.094 -28.234 -4.355 1 81.44 319 ARG A CA 1
ATOM 2464 C C . ARG A 1 319 ? -17.156 -29.203 -3.818 1 81.44 319 ARG A C 1
ATOM 2466 O O . ARG A 1 319 ? -17.016 -30.422 -3.924 1 81.44 319 ARG A O 1
ATOM 2473 N N . MET B 1 1 ? -29.078 32.094 0.122 1 52.66 1 MET B N 1
ATOM 2474 C CA . MET B 1 1 ? -28.266 31.016 0.691 1 52.66 1 MET B CA 1
ATOM 2475 C C . MET B 1 1 ? -27.578 30.203 -0.407 1 52.66 1 MET B C 1
ATOM 2477 O O . MET B 1 1 ? -28.234 29.766 -1.357 1 52.66 1 MET B O 1
ATOM 2481 N N . GLU B 1 2 ? -26.328 30.375 -0.414 1 73.62 2 GLU B N 1
ATOM 2482 C CA . GLU B 1 2 ? -25.672 29.781 -1.566 1 73.62 2 GLU B CA 1
ATOM 2483 C C . GLU B 1 2 ? -26 28.297 -1.69 1 73.62 2 GLU B C 1
ATOM 2485 O O . GLU B 1 2 ? -26.062 27.578 -0.687 1 73.62 2 GLU B O 1
ATOM 2490 N N . GLU B 1 3 ? -26.609 27.969 -2.746 1 88.56 3 GLU B N 1
ATOM 2491 C CA . GLU B 1 3 ? -27.062 26.625 -3.057 1 88.56 3 GLU B CA 1
ATOM 2492 C C . GLU B 1 3 ? -25.875 25.703 -3.375 1 88.56 3 GLU B C 1
ATOM 2494 O O . GLU B 1 3 ? -24.906 26.125 -4.004 1 88.56 3 GLU B O 1
ATOM 2499 N N . LEU B 1 4 ? -25.875 24.609 -2.693 1 89.31 4 LEU B N 1
ATOM 2500 C CA . LEU B 1 4 ? -24.891 23.578 -2.992 1 89.31 4 LEU B CA 1
ATOM 2501 C C . LEU B 1 4 ? -25.094 23.016 -4.398 1 89.31 4 LEU B C 1
ATOM 2503 O O . LEU B 1 4 ? -26.172 22.516 -4.723 1 89.31 4 LEU B O 1
ATOM 2507 N N . ARG B 1 5 ? -24.094 23.094 -5.258 1 93.56 5 ARG B N 1
ATOM 2508 C CA . ARG B 1 5 ? -24.203 22.719 -6.664 1 93.56 5 ARG B CA 1
ATOM 2509 C C . ARG B 1 5 ? -23.297 21.547 -6.996 1 93.56 5 ARG B C 1
ATOM 2511 O O . ARG B 1 5 ? -23.484 20.875 -8.008 1 93.56 5 ARG B O 1
ATOM 2518 N N . ILE B 1 6 ? -22.312 21.344 -6.148 1 97 6 ILE B N 1
ATOM 2519 C CA . ILE B 1 6 ? -21.375 20.266 -6.449 1 97 6 ILE B CA 1
ATOM 2520 C C . ILE B 1 6 ? -21.875 18.953 -5.84 1 97 6 ILE B C 1
ATOM 2522 O O . ILE B 1 6 ? -22.578 18.969 -4.82 1 97 6 ILE B O 1
ATOM 2526 N N . PRO B 1 7 ? -21.578 17.859 -6.484 1 97.69 7 PRO B N 1
ATOM 2527 C CA . PRO B 1 7 ? -22.047 16.578 -5.945 1 97.69 7 PRO B CA 1
ATOM 2528 C C . PRO B 1 7 ? -21.312 16.172 -4.672 1 97.69 7 PRO B C 1
ATOM 2530 O O . PRO B 1 7 ? -20.125 16.484 -4.508 1 97.69 7 PRO B O 1
ATOM 2533 N N . ILE B 1 8 ? -22.031 15.5 -3.795 1 97.12 8 ILE B N 1
ATOM 2534 C CA . ILE B 1 8 ? -21.484 14.781 -2.656 1 97.12 8 ILE B CA 1
ATOM 2535 C C . ILE B 1 8 ? -21.609 13.273 -2.895 1 97.12 8 ILE B C 1
ATOM 2537 O O . ILE B 1 8 ? -22.703 12.734 -2.92 1 97.12 8 ILE B O 1
ATOM 2541 N N . PHE B 1 9 ? -20.484 12.633 -3.104 1 97.94 9 PHE B N 1
ATOM 2542 C CA . PHE B 1 9 ? -20.469 11.188 -3.309 1 97.94 9 PHE B CA 1
ATOM 2543 C C . PHE B 1 9 ? -20.297 10.453 -1.985 1 97.94 9 PHE B C 1
ATOM 2545 O O . PHE B 1 9 ? -19.484 10.859 -1.147 1 97.94 9 PHE B O 1
ATOM 2552 N N . THR B 1 10 ? -21.031 9.406 -1.822 1 96.19 10 THR B N 1
ATOM 2553 C CA . THR B 1 10 ? -20.875 8.586 -0.623 1 96.19 10 THR B CA 1
ATOM 2554 C C . THR B 1 10 ? -20.422 7.176 -0.983 1 96.19 10 THR B C 1
ATOM 2556 O O . THR B 1 10 ? -19.984 6.422 -0.117 1 96.19 10 THR B O 1
ATOM 2559 N N . GLU B 1 11 ? -20.516 6.863 -2.273 1 96.5 11 GLU B N 1
ATOM 2560 C CA . GLU B 1 11 ? -20.125 5.543 -2.754 1 96.5 11 GLU B CA 1
ATOM 2561 C C . GLU B 1 11 ? -18.812 5.617 -3.533 1 96.5 11 GLU B C 1
ATOM 2563 O O . GLU B 1 11 ? -18.641 6.488 -4.387 1 96.5 11 GLU B O 1
ATOM 2568 N N . LYS B 1 12 ? -17.984 4.664 -3.254 1 97.12 12 LYS B N 1
ATOM 2569 C CA . LYS B 1 12 ? -16.688 4.621 -3.92 1 97.12 12 LYS B CA 1
ATOM 2570 C C . LYS B 1 12 ? -16.844 4.535 -5.434 1 97.12 12 LYS B C 1
ATOM 2572 O O . LYS B 1 12 ? -16.125 5.207 -6.18 1 97.12 12 LYS B O 1
ATOM 2577 N N . ARG B 1 13 ? -17.781 3.701 -5.84 1 96.81 13 ARG B N 1
ATOM 2578 C CA . ARG B 1 13 ? -17.969 3.48 -7.27 1 96.81 13 ARG B CA 1
ATOM 2579 C C . ARG B 1 13 ? -18.312 4.785 -7.984 1 96.81 13 ARG B C 1
ATOM 2581 O O . ARG B 1 13 ? -17.75 5.086 -9.039 1 96.81 13 ARG B O 1
ATOM 2588 N N . ASP B 1 14 ? -19.203 5.57 -7.402 1 98.25 14 ASP B N 1
ATOM 2589 C CA . ASP B 1 14 ? -19.609 6.844 -7.996 1 98.25 14 ASP B CA 1
ATOM 2590 C C . ASP B 1 14 ? -18.438 7.832 -8.016 1 98.25 14 ASP B C 1
ATOM 2592 O O . ASP B 1 14 ? -18.25 8.562 -8.992 1 98.25 14 ASP B O 1
ATOM 2596 N N . MET B 1 15 ? -17.672 7.875 -6.973 1 98.56 15 MET B N 1
ATOM 2597 C CA . MET B 1 15 ? -16.516 8.766 -6.898 1 98.56 15 MET B CA 1
ATOM 2598 C C . MET B 1 15 ? -15.484 8.391 -7.949 1 98.56 15 MET B C 1
ATOM 2600 O O . MET B 1 15 ? -14.93 9.266 -8.617 1 98.56 15 MET B O 1
ATOM 2604 N N . LYS B 1 16 ? -15.281 7.098 -8.086 1 98.12 16 LYS B N 1
ATOM 2605 C CA . LYS B 1 16 ? -14.344 6.617 -9.094 1 98.12 16 LYS B CA 1
ATOM 2606 C C . LYS B 1 16 ? -14.781 7.027 -10.5 1 98.12 16 LYS B C 1
ATOM 2608 O O . LYS B 1 16 ? -13.969 7.48 -11.305 1 98.12 16 LYS B O 1
ATOM 2613 N N . ASP B 1 17 ? -16.016 6.828 -10.781 1 97.88 17 ASP B N 1
ATOM 2614 C CA . ASP B 1 17 ? -16.547 7.18 -12.094 1 97.88 17 ASP B CA 1
ATOM 2615 C C . ASP B 1 17 ? -16.359 8.672 -12.383 1 97.88 17 ASP B C 1
ATOM 2617 O O . ASP B 1 17 ? -15.984 9.047 -13.492 1 97.88 17 ASP B O 1
ATOM 2621 N N . PHE B 1 18 ? -16.625 9.453 -11.375 1 98.56 18 PHE B N 1
ATOM 2622 C CA . PHE B 1 18 ? -16.453 10.891 -11.508 1 98.56 18 PHE B CA 1
ATOM 2623 C C . PHE B 1 18 ? -15.008 11.242 -11.82 1 98.56 18 PHE B C 1
ATOM 2625 O O . PHE B 1 18 ? -14.734 11.984 -12.766 1 98.56 18 PHE B O 1
ATOM 2632 N N . ALA B 1 19 ? -14.102 10.703 -11.047 1 98.12 19 ALA B N 1
ATOM 2633 C CA . ALA B 1 19 ? -12.68 10.992 -11.219 1 98.12 19 ALA B CA 1
ATOM 2634 C C . ALA B 1 19 ? -12.18 10.5 -12.57 1 98.12 19 ALA B C 1
ATOM 2636 O O . ALA B 1 19 ? -11.477 11.227 -13.281 1 98.12 19 ALA B O 1
ATOM 2637 N N . ARG B 1 20 ? -12.531 9.305 -12.867 1 94.94 20 ARG B N 1
ATOM 2638 C CA . ARG B 1 20 ? -12.094 8.68 -14.117 1 94.94 20 ARG B CA 1
ATOM 2639 C C . ARG B 1 20 ? -12.539 9.5 -15.32 1 94.94 20 ARG B C 1
ATOM 2641 O O . ARG B 1 20 ? -11.773 9.688 -16.266 1 94.94 20 ARG B O 1
ATOM 2648 N N . ARG B 1 21 ? -13.773 9.938 -15.328 1 96 21 ARG B N 1
ATOM 2649 C CA . ARG B 1 21 ? -14.312 10.727 -16.438 1 96 21 ARG B CA 1
ATOM 2650 C C . ARG B 1 21 ? -13.461 11.969 -16.688 1 96 21 ARG B C 1
ATOM 2652 O O . ARG B 1 21 ? -13.156 12.297 -17.844 1 96 21 ARG B O 1
ATOM 2659 N N . HIS B 1 22 ? -13.047 12.625 -15.648 1 97 22 HIS B N 1
ATOM 2660 C CA . HIS B 1 22 ? -12.266 13.852 -15.797 1 97 22 HIS B CA 1
ATOM 2661 C C . HIS B 1 22 ? -10.836 13.539 -16.219 1 97 22 HIS B C 1
ATOM 2663 O O . HIS B 1 22 ? -10.266 14.25 -17.062 1 97 22 HIS B O 1
ATOM 2669 N N . ARG B 1 23 ? -10.289 12.445 -15.703 1 93.75 23 ARG B N 1
ATOM 2670 C CA . ARG B 1 23 ? -8.953 12.047 -16.125 1 93.75 23 ARG B CA 1
ATOM 2671 C C . ARG B 1 23 ? -8.922 11.68 -17.594 1 93.75 23 ARG B C 1
ATOM 2673 O O . ARG B 1 23 ? -8.008 12.07 -18.328 1 93.75 23 ARG B O 1
ATOM 2680 N N . MET B 1 24 ? -9.914 10.977 -17.969 1 90.5 24 MET B N 1
ATOM 2681 C CA . MET B 1 24 ? -10 10.547 -19.375 1 90.5 24 MET B CA 1
ATOM 2682 C C . MET B 1 24 ? -10.164 11.75 -20.297 1 90.5 24 MET B C 1
ATOM 2684 O O . MET B 1 24 ? -9.75 11.711 -21.453 1 90.5 24 MET B O 1
ATOM 2688 N N . ALA B 1 25 ? -10.711 12.812 -19.766 1 94.25 25 ALA B N 1
ATOM 2689 C CA . ALA B 1 25 ? -10.898 14.039 -20.531 1 94.25 25 ALA B CA 1
ATOM 2690 C C . ALA B 1 25 ? -9.641 14.898 -20.531 1 94.25 25 ALA B C 1
ATOM 2692 O O . ALA B 1 25 ? -9.633 16.016 -21.062 1 94.25 25 ALA B O 1
ATOM 2693 N N . GLY B 1 26 ? -8.562 14.391 -19.828 1 92.88 26 GLY B N 1
ATOM 2694 C CA . GLY B 1 26 ? -7.285 15.086 -19.828 1 92.88 26 GLY B CA 1
ATOM 2695 C C . GLY B 1 26 ? -7.211 16.188 -18.766 1 92.88 26 GLY B C 1
ATOM 2696 O O . GLY B 1 26 ? -6.312 17.016 -18.812 1 92.88 26 GLY B O 1
ATOM 2697 N N . LYS B 1 27 ? -8.18 16.188 -17.859 1 97.56 27 LYS B N 1
ATOM 2698 C CA . LYS B 1 27 ? -8.188 17.203 -16.812 1 97.56 27 LYS B CA 1
ATOM 2699 C C . LYS B 1 27 ? -7.25 16.828 -15.664 1 97.56 27 LYS B C 1
ATOM 2701 O O . LYS B 1 27 ? -7.105 15.641 -15.344 1 97.56 27 LYS B O 1
ATOM 2706 N N . ARG B 1 28 ? -6.641 17.797 -15.117 1 98.31 28 ARG B N 1
ATOM 2707 C CA . ARG B 1 28 ? -5.809 17.609 -13.93 1 98.31 28 ARG B CA 1
ATOM 2708 C C . ARG B 1 28 ? -6.656 17.609 -12.664 1 98.31 28 ARG B C 1
ATOM 2710 O O . ARG B 1 28 ? -7.41 18.547 -12.414 1 98.31 28 ARG B O 1
ATOM 2717 N N . VAL B 1 29 ? -6.574 16.578 -11.844 1 98.81 29 VAL B N 1
ATOM 2718 C CA . VAL B 1 29 ? -7.43 16.391 -10.68 1 98.81 29 VAL B CA 1
ATOM 2719 C C . VAL B 1 29 ? -6.629 16.656 -9.406 1 98.81 29 VAL B C 1
ATOM 2721 O O . VAL B 1 29 ? -5.555 16.078 -9.211 1 98.81 29 VAL B O 1
ATOM 2724 N N . GLY B 1 30 ? -7.098 17.578 -8.562 1 98.94 30 GLY B N 1
ATOM 2725 C CA . GLY B 1 30 ? -6.523 17.859 -7.25 1 98.94 30 GLY B CA 1
ATOM 2726 C C . GLY B 1 30 ? -7.312 17.234 -6.109 1 98.94 30 GLY B C 1
ATOM 2727 O O . GLY B 1 30 ? -8.539 17.156 -6.168 1 98.94 30 GLY B O 1
ATOM 2728 N N . LEU B 1 31 ? -6.629 16.828 -5.055 1 98.94 31 LEU B N 1
ATOM 2729 C CA . LEU B 1 31 ? -7.219 16.203 -3.881 1 98.94 31 LEU B CA 1
ATOM 2730 C C . LEU B 1 31 ? -6.859 16.969 -2.613 1 98.94 31 LEU B C 1
ATOM 2732 O O . LEU B 1 31 ? -5.707 17.375 -2.436 1 98.94 31 LEU B O 1
ATOM 2736 N N . VAL B 1 32 ? -7.824 17.203 -1.795 1 98.81 32 VAL B N 1
ATOM 2737 C CA . VAL B 1 32 ? -7.664 17.703 -0.435 1 98.81 32 VAL B CA 1
ATOM 2738 C C . VAL B 1 32 ? -8.438 16.812 0.54 1 98.81 32 VAL B C 1
ATOM 2740 O O . VAL B 1 32 ? -9.57 16.406 0.254 1 98.81 32 VAL B O 1
ATOM 2743 N N . GLY B 1 33 ? -7.805 16.469 1.604 1 97 33 GLY B N 1
ATOM 2744 C CA . GLY B 1 33 ? -8.469 15.664 2.623 1 97 33 GLY B CA 1
ATOM 2745 C C . GLY B 1 33 ? -8.711 16.422 3.91 1 97 33 GLY B C 1
ATOM 2746 O O . GLY B 1 33 ? -7.883 17.234 4.332 1 97 33 GLY B O 1
ATOM 2747 N N . THR B 1 34 ? -9.859 16.141 4.516 1 94.06 34 THR B N 1
ATOM 2748 C CA . THR B 1 34 ? -10.188 16.703 5.824 1 94.06 34 THR B CA 1
ATOM 2749 C C . THR B 1 34 ? -11.062 15.727 6.617 1 94.06 34 THR B C 1
ATOM 2751 O O . THR B 1 34 ? -11.672 14.82 6.043 1 94.06 34 THR B O 1
ATOM 2754 N N . MET B 1 35 ? -11.07 15.938 7.879 1 89.19 35 MET B N 1
ATOM 2755 C CA . MET B 1 35 ? -11.938 15.141 8.742 1 89.19 35 MET B CA 1
ATOM 2756 C C . MET B 1 35 ? -13.258 15.867 9.008 1 89.19 35 MET B C 1
ATOM 2758 O O . MET B 1 35 ? -14.086 15.391 9.789 1 89.19 35 MET B O 1
ATOM 2762 N N . GLY B 1 36 ? -13.438 17.031 8.383 1 88.38 36 GLY B N 1
ATOM 2763 C CA . GLY B 1 36 ? -14.609 17.844 8.625 1 88.38 36 GLY B CA 1
ATOM 2764 C C . GLY B 1 36 ? -14.32 19.031 9.531 1 88.38 36 GLY B C 1
ATOM 2765 O O . GLY B 1 36 ? -13.164 19.375 9.773 1 88.38 36 GLY B O 1
ATOM 2766 N N . ALA B 1 37 ? -15.438 19.797 9.836 1 85.69 37 ALA B N 1
ATOM 2767 C CA . ALA B 1 37 ? -15.305 21.047 10.586 1 85.69 37 ALA B CA 1
ATOM 2768 C C . ALA B 1 37 ? -14.297 21.984 9.922 1 85.69 37 ALA B C 1
ATOM 2770 O O . ALA B 1 37 ? -13.344 22.438 10.555 1 85.69 37 ALA B O 1
ATOM 2771 N N . VAL B 1 38 ? -14.594 22.281 8.773 1 91.44 38 VAL B N 1
ATOM 2772 C CA . VAL B 1 38 ? -13.641 22.969 7.906 1 91.44 38 VAL B CA 1
ATOM 2773 C C . VAL B 1 38 ? -13.422 24.406 8.398 1 91.44 38 VAL B C 1
ATOM 2775 O O . VAL B 1 38 ? -14.359 25.047 8.875 1 91.44 38 VAL B O 1
ATOM 2778 N N . HIS B 1 39 ? -12.305 24.812 8.398 1 90.69 39 HIS B N 1
ATOM 2779 C CA . HIS B 1 39 ? -11.883 26.156 8.734 1 90.69 39 HIS B CA 1
ATOM 2780 C C . HIS B 1 39 ? -11 26.75 7.633 1 90.69 39 HIS B C 1
ATOM 2782 O O . HIS B 1 39 ? -10.789 26.109 6.602 1 90.69 39 HIS B O 1
ATOM 2788 N N . ALA B 1 40 ? -10.461 27.922 7.859 1 95.12 40 ALA B N 1
ATOM 2789 C CA . ALA B 1 40 ? -9.727 28.641 6.828 1 95.12 40 ALA B CA 1
ATOM 2790 C C . ALA B 1 40 ? -8.477 27.891 6.402 1 95.12 40 ALA B C 1
ATOM 2792 O O . ALA B 1 40 ? -8.062 27.953 5.242 1 95.12 40 ALA B O 1
ATOM 2793 N N . GLY B 1 41 ? -7.941 27.172 7.312 1 95.19 41 GLY B N 1
ATOM 2794 C CA . GLY B 1 41 ? -6.797 26.344 6.973 1 95.19 41 GLY B CA 1
ATOM 2795 C C . GLY B 1 41 ? -7.109 25.297 5.918 1 95.19 41 GLY B C 1
ATOM 2796 O O . GLY B 1 41 ? -6.375 25.156 4.938 1 95.19 41 GLY B O 1
ATOM 2797 N N . HIS B 1 42 ? -8.195 24.578 6.102 1 96 42 HIS B N 1
ATOM 2798 C CA . HIS B 1 42 ? -8.625 23.594 5.117 1 96 42 HIS B CA 1
ATOM 2799 C C . HIS B 1 42 ? -8.961 24.266 3.783 1 96 42 HIS B C 1
ATOM 2801 O O . HIS B 1 42 ? -8.562 23.766 2.725 1 96 42 HIS B O 1
ATOM 2807 N N . LEU B 1 43 ? -9.648 25.328 3.887 1 97.81 43 LEU B N 1
ATOM 2808 C CA . LEU B 1 43 ? -10.117 26 2.676 1 97.81 43 LEU B CA 1
ATOM 2809 C C . LEU B 1 43 ? -8.938 26.547 1.867 1 97.81 43 LEU B C 1
ATOM 2811 O O . LEU B 1 43 ? -8.992 26.578 0.636 1 97.81 43 LEU B O 1
ATOM 2815 N N . SER B 1 44 ? -7.871 26.891 2.547 1 98.25 44 SER B N 1
ATOM 2816 C CA . SER B 1 44 ? -6.668 27.328 1.852 1 98.25 44 SER B CA 1
ATOM 2817 C C . SER B 1 44 ? -6.074 26.203 1.007 1 98.25 44 SER B C 1
ATOM 2819 O O . SER B 1 44 ? -5.496 26.453 -0.053 1 98.25 44 SER B O 1
ATOM 2821 N N . LEU B 1 45 ? -6.18 24.984 1.455 1 98.56 45 LEU B N 1
ATOM 2822 C CA . LEU B 1 45 ? -5.711 23.828 0.682 1 98.56 45 LEU B CA 1
ATOM 2823 C C . LEU B 1 45 ? -6.547 23.656 -0.583 1 98.56 45 LEU B C 1
ATOM 2825 O O . LEU B 1 45 ? -6.004 23.359 -1.65 1 98.56 45 LEU B O 1
ATOM 2829 N N . VAL B 1 46 ? -7.844 23.875 -0.422 1 98.75 46 VAL B N 1
ATOM 2830 C CA . VAL B 1 46 ? -8.742 23.766 -1.566 1 98.75 46 VAL B CA 1
ATOM 2831 C C . VAL B 1 46 ? -8.398 24.844 -2.594 1 98.75 46 VAL B C 1
ATOM 2833 O O . VAL B 1 46 ? -8.328 24.562 -3.793 1 98.75 46 VAL B O 1
ATOM 2836 N N . HIS B 1 47 ? -8.148 26.078 -2.104 1 98.75 47 HIS B N 1
ATOM 2837 C CA . HIS B 1 47 ? -7.742 27.156 -2.992 1 98.75 47 HIS B CA 1
ATOM 2838 C C . HIS B 1 47 ? -6.465 26.797 -3.744 1 98.75 47 HIS B C 1
ATOM 2840 O O . HIS B 1 47 ? -6.371 27.016 -4.957 1 98.75 47 HIS B O 1
ATOM 2846 N N . ARG B 1 48 ? -5.531 26.266 -3.031 1 98.75 48 ARG B N 1
ATOM 2847 C CA . ARG B 1 48 ? -4.258 25.891 -3.637 1 98.75 48 ARG B CA 1
ATOM 2848 C C . ARG B 1 48 ? -4.457 24.812 -4.695 1 98.75 48 ARG B C 1
ATOM 2850 O O . ARG B 1 48 ? -3.871 24.891 -5.781 1 98.75 48 ARG B O 1
ATOM 2857 N N . ALA B 1 49 ? -5.25 23.844 -4.395 1 98.88 49 ALA B N 1
ATOM 2858 C CA . ALA B 1 49 ? -5.559 22.781 -5.363 1 98.88 49 ALA B CA 1
ATOM 2859 C C . ALA B 1 49 ? -6.215 23.375 -6.613 1 98.88 49 ALA B C 1
ATOM 2861 O O . ALA B 1 49 ? -5.906 22.953 -7.73 1 98.88 49 ALA B O 1
ATOM 2862 N N . ALA B 1 50 ? -7.086 24.344 -6.426 1 98.75 50 ALA B N 1
ATOM 2863 C CA . ALA B 1 50 ? -7.812 24.969 -7.535 1 98.75 50 ALA B CA 1
ATOM 2864 C C . ALA B 1 50 ? -6.871 25.75 -8.438 1 98.75 50 ALA B C 1
ATOM 2866 O O . ALA B 1 50 ? -7.125 25.891 -9.633 1 98.75 50 ALA B O 1
ATOM 2867 N N . GLU B 1 51 ? -5.781 26.25 -7.863 1 98.62 51 GLU B N 1
ATOM 2868 C CA . GLU B 1 51 ? -4.77 26.953 -8.648 1 98.62 51 GLU B CA 1
ATOM 2869 C C . GLU B 1 51 ? -3.99 25.984 -9.539 1 98.62 51 GLU B C 1
ATOM 2871 O O . GLU B 1 51 ? -3.51 26.375 -10.602 1 98.62 51 GLU B O 1
ATOM 2876 N N . LEU B 1 52 ? -3.936 24.766 -9.156 1 98.69 52 LEU B N 1
ATOM 2877 C CA . LEU B 1 52 ? -3.01 23.828 -9.781 1 98.69 52 LEU B CA 1
ATOM 2878 C C . LEU B 1 52 ? -3.75 22.875 -10.703 1 98.69 52 LEU B C 1
ATOM 2880 O O . LEU B 1 52 ? -3.135 22.219 -11.547 1 98.69 52 LEU B O 1
ATOM 2884 N N . CYS B 1 53 ? -5.086 22.766 -10.516 1 98.81 53 CYS B N 1
ATOM 2885 C CA . CYS B 1 53 ? -5.805 21.688 -11.172 1 98.81 53 CYS B CA 1
ATOM 2886 C C . CYS B 1 53 ? -7.105 22.188 -11.797 1 98.81 53 CYS B C 1
ATOM 2888 O O . CYS B 1 53 ? -7.602 23.25 -11.422 1 98.81 53 CYS B O 1
ATOM 2890 N N . ASP B 1 54 ? -7.672 21.406 -12.672 1 98.81 54 ASP B N 1
ATOM 2891 C CA . ASP B 1 54 ? -8.938 21.703 -13.328 1 98.81 54 ASP B CA 1
ATOM 2892 C C . ASP B 1 54 ? -10.125 21.281 -12.461 1 98.81 54 ASP B C 1
ATOM 2894 O O . ASP B 1 54 ? -11.188 21.906 -12.5 1 98.81 54 ASP B O 1
ATOM 2898 N N . ILE B 1 55 ? -9.945 20.188 -11.797 1 98.81 55 ILE B N 1
ATOM 2899 C CA . ILE B 1 55 ? -10.953 19.578 -10.938 1 98.81 55 ILE B CA 1
ATOM 2900 C C . ILE B 1 55 ? -10.391 19.391 -9.531 1 98.81 55 ILE B C 1
ATOM 2902 O O . ILE B 1 55 ? -9.266 18.906 -9.367 1 98.81 55 ILE B O 1
ATOM 2906 N N . VAL B 1 56 ? -11.164 19.781 -8.539 1 98.94 56 VAL B N 1
ATOM 2907 C CA . VAL B 1 56 ? -10.742 19.578 -7.16 1 98.94 56 VAL B CA 1
ATOM 2908 C C . VAL B 1 56 ? -11.758 18.719 -6.422 1 98.94 56 VAL B C 1
ATOM 2910 O O . VAL B 1 56 ? -12.953 19.031 -6.422 1 98.94 56 VAL B O 1
ATOM 2913 N N . ILE B 1 57 ? -11.312 17.641 -5.836 1 98.94 57 ILE B N 1
ATOM 2914 C CA . ILE B 1 57 ? -12.109 16.766 -4.988 1 98.94 57 ILE B CA 1
ATOM 2915 C C . ILE B 1 57 ? -11.664 16.922 -3.533 1 98.94 57 ILE B C 1
ATOM 2917 O O . ILE B 1 57 ? -10.477 16.859 -3.229 1 98.94 57 ILE B O 1
ATOM 2921 N N . CYS B 1 58 ? -12.609 17.172 -2.689 1 98.75 58 CYS B N 1
ATOM 2922 C CA . CYS B 1 58 ? -12.328 17.234 -1.26 1 98.75 58 CYS B CA 1
ATOM 2923 C C . CYS B 1 58 ? -12.969 16.062 -0.531 1 98.75 58 CYS B C 1
ATOM 2925 O O . CYS B 1 58 ? -14.164 15.805 -0.678 1 98.75 58 CYS B O 1
ATOM 2927 N N . MET B 1 59 ? -12.195 15.398 0.221 1 98.12 59 MET B N 1
ATOM 2928 C CA . MET B 1 59 ? -12.719 14.289 1.013 1 98.12 59 MET B CA 1
ATOM 2929 C C . MET B 1 59 ? -13.008 14.727 2.443 1 98.12 59 MET B C 1
ATOM 2931 O O . MET B 1 59 ? -12.211 15.453 3.047 1 98.12 59 MET B O 1
ATOM 2935 N N . ILE B 1 60 ? -14.141 14.344 2.936 1 95.31 60 ILE B N 1
ATOM 2936 C CA . ILE B 1 60 ? -14.5 14.469 4.348 1 95.31 60 ILE B CA 1
ATOM 2937 C C . ILE B 1 60 ? -14.688 13.078 4.949 1 95.31 60 ILE B C 1
ATOM 2939 O O . ILE B 1 60 ? -15.672 12.398 4.652 1 95.31 60 ILE B O 1
ATOM 2943 N N . TYR B 1 61 ? -13.766 12.695 5.773 1 94.44 61 TYR B N 1
ATOM 2944 C CA . TYR B 1 61 ? -13.82 11.352 6.34 1 94.44 61 TYR B CA 1
ATOM 2945 C C . TYR B 1 61 ? -12.922 11.234 7.566 1 94.44 61 TYR B C 1
ATOM 2947 O O . TYR B 1 61 ? -11.789 11.719 7.562 1 94.44 61 TYR B O 1
ATOM 2955 N N . ILE B 1 62 ? -13.477 10.648 8.586 1 91.31 62 ILE B N 1
ATOM 2956 C CA . ILE B 1 62 ? -12.68 10.297 9.758 1 91.31 62 ILE B CA 1
ATOM 2957 C C . ILE B 1 62 ? -12.18 8.859 9.625 1 91.31 62 ILE B C 1
ATOM 2959 O O . ILE B 1 62 ? -12.961 7.91 9.688 1 91.31 62 ILE B O 1
ATOM 2963 N N . ASN B 1 63 ? -10.922 8.727 9.477 1 93.81 63 ASN B N 1
ATOM 2964 C CA . ASN B 1 63 ? -10.305 7.41 9.336 1 93.81 63 ASN B CA 1
ATOM 2965 C C . ASN B 1 63 ? -10.125 6.73 10.695 1 93.81 63 ASN B C 1
ATOM 2967 O O . ASN B 1 63 ? -9.273 7.125 11.484 1 93.81 63 ASN B O 1
ATOM 2971 N N . PRO B 1 64 ? -10.859 5.68 10.938 1 92.12 64 PRO B N 1
ATOM 2972 C CA . PRO B 1 64 ? -10.781 5.035 12.258 1 92.12 64 PRO B CA 1
ATOM 2973 C C . PRO B 1 64 ? -9.406 4.434 12.539 1 92.12 64 PRO B C 1
ATOM 2975 O O . PRO B 1 64 ? -8.984 4.371 13.695 1 92.12 64 PRO B O 1
ATOM 2978 N N . ALA B 1 65 ? -8.703 4.039 11.57 1 90.94 65 ALA B N 1
ATOM 2979 C CA . ALA B 1 65 ? -7.449 3.312 11.734 1 90.94 65 ALA B CA 1
ATOM 2980 C C . ALA B 1 65 ? -6.352 4.227 12.266 1 90.94 65 ALA B C 1
ATOM 2982 O O . ALA B 1 65 ? -5.273 3.76 12.641 1 90.94 65 ALA B O 1
ATOM 2983 N N . GLN B 1 66 ? -6.613 5.516 12.305 1 88.88 66 GLN B N 1
ATOM 2984 C CA . GLN B 1 66 ? -5.605 6.422 12.844 1 88.88 66 GLN B CA 1
ATOM 2985 C C . GLN B 1 66 ? -5.91 6.781 14.297 1 88.88 66 GLN B C 1
ATOM 2987 O O . GLN B 1 66 ? -5.195 7.578 14.906 1 88.88 66 GLN B O 1
ATOM 2992 N N . PHE B 1 67 ? -6.953 6.113 14.875 1 86.38 67 PHE B N 1
ATOM 2993 C CA . PHE B 1 67 ? -7.363 6.395 16.25 1 86.38 67 PHE B CA 1
ATOM 2994 C C . PHE B 1 67 ? -7.332 5.125 17.094 1 86.38 67 PHE B C 1
ATOM 2996 O O . PHE B 1 67 ? -7.484 4.02 16.562 1 86.38 67 PHE B O 1
ATOM 3003 N N . THR B 1 68 ? -7.176 5.395 18.344 1 82.75 68 THR B N 1
ATOM 3004 C CA . THR B 1 68 ? -7.328 4.309 19.312 1 82.75 68 THR B CA 1
ATOM 3005 C C . THR B 1 68 ? -8.695 4.367 19.984 1 82.75 68 THR B C 1
ATOM 3007 O O . THR B 1 68 ? -9.414 5.363 19.859 1 82.75 68 THR B O 1
ATOM 3010 N N . VAL B 1 69 ? -9.047 3.32 20.656 1 79.25 69 VAL B N 1
ATOM 3011 C CA . VAL B 1 69 ? -10.336 3.205 21.344 1 79.25 69 VAL B CA 1
ATOM 3012 C C . VAL B 1 69 ? -10.484 4.328 22.359 1 79.25 69 VAL B C 1
ATOM 3014 O O . VAL B 1 69 ? -11.602 4.719 22.703 1 79.25 69 VAL B O 1
ATOM 3017 N N . ASN B 1 70 ? -9.453 4.902 22.719 1 72.25 70 ASN B N 1
ATOM 3018 C CA . ASN B 1 70 ? -9.492 5.906 23.766 1 72.25 70 ASN B CA 1
ATOM 3019 C C . ASN B 1 70 ? -9.586 7.316 23.188 1 72.25 70 ASN B C 1
ATOM 3021 O O . ASN B 1 70 ? -9.727 8.289 23.938 1 72.25 70 ASN B O 1
ATOM 3025 N N . GLU B 1 71 ? -9.539 7.383 21.938 1 69.88 71 GLU B N 1
ATOM 3026 C CA . GLU B 1 71 ? -9.57 8.711 21.328 1 69.88 71 GLU B CA 1
ATOM 3027 C C . GLU B 1 71 ? -10.961 9.039 20.797 1 69.88 71 GLU B C 1
ATOM 3029 O O . GLU B 1 71 ? -11.664 8.164 20.297 1 69.88 71 GLU B O 1
ATOM 3034 N N . ASP B 1 72 ? -11.641 10.109 21.375 1 57.81 72 ASP B N 1
ATOM 3035 C CA . ASP B 1 72 ? -13 10.484 20.984 1 57.81 72 ASP B CA 1
ATOM 3036 C C . ASP B 1 72 ? -13.023 11.125 19.609 1 57.81 72 ASP B C 1
ATOM 3038 O O . ASP B 1 72 ? -12.445 12.195 19.391 1 57.81 72 ASP B O 1
ATOM 3042 N N . PHE B 1 73 ? -13.391 10.398 18.625 1 58.34 73 PHE B N 1
ATOM 3043 C CA . PHE B 1 73 ? -13.539 10.984 17.312 1 58.34 73 PHE B CA 1
ATOM 3044 C C . PHE B 1 73 ? -14.984 11.43 17.062 1 58.34 73 PHE B C 1
ATOM 3046 O O . PHE B 1 73 ? -15.266 12.133 16.094 1 58.34 73 PHE B O 1
ATOM 3053 N N . ASP B 1 74 ? -15.93 11.047 17.859 1 53.31 74 ASP B N 1
ATOM 3054 C CA . ASP B 1 74 ? -17.344 11.305 17.656 1 53.31 74 ASP B CA 1
ATOM 3055 C C . ASP B 1 74 ? -17.656 12.797 17.766 1 53.31 74 ASP B C 1
ATOM 3057 O O . ASP B 1 74 ? -18.75 13.242 17.391 1 53.31 74 ASP B O 1
ATOM 3061 N N . SER B 1 75 ? -16.797 13.508 18.406 1 49.81 75 SER B N 1
ATOM 3062 C CA . SER B 1 75 ? -17.188 14.875 18.734 1 49.81 75 SER B CA 1
ATOM 3063 C C . SER B 1 75 ? -17.031 15.797 17.531 1 49.81 75 SER B C 1
ATOM 3065 O O . SER B 1 75 ? -17.094 17.016 17.672 1 49.81 75 SER B O 1
ATOM 3067 N N . TYR B 1 76 ? -16.859 15.234 16.438 1 52.62 76 TYR B N 1
ATOM 3068 C CA . TYR B 1 76 ? -16.688 16.234 15.398 1 52.62 76 TYR B CA 1
ATOM 3069 C C . TYR B 1 76 ? -18.016 16.891 15.031 1 52.62 76 TYR B C 1
ATOM 3071 O O . TYR B 1 76 ? -18.969 16.203 14.648 1 52.62 76 TYR B O 1
ATOM 3079 N N . PRO B 1 77 ? -18.422 18.156 15.625 1 53.56 77 PRO B N 1
ATOM 3080 C CA . PRO B 1 77 ? -19.641 18.906 15.328 1 53.56 77 PRO B CA 1
ATOM 3081 C C . PRO B 1 77 ? -19.922 19 13.828 1 53.56 77 PRO B C 1
ATOM 3083 O O . PRO B 1 77 ? -19.156 19.625 13.086 1 53.56 77 PRO B O 1
ATOM 3086 N N . ARG B 1 78 ? -20.172 17.891 13.031 1 59.38 78 ARG B N 1
ATOM 3087 C CA . ARG B 1 78 ? -20.016 18.094 11.594 1 59.38 78 ARG B CA 1
ATOM 3088 C C . ARG B 1 78 ? -21.375 18.266 10.914 1 59.38 78 ARG B C 1
ATOM 3090 O O . ARG B 1 78 ? -22.297 17.5 11.156 1 59.38 78 ARG B O 1
ATOM 3097 N N . SER B 1 79 ? -21.609 19.688 10.523 1 79.31 79 SER B N 1
ATOM 3098 C CA . SER B 1 79 ? -22.672 19.766 9.523 1 79.31 79 SER B CA 1
ATOM 3099 C C . SER B 1 79 ? -22.109 19.562 8.117 1 79.31 79 SER B C 1
ATOM 3101 O O . SER B 1 79 ? -21.359 20.406 7.613 1 79.31 79 SER B O 1
ATOM 3103 N N . MET B 1 80 ? -22.391 18.453 7.539 1 86.75 80 MET B N 1
ATOM 3104 C CA . MET B 1 80 ? -21.938 18.078 6.199 1 86.75 80 MET B CA 1
ATOM 3105 C C . MET B 1 80 ? -22.312 19.156 5.188 1 86.75 80 MET B C 1
ATOM 3107 O O . MET B 1 80 ? -21.5 19.516 4.328 1 86.75 80 MET B O 1
ATOM 3111 N N . THR B 1 81 ? -23.422 19.734 5.402 1 89 81 THR B N 1
ATOM 3112 C CA . THR B 1 81 ? -23.906 20.719 4.445 1 89 81 THR B CA 1
ATOM 3113 C C . THR B 1 81 ? -23.094 22.016 4.543 1 89 81 THR B C 1
ATOM 3115 O O . THR B 1 81 ? -22.703 22.578 3.523 1 89 81 THR B O 1
ATOM 3118 N N . THR B 1 82 ? -22.859 22.422 5.738 1 91.31 82 THR B N 1
ATOM 3119 C CA . THR B 1 82 ? -22.078 23.641 5.945 1 91.31 82 THR B CA 1
ATOM 3120 C C . THR B 1 82 ? -20.656 23.453 5.418 1 91.31 82 THR B C 1
ATOM 3122 O O . THR B 1 82 ? -20.141 24.328 4.719 1 91.31 82 THR B O 1
ATOM 3125 N N . ASP B 1 83 ? -20.078 22.375 5.734 1 94.06 83 ASP B N 1
ATOM 3126 C CA . ASP B 1 83 ? -18.734 22.078 5.258 1 94.06 83 ASP B CA 1
ATOM 3127 C C . ASP B 1 83 ? -18.688 22.047 3.732 1 94.06 83 ASP B C 1
ATOM 3129 O O . ASP B 1 83 ? -17.828 22.672 3.117 1 94.06 83 ASP B O 1
ATOM 3133 N N . ALA B 1 84 ? -19.625 21.391 3.152 1 96.06 84 ALA B N 1
ATOM 3134 C CA . ALA B 1 84 ? -19.656 21.219 1.7 1 96.06 84 ALA B CA 1
ATOM 3135 C C . ALA B 1 84 ? -19.812 22.578 1.001 1 96.06 84 ALA B C 1
ATOM 3137 O O . ALA B 1 84 ? -19.219 22.812 -0.046 1 96.06 84 ALA B O 1
ATOM 3138 N N . LEU B 1 85 ? -20.641 23.375 1.588 1 96.19 85 LEU B N 1
ATOM 3139 C CA . LEU B 1 85 ? -20.859 24.688 1.006 1 96.19 85 LEU B CA 1
ATOM 3140 C C . LEU B 1 85 ? -19.578 25.516 1.036 1 96.19 85 LEU B C 1
ATOM 3142 O O . LEU B 1 85 ? -19.234 26.188 0.057 1 96.19 85 LEU B O 1
ATOM 3146 N N . GLN B 1 86 ? -18.891 25.484 2.152 1 96.62 86 GLN B N 1
ATOM 3147 C CA . GLN B 1 86 ? -17.625 26.203 2.275 1 96.62 86 GLN B CA 1
ATOM 3148 C C . GLN B 1 86 ? -16.594 25.656 1.308 1 96.62 86 GLN B C 1
ATOM 3150 O O . GLN B 1 86 ? -15.859 26.438 0.678 1 96.62 86 GLN B O 1
ATOM 3155 N N . ILE B 1 87 ? -16.562 24.391 1.147 1 97.75 87 ILE B N 1
ATOM 3156 C CA . ILE B 1 87 ? -15.625 23.703 0.256 1 97.75 87 ILE B CA 1
ATOM 3157 C C . ILE B 1 87 ? -15.922 24.094 -1.191 1 97.75 87 ILE B C 1
ATOM 3159 O O . ILE B 1 87 ? -15.008 24.375 -1.965 1 97.75 87 ILE B O 1
ATOM 3163 N N . GLN B 1 88 ? -17.188 24.141 -1.531 1 98.06 88 GLN B N 1
ATOM 3164 C CA . GLN B 1 88 ? -17.609 24.578 -2.857 1 98.06 88 GLN B CA 1
ATOM 3165 C C . GLN B 1 88 ? -17.172 26 -3.129 1 98.06 88 GLN B C 1
ATOM 3167 O O . GLN B 1 88 ? -16.625 26.297 -4.195 1 98.06 88 GLN B O 1
ATOM 3172 N N . GLN B 1 89 ? -17.328 26.828 -2.16 1 97.69 89 GLN B N 1
ATOM 3173 C CA . GLN B 1 89 ? -16.984 28.234 -2.305 1 97.69 89 GLN B CA 1
ATOM 3174 C C . GLN B 1 89 ? -15.477 28.406 -2.477 1 97.69 89 GLN B C 1
ATOM 3176 O O . GLN B 1 89 ? -15.023 29.344 -3.141 1 97.69 89 GLN B O 1
ATOM 3181 N N . ALA B 1 90 ? -14.773 27.5 -1.895 1 98.06 90 ALA B N 1
ATOM 3182 C CA . ALA B 1 90 ? -13.312 27.578 -1.969 1 98.06 90 ALA B CA 1
ATOM 3183 C C . ALA B 1 90 ? -12.812 27.094 -3.328 1 98.06 90 ALA B C 1
ATOM 3185 O O . ALA B 1 90 ? -11.641 27.281 -3.664 1 98.06 90 ALA B O 1
ATOM 3186 N N . GLY B 1 91 ? -13.648 26.406 -4.141 1 98.38 91 GLY B N 1
ATOM 3187 C CA . GLY B 1 91 ? -13.258 26.062 -5.5 1 98.38 91 GLY B CA 1
ATOM 3188 C C . GLY B 1 91 ? -13.305 24.578 -5.785 1 98.38 91 GLY B C 1
ATOM 3189 O O . GLY B 1 91 ? -12.859 24.125 -6.84 1 98.38 91 GLY B O 1
ATOM 3190 N N . ALA B 1 92 ? -13.891 23.766 -4.883 1 98.75 92 ALA B N 1
ATOM 3191 C CA . ALA B 1 92 ? -13.984 22.328 -5.113 1 98.75 92 ALA B CA 1
ATOM 3192 C C . ALA B 1 92 ? -15.086 22 -6.117 1 98.75 92 ALA B C 1
ATOM 3194 O O . ALA B 1 92 ? -16.047 22.766 -6.262 1 98.75 92 ALA B O 1
ATOM 3195 N N . HIS B 1 93 ? -14.938 20.891 -6.73 1 98.81 93 HIS B N 1
ATOM 3196 C CA . HIS B 1 93 ? -15.898 20.469 -7.742 1 98.81 93 HIS B CA 1
ATOM 3197 C C . HIS B 1 93 ? -16.688 19.25 -7.262 1 98.81 93 HIS B C 1
ATOM 3199 O O . HIS B 1 93 ? -17.719 18.906 -7.859 1 98.81 93 HIS B O 1
ATOM 3205 N N . ALA B 1 94 ? -16.266 18.625 -6.223 1 98.81 94 ALA B N 1
ATOM 3206 C CA . ALA B 1 94 ? -16.953 17.5 -5.613 1 98.81 94 ALA B CA 1
ATOM 3207 C C . ALA B 1 94 ? -16.484 17.266 -4.184 1 98.81 94 ALA B C 1
ATOM 3209 O O . ALA B 1 94 ? -15.367 17.656 -3.82 1 98.81 94 ALA B O 1
ATOM 3210 N N . VAL B 1 95 ? -17.359 16.688 -3.41 1 98.44 95 VAL B N 1
ATOM 3211 C CA . VAL B 1 95 ? -17.031 16.203 -2.076 1 98.44 95 VAL B CA 1
ATOM 3212 C C . VAL B 1 95 ? -17.203 14.688 -2.018 1 98.44 95 VAL B C 1
ATOM 3214 O O . VAL B 1 95 ? -18.203 14.156 -2.523 1 98.44 95 VAL B O 1
ATOM 3217 N N . PHE B 1 96 ? -16.234 14.008 -1.561 1 98.56 96 PHE B N 1
ATOM 3218 C CA . PHE B 1 96 ? -16.359 12.586 -1.252 1 98.56 96 PHE B CA 1
ATOM 3219 C C . PHE B 1 96 ? -16.469 12.367 0.252 1 98.56 96 PHE B C 1
ATOM 3221 O O . PHE B 1 96 ? -15.531 12.656 0.997 1 98.56 96 PHE B O 1
ATOM 3228 N N . ALA B 1 97 ? -17.547 11.891 0.735 1 96.62 97 ALA B N 1
ATOM 3229 C CA . ALA B 1 97 ? -17.828 11.641 2.148 1 96.62 97 ALA B CA 1
ATOM 3230 C C . ALA B 1 97 ? -18.391 10.242 2.361 1 96.62 97 ALA B C 1
ATOM 3232 O O . ALA B 1 97 ? -19.578 10.078 2.676 1 96.62 97 ALA B O 1
ATOM 3233 N N . PRO B 1 98 ? -17.547 9.234 2.295 1 95.56 98 PRO B N 1
ATOM 3234 C CA . PRO B 1 98 ? -18.047 7.863 2.408 1 95.56 98 PRO B CA 1
ATOM 3235 C C . PRO B 1 98 ? -18.453 7.5 3.832 1 95.56 98 PRO B C 1
ATOM 3237 O O . PRO B 1 98 ? -17.906 8.031 4.797 1 95.56 98 PRO B O 1
ATOM 3240 N N . LYS B 1 99 ? -19.422 6.559 3.906 1 89.62 99 LYS B N 1
ATOM 3241 C CA . LYS B 1 99 ? -19.797 6.031 5.219 1 89.62 99 LYS B CA 1
ATOM 3242 C C . LYS B 1 99 ? -18.656 5.211 5.82 1 89.62 99 LYS B C 1
ATOM 3244 O O . LYS B 1 99 ? -18.453 5.215 7.035 1 89.62 99 LYS B O 1
ATOM 3249 N N . THR B 1 100 ? -18.031 4.484 4.953 1 93.31 100 THR B N 1
ATOM 3250 C CA . THR B 1 100 ? -16.828 3.748 5.324 1 93.31 100 THR B CA 1
ATOM 3251 C C . THR B 1 100 ? -15.891 3.594 4.125 1 93.31 100 THR B C 1
ATOM 3253 O O . THR B 1 100 ? -16.344 3.516 2.982 1 93.31 100 THR B O 1
ATOM 3256 N N . PHE B 1 101 ? -14.641 3.598 4.453 1 94.75 101 PHE B N 1
ATOM 3257 C CA . PHE B 1 101 ? -13.656 3.324 3.412 1 94.75 101 PHE B CA 1
ATOM 3258 C C . PHE B 1 101 ? -13.195 1.872 3.467 1 94.75 101 PHE B C 1
ATOM 3260 O O . PHE B 1 101 ? -12.383 1.441 2.648 1 94.75 101 PHE B O 1
ATOM 3267 N N . TYR B 1 102 ? -13.711 1.145 4.449 1 94.94 102 TYR B N 1
ATOM 3268 C CA . TYR B 1 102 ? -13.242 -0.219 4.676 1 94.94 102 TYR B CA 1
ATOM 3269 C C . TYR B 1 102 ? -14.305 -1.232 4.262 1 94.94 102 TYR B C 1
ATOM 3271 O O . TYR B 1 102 ? -15.492 -0.905 4.188 1 94.94 102 TYR B O 1
ATOM 3279 N N . HIS B 1 103 ? -13.836 -2.363 3.928 1 92.75 103 HIS B N 1
ATOM 3280 C CA . HIS B 1 103 ? -14.695 -3.395 3.352 1 92.75 103 HIS B CA 1
ATOM 3281 C C . HIS B 1 103 ? -15.828 -3.764 4.301 1 92.75 103 HIS B C 1
ATOM 3283 O O . HIS B 1 103 ? -15.586 -4.109 5.457 1 92.75 103 HIS B O 1
ATOM 3289 N N . VAL B 1 104 ? -17.031 -3.703 3.781 1 88.06 104 VAL B N 1
ATOM 3290 C CA . VAL B 1 104 ? -18.234 -4.031 4.539 1 88.06 104 VAL B CA 1
ATOM 3291 C C . VAL B 1 104 ? -18.609 -5.5 4.32 1 88.06 104 VAL B C 1
ATOM 3293 O O . VAL B 1 104 ? -18.719 -5.953 3.18 1 88.06 104 VAL B O 1
ATOM 3296 N N . ILE B 1 105 ? -18.688 -6.223 5.461 1 85.56 105 ILE B N 1
ATOM 3297 C CA . ILE B 1 105 ? -19.094 -7.617 5.406 1 85.56 105 ILE B CA 1
ATOM 3298 C C . ILE B 1 105 ? -20.609 -7.715 5.566 1 85.56 105 ILE B C 1
ATOM 3300 O O . ILE B 1 105 ? -21.172 -7.25 6.566 1 85.56 105 ILE B O 1
ATOM 3304 N N . GLU B 1 106 ? -21.469 -7.816 4.469 1 72.31 106 GLU B N 1
ATOM 3305 C CA . GLU B 1 106 ? -22.922 -7.824 4.418 1 72.31 106 GLU B CA 1
ATOM 3306 C C . GLU B 1 106 ? -23.5 -8.961 5.254 1 72.31 106 GLU B C 1
ATOM 3308 O O . GLU B 1 106 ? -23.281 -10.141 4.945 1 72.31 106 GLU B O 1
ATOM 3313 N N . ASP B 1 107 ? -23.172 -9.258 6.398 1 60.53 107 ASP B N 1
ATOM 3314 C CA . ASP B 1 107 ? -24.234 -10.109 6.938 1 60.53 107 ASP B CA 1
ATOM 3315 C C . ASP B 1 107 ? -25.562 -9.375 6.941 1 60.53 107 ASP B C 1
ATOM 3317 O O . ASP B 1 107 ? -25.609 -8.141 6.906 1 60.53 107 ASP B O 1
ATOM 3321 N N . SER B 1 108 ? -26.875 -9.938 7.168 1 47.66 108 SER B N 1
ATOM 3322 C CA . SER B 1 108 ? -28.297 -9.641 7.012 1 47.66 108 SER B CA 1
ATOM 3323 C C . SER B 1 108 ? -28.609 -8.203 7.391 1 47.66 108 SER B C 1
ATOM 3325 O O . SER B 1 108 ? -29.734 -7.738 7.223 1 47.66 108 SER B O 1
ATOM 3327 N N . ALA B 1 109 ? -28.047 -7.59 8.219 1 45.31 109 ALA B N 1
ATOM 3328 C CA . ALA B 1 109 ? -28.75 -6.449 8.789 1 45.31 109 ALA B CA 1
ATOM 3329 C C . ALA B 1 109 ? -28.547 -5.195 7.941 1 45.31 109 ALA B C 1
ATOM 3331 O O . ALA B 1 109 ? -27.641 -5.145 7.105 1 45.31 109 ALA B O 1
ATOM 3332 N N . ALA B 1 110 ? -29.172 -4.055 8.148 1 56.34 110 ALA B N 1
ATOM 3333 C CA . ALA B 1 110 ? -29.359 -2.758 7.508 1 56.34 110 ALA B CA 1
ATOM 3334 C C . ALA B 1 110 ? -28.016 -2.068 7.254 1 56.34 110 ALA B C 1
ATOM 3336 O O . ALA B 1 110 ? -27.125 -2.092 8.109 1 56.34 110 ALA B O 1
ATOM 3337 N N . ASP B 1 111 ? -27.516 -1.416 6.016 1 60.22 111 ASP B N 1
ATOM 3338 C CA . ASP B 1 111 ? -26.344 -0.87 5.359 1 60.22 111 ASP B CA 1
ATOM 3339 C C . ASP B 1 111 ? -25.578 0.07 6.293 1 60.22 111 ASP B C 1
ATOM 3341 O O . ASP B 1 111 ? -24.344 0.035 6.352 1 60.22 111 ASP B O 1
ATOM 3345 N N . ALA B 1 112 ? -26.234 0.982 7.062 1 63.44 112 ALA B N 1
ATOM 3346 C CA . ALA B 1 112 ? -25.547 1.943 7.934 1 63.44 112 ALA B CA 1
ATOM 3347 C C . ALA B 1 112 ? -24.891 1.241 9.109 1 63.44 112 ALA B C 1
ATOM 3349 O O . ALA B 1 112 ? -23.781 1.619 9.523 1 63.44 112 ALA B O 1
ATOM 3350 N N . ASP B 1 113 ? -25.516 0.23 9.438 1 75.44 113 ASP B N 1
ATOM 3351 C CA . ASP B 1 113 ? -24.984 -0.517 10.578 1 75.44 113 ASP B CA 1
ATOM 3352 C C . ASP B 1 113 ? -23.75 -1.33 10.188 1 75.44 113 ASP B C 1
ATOM 3354 O O . ASP B 1 113 ? -22.797 -1.415 10.953 1 75.44 113 ASP B O 1
ATOM 3358 N N . ALA B 1 114 ? -23.797 -1.677 8.93 1 81.69 114 ALA B N 1
ATOM 3359 C CA . ALA B 1 114 ? -22.672 -2.488 8.461 1 81.69 114 ALA B CA 1
ATOM 3360 C C . ALA B 1 114 ? -21.438 -1.628 8.227 1 81.69 114 ALA B C 1
ATOM 3362 O O . ALA B 1 114 ? -20.312 -2.047 8.523 1 81.69 114 ALA B O 1
ATOM 3363 N N . ALA B 1 115 ? -21.641 -0.448 7.789 1 84.69 115 ALA B N 1
ATOM 3364 C CA . ALA B 1 115 ? -20.547 0.489 7.582 1 84.69 115 ALA B CA 1
ATOM 3365 C C . ALA B 1 115 ? -19.906 0.884 8.906 1 84.69 115 ALA B C 1
ATOM 3367 O O . ALA B 1 115 ? -18.672 0.925 9.023 1 84.69 115 ALA B O 1
ATOM 3368 N N . ALA B 1 116 ? -20.75 1.225 9.789 1 82.94 116 ALA B N 1
ATOM 3369 C CA . ALA B 1 116 ? -20.25 1.59 11.117 1 82.94 116 ALA B CA 1
ATOM 3370 C C . ALA B 1 116 ? -19.453 0.449 11.734 1 82.94 116 ALA B C 1
ATOM 3372 O O . ALA B 1 116 ? -18.422 0.68 12.352 1 82.94 116 ALA B O 1
ATOM 3373 N N . ALA B 1 117 ? -19.953 -0.693 11.469 1 82.06 117 ALA B N 1
ATOM 3374 C CA . ALA B 1 117 ? -19.266 -1.87 12 1 82.06 117 ALA B CA 1
ATOM 3375 C C . ALA B 1 117 ? -17.906 -2.062 11.328 1 82.06 117 ALA B C 1
ATOM 3377 O O . ALA B 1 117 ? -16.922 -2.406 11.992 1 82.06 117 ALA B O 1
ATOM 3378 N N . ALA B 1 118 ? -17.859 -1.887 10.125 1 85.5 118 ALA B N 1
ATOM 3379 C CA . ALA B 1 118 ? -16.609 -2.012 9.383 1 85.5 118 ALA B CA 1
ATOM 3380 C C . ALA B 1 118 ? -15.57 -1.004 9.875 1 85.5 118 ALA B C 1
ATOM 3382 O O . ALA B 1 118 ? -14.406 -1.349 10.062 1 85.5 118 ALA B O 1
ATOM 3383 N N . ASP B 1 119 ? -15.969 0.184 10.102 1 86.19 119 ASP B N 1
ATOM 3384 C CA . ASP B 1 119 ? -15.07 1.22 10.594 1 86.19 119 ASP B CA 1
ATOM 3385 C C . ASP B 1 119 ? -14.625 0.925 12.023 1 86.19 119 ASP B C 1
ATOM 3387 O O . ASP B 1 119 ? -13.438 1.049 12.352 1 86.19 119 ASP B O 1
ATOM 3391 N N . LYS B 1 120 ? -15.539 0.543 12.836 1 82.88 120 LYS B N 1
ATOM 3392 C CA . LYS B 1 120 ? -15.242 0.243 14.234 1 82.88 120 LYS B CA 1
ATOM 3393 C C . LYS B 1 120 ? -14.188 -0.854 14.344 1 82.88 120 LYS B C 1
ATOM 3395 O O . LYS B 1 120 ? -13.336 -0.812 15.234 1 82.88 120 LYS B O 1
ATOM 3400 N N . ALA B 1 121 ? -14.273 -1.673 13.383 1 82.94 121 ALA B N 1
ATOM 3401 C CA . ALA B 1 121 ? -13.359 -2.811 13.398 1 82.94 121 ALA B CA 1
ATOM 3402 C C . ALA B 1 121 ? -11.93 -2.363 13.117 1 82.94 121 ALA B C 1
ATOM 3404 O O . ALA B 1 121 ? -10.977 -3.109 13.367 1 82.94 121 ALA B O 1
ATOM 3405 N N . GLN B 1 122 ? -11.727 -1.184 12.625 1 86.94 122 GLN B N 1
ATOM 3406 C CA . GLN B 1 122 ? -10.398 -0.731 12.234 1 86.94 122 GLN B CA 1
ATOM 3407 C C . GLN B 1 122 ? -9.781 0.167 13.305 1 86.94 122 GLN B C 1
ATOM 3409 O O . GLN B 1 122 ? -8.625 0.563 13.195 1 86.94 122 GLN B O 1
ATOM 3414 N N . VAL B 1 123 ? -10.57 0.497 14.32 1 84.75 123 VAL B N 1
ATOM 3415 C CA . VAL B 1 123 ? -10.039 1.268 15.438 1 84.75 123 VAL B CA 1
ATOM 3416 C C . VAL B 1 123 ? -8.961 0.458 16.156 1 84.75 123 VAL B C 1
ATOM 3418 O O . VAL B 1 123 ? -9.172 -0.712 16.484 1 84.75 123 VAL B O 1
ATOM 3421 N N . VAL B 1 124 ? -7.883 1.069 16.422 1 84.25 124 VAL B N 1
ATOM 3422 C CA . VAL B 1 124 ? -6.75 0.359 17 1 84.25 124 VAL B CA 1
ATOM 3423 C C . VAL B 1 124 ? -7.066 -0.028 18.438 1 84.25 124 VAL B C 1
ATOM 3425 O O . VAL B 1 124 ? -7.512 0.808 19.234 1 84.25 124 VAL B O 1
ATOM 3428 N N . GLY B 1 125 ? -6.762 -1.249 18.734 1 78.56 125 GLY B N 1
ATOM 3429 C CA . GLY B 1 125 ? -6.98 -1.747 20.078 1 78.56 125 GLY B CA 1
ATOM 3430 C C . GLY B 1 125 ? -8.375 -2.311 20.281 1 78.56 125 GLY B C 1
ATOM 3431 O O . GLY B 1 125 ? -8.695 -2.803 21.359 1 78.56 125 GLY B O 1
ATOM 3432 N N . GLN B 1 126 ? -9.203 -2.133 19.266 1 78.62 126 GLN B N 1
ATOM 3433 C CA . GLN B 1 126 ? -10.547 -2.693 19.375 1 78.62 126 GLN B CA 1
ATOM 3434 C C . GLN B 1 126 ? -10.508 -4.219 19.344 1 78.62 126 GLN B C 1
ATOM 3436 O O . GLN B 1 126 ? -9.961 -4.812 18.422 1 78.62 126 GLN B O 1
ATOM 3441 N N . GLU B 1 127 ? -10.812 -4.82 20.5 1 69.62 127 GLU B N 1
ATOM 3442 C CA . GLU B 1 127 ? -10.852 -6.277 20.578 1 69.62 127 GLU B CA 1
ATOM 3443 C C . GLU B 1 127 ? -12.078 -6.844 19.875 1 69.62 127 GLU B C 1
ATOM 3445 O O . GLU B 1 127 ? -13.203 -6.449 20.156 1 69.62 127 GLU B O 1
ATOM 3450 N N . GLN B 1 128 ? -11.992 -7.297 18.766 1 68.81 128 GLN B N 1
ATOM 3451 C CA . GLN B 1 128 ? -13.117 -7.996 18.156 1 68.81 128 GLN B CA 1
ATOM 3452 C C . GLN B 1 128 ? -12.641 -9.195 17.344 1 68.81 128 GLN B C 1
ATOM 3454 O O . GLN B 1 128 ? -11.492 -9.234 16.906 1 68.81 128 GLN B O 1
ATOM 3459 N N . GLN B 1 129 ? -13.469 -10.148 17.5 1 78.12 129 GLN B N 1
ATOM 3460 C CA . GLN B 1 129 ? -13.289 -11.219 16.531 1 78.12 129 GLN B CA 1
ATOM 3461 C C . GLN B 1 129 ? -13.367 -10.688 15.102 1 78.12 129 GLN B C 1
ATOM 3463 O O . GLN B 1 129 ? -14.391 -10.141 14.688 1 78.12 129 GLN B O 1
ATOM 3468 N N . VAL B 1 130 ? -12.273 -10.703 14.453 1 82.81 130 VAL B N 1
ATOM 3469 C CA . VAL B 1 130 ? -12.211 -10.141 13.109 1 82.81 130 VAL B CA 1
ATOM 3470 C C . VAL B 1 130 ? -12.734 -11.164 12.102 1 82.81 130 VAL B C 1
ATOM 3472 O O . VAL B 1 130 ? -12.289 -12.312 12.086 1 82.81 130 VAL B O 1
ATOM 3475 N N . HIS B 1 131 ? -13.789 -10.766 11.406 1 90 131 HIS B N 1
ATOM 3476 C CA . HIS B 1 131 ? -14.289 -11.617 10.336 1 90 131 HIS B CA 1
ATOM 3477 C C . HIS B 1 131 ? -13.195 -11.961 9.336 1 90 131 HIS B C 1
ATOM 3479 O O . HIS B 1 131 ? -12.383 -11.102 8.984 1 90 131 HIS B O 1
ATOM 3485 N N . PRO B 1 132 ? -13.195 -13.164 8.812 1 91.62 132 PRO B N 1
ATOM 3486 C CA . PRO B 1 132 ? -12.125 -13.594 7.906 1 91.62 132 PRO B CA 1
ATOM 3487 C C . PRO B 1 132 ? -12.047 -12.75 6.641 1 91.62 132 PRO B C 1
ATOM 3489 O O . PRO B 1 132 ? -10.984 -12.656 6.016 1 91.62 132 PRO B O 1
ATOM 3492 N N . MET B 1 133 ? -13.148 -12.125 6.312 1 93.19 133 MET B N 1
ATOM 3493 C CA . MET B 1 133 ? -13.188 -11.344 5.078 1 93.19 133 MET B CA 1
ATOM 3494 C C . MET B 1 133 ? -12.992 -9.859 5.363 1 93.19 133 MET B C 1
ATOM 3496 O O . MET B 1 133 ? -13.117 -9.031 4.461 1 93.19 133 MET B O 1
ATOM 3500 N N . ALA B 1 134 ? -12.695 -9.508 6.609 1 93.44 134 ALA B N 1
ATOM 3501 C CA . ALA B 1 134 ? -12.516 -8.109 6.984 1 93.44 134 ALA B CA 1
ATOM 3502 C C . ALA B 1 134 ? -11.25 -7.531 6.363 1 93.44 134 ALA B C 1
ATOM 3504 O O . ALA B 1 134 ? -10.336 -8.273 5.984 1 93.44 134 ALA B O 1
ATOM 3505 N N . HIS B 1 135 ? -11.281 -6.227 6.289 1 96.19 135 HIS B N 1
ATOM 3506 C CA . HIS B 1 135 ? -10.094 -5.52 5.82 1 96.19 135 HIS B CA 1
ATOM 3507 C C . HIS B 1 135 ? -8.859 -5.93 6.613 1 96.19 135 HIS B C 1
ATOM 3509 O O . HIS B 1 135 ? -8.898 -5.996 7.844 1 96.19 135 HIS B O 1
ATOM 3515 N N . GLU B 1 136 ? -7.684 -6.203 5.879 1 96.56 136 GLU B N 1
ATOM 3516 C CA . GLU B 1 136 ? -6.508 -6.652 6.613 1 96.56 136 GLU B CA 1
ATOM 3517 C C . GLU B 1 136 ? -5.223 -6.203 5.93 1 96.56 136 GLU B C 1
ATOM 3519 O O . GLU B 1 136 ? -4.137 -6.688 6.254 1 96.56 136 GLU B O 1
ATOM 3524 N N . THR B 1 137 ? -5.312 -5.371 4.906 1 98.06 137 THR B N 1
ATOM 3525 C CA . THR B 1 137 ? -4.141 -4.859 4.203 1 98.06 137 THR B CA 1
ATOM 3526 C C . THR B 1 137 ? -3.686 -3.533 4.805 1 98.06 137 THR B C 1
ATOM 3528 O O . THR B 1 137 ? -4.484 -2.605 4.953 1 98.06 137 THR B O 1
ATOM 3531 N N . TRP B 1 138 ? -2.418 -3.43 5.16 1 97.88 138 TRP B N 1
ATOM 3532 C CA . TRP B 1 138 ? -1.872 -2.254 5.828 1 97.88 138 TRP B CA 1
ATOM 3533 C C . TRP B 1 138 ? -0.553 -1.828 5.191 1 97.88 138 TRP B C 1
ATOM 3535 O O . TRP B 1 138 ? 0.166 -2.654 4.625 1 97.88 138 TRP B O 1
ATOM 3545 N N . VAL B 1 139 ? -0.26 -0.589 5.258 1 98.38 139 VAL B N 1
ATOM 3546 C CA . VAL B 1 139 ? 0.931 0.016 4.672 1 98.38 139 VAL B CA 1
ATOM 3547 C C . VAL B 1 139 ? 1.745 0.712 5.758 1 98.38 139 VAL B C 1
ATOM 3549 O O . VAL B 1 139 ? 1.19 1.424 6.602 1 98.38 139 VAL B 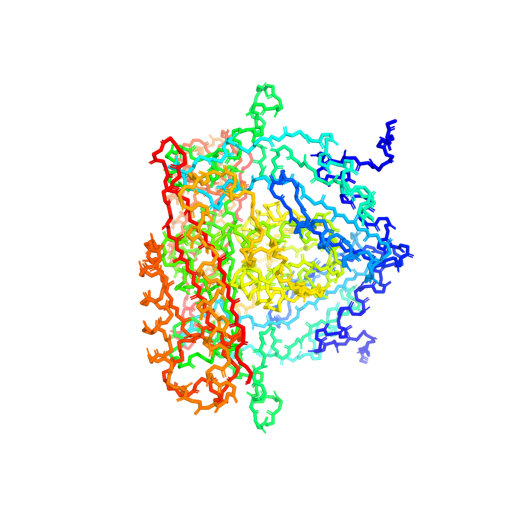O 1
ATOM 3552 N N . THR B 1 140 ? 3.049 0.526 5.754 1 97.31 140 THR B N 1
ATOM 3553 C CA . THR B 1 140 ? 3.93 1.194 6.707 1 97.31 140 THR B CA 1
ATOM 3554 C C . THR B 1 140 ? 5.098 1.861 5.984 1 97.31 140 THR B C 1
ATOM 3556 O O . THR B 1 140 ? 5.602 1.337 4.988 1 97.31 140 THR B O 1
ATOM 3559 N N . VAL B 1 141 ? 5.453 2.992 6.406 1 97.88 141 VAL B N 1
ATOM 3560 C CA . VAL B 1 141 ? 6.668 3.699 6.023 1 97.88 141 VAL B CA 1
ATOM 3561 C C . VAL B 1 141 ? 7.668 3.668 7.18 1 97.88 141 VAL B C 1
ATOM 3563 O O . VAL B 1 141 ? 7.715 4.594 7.992 1 97.88 141 VAL B O 1
ATOM 3566 N N . GLU B 1 142 ? 8.422 2.73 7.246 1 94.44 142 GLU B N 1
ATOM 3567 C CA . GLU B 1 142 ? 9.008 2.15 8.453 1 94.44 142 GLU B CA 1
ATOM 3568 C C . GLU B 1 142 ? 9.883 3.162 9.18 1 94.44 142 GLU B C 1
ATOM 3570 O O . GLU B 1 142 ? 9.703 3.395 10.375 1 94.44 142 GLU B O 1
ATOM 3575 N N . ARG B 1 143 ? 10.797 3.863 8.586 1 93.88 143 ARG B N 1
ATOM 3576 C CA . ARG B 1 143 ? 11.711 4.766 9.273 1 93.88 143 ARG B CA 1
ATOM 3577 C C . ARG B 1 143 ? 11.078 6.133 9.492 1 93.88 143 ARG B C 1
ATOM 3579 O O . ARG B 1 143 ? 11.086 6.656 10.609 1 93.88 143 ARG B O 1
ATOM 3586 N N . MET B 1 144 ? 10.391 6.609 8.508 1 95.38 144 MET B N 1
ATOM 3587 C CA . MET B 1 144 ? 9.836 7.961 8.539 1 95.38 144 MET B CA 1
ATOM 3588 C C . MET B 1 144 ? 8.703 8.062 9.547 1 95.38 144 MET B C 1
ATOM 3590 O O . MET B 1 144 ? 8.406 9.156 10.047 1 95.38 144 MET B O 1
ATOM 3594 N N . GLN B 1 145 ? 8.117 6.918 9.859 1 95.81 145 GLN B N 1
ATOM 3595 C CA . GLN B 1 145 ? 6.965 6.965 10.75 1 95.81 145 GLN B CA 1
ATOM 3596 C C . GLN B 1 145 ? 7.395 6.957 12.211 1 95.81 145 GLN B C 1
ATOM 3598 O O . GLN B 1 145 ? 6.562 7.102 13.109 1 95.81 145 GLN B O 1
ATOM 3603 N N . GLN B 1 146 ? 8.656 6.859 12.445 1 95 146 GLN B N 1
ATOM 3604 C CA . GLN B 1 146 ? 9.156 6.797 13.812 1 95 146 GLN B CA 1
ATOM 3605 C C . GLN B 1 146 ? 9.484 8.188 14.344 1 95 146 GLN B C 1
ATOM 3607 O O . GLN B 1 146 ? 9.812 9.094 13.57 1 95 146 GLN B O 1
ATOM 3612 N N . GLY B 1 147 ? 9.383 8.289 15.688 1 95.56 147 GLY B N 1
ATOM 3613 C CA . GLY B 1 147 ? 9.656 9.578 16.297 1 95.56 147 GLY B CA 1
ATOM 3614 C C . GLY B 1 147 ? 8.539 10.586 16.109 1 95.56 147 GLY B C 1
ATOM 3615 O O . GLY B 1 147 ? 7.496 10.266 15.539 1 95.56 147 GLY B O 1
ATOM 3616 N N . LEU B 1 148 ? 8.711 11.758 16.75 1 96.94 148 LEU B N 1
ATOM 3617 C CA . LEU B 1 148 ? 7.746 12.844 16.609 1 96.94 148 LEU B CA 1
ATOM 3618 C C . LEU B 1 148 ? 6.344 12.367 16.969 1 96.94 148 LEU B C 1
ATOM 3620 O O . LEU B 1 148 ? 6.109 11.883 18.094 1 96.94 148 LEU B O 1
ATOM 3624 N N . CYS B 1 149 ? 5.398 12.461 16.031 1 94.12 149 CYS B N 1
ATOM 3625 C CA . CYS B 1 149 ? 4.039 12.039 16.344 1 94.12 149 CYS B CA 1
ATOM 3626 C C . CYS B 1 149 ? 3.93 10.516 16.359 1 94.12 149 CYS B C 1
ATOM 3628 O O . CYS B 1 149 ? 3.068 9.961 17.047 1 94.12 149 CYS B O 1
ATOM 3630 N N . GLY B 1 150 ? 4.801 9.844 15.688 1 93 150 GLY B N 1
ATOM 3631 C CA . GLY B 1 150 ? 4.797 8.391 15.672 1 93 150 GLY B CA 1
ATOM 3632 C C . GLY B 1 150 ? 5.227 7.777 16.984 1 93 150 GLY B C 1
ATOM 3633 O O . GLY B 1 150 ? 4.93 6.613 17.266 1 93 150 GLY B O 1
ATOM 3634 N N . GLN B 1 151 ? 5.949 8.492 17.719 1 90 151 GLN B N 1
ATOM 3635 C CA . GLN B 1 151 ? 6.434 7.988 19 1 90 151 GLN B CA 1
ATOM 3636 C C . GLN B 1 151 ? 5.285 7.797 19.984 1 90 151 GLN B C 1
ATOM 3638 O O . GLN B 1 151 ? 5.172 6.746 20.625 1 90 151 GLN B O 1
ATOM 3643 N N . SER B 1 152 ? 4.418 8.742 20.078 1 84.62 152 SER B N 1
ATOM 3644 C CA . SER B 1 152 ? 3.309 8.695 21.016 1 84.62 152 SER B CA 1
ATOM 3645 C C . SER B 1 152 ? 2.113 7.949 20.438 1 84.62 152 SER B C 1
ATOM 3647 O O . SER B 1 152 ? 1.239 7.492 21.172 1 84.62 152 SER B O 1
ATOM 3649 N N . ARG B 1 153 ? 2.08 7.879 19.156 1 87.12 153 ARG B N 1
ATOM 3650 C CA . ARG B 1 153 ? 0.99 7.207 18.453 1 87.12 153 ARG B CA 1
ATOM 3651 C C . ARG B 1 153 ? 1.528 6.254 17.391 1 87.12 153 ARG B C 1
ATOM 3653 O O . ARG B 1 153 ? 1.389 6.508 16.188 1 87.12 153 ARG B O 1
ATOM 3660 N N . PRO B 1 154 ? 1.967 5.141 17.797 1 85.19 154 PRO B N 1
ATOM 3661 C CA . PRO B 1 154 ? 2.637 4.234 16.859 1 85.19 154 PRO B CA 1
ATOM 3662 C C . PRO B 1 154 ? 1.705 3.725 15.766 1 85.19 154 PRO B C 1
ATOM 3664 O O . PRO B 1 154 ? 2.168 3.332 14.688 1 85.19 154 PRO B O 1
ATOM 3667 N N . HIS B 1 155 ? 0.431 3.795 15.906 1 87.94 155 HIS B N 1
ATOM 3668 C CA . HIS B 1 155 ? -0.562 3.299 14.961 1 87.94 155 HIS B CA 1
ATOM 3669 C C . HIS B 1 155 ? -0.917 4.359 13.922 1 87.94 155 HIS B C 1
ATOM 3671 O O . HIS B 1 155 ? -1.482 4.047 12.875 1 87.94 155 HIS B O 1
ATOM 3677 N N . LEU B 1 156 ? -0.6 5.566 14.164 1 93.25 156 LEU B N 1
ATOM 3678 C CA . LEU B 1 156 ? -1.103 6.727 13.438 1 93.25 156 LEU B CA 1
ATOM 3679 C C . LEU B 1 156 ? -0.765 6.633 11.953 1 93.25 156 LEU B C 1
ATOM 3681 O O . LEU B 1 156 ? -1.66 6.66 11.109 1 93.25 156 LEU B O 1
ATOM 3685 N N . PHE B 1 157 ? 0.493 6.395 11.703 1 96.88 157 PHE B N 1
ATOM 3686 C CA . PHE B 1 157 ? 0.928 6.555 10.32 1 96.88 157 PHE B CA 1
ATOM 3687 C C . PHE B 1 157 ? 0.617 5.305 9.508 1 96.88 157 PHE B C 1
ATOM 3689 O O . PHE B 1 157 ? 0.474 5.375 8.281 1 96.88 157 PHE B O 1
ATOM 3696 N N . ARG B 1 158 ? 0.466 4.133 10.141 1 96.25 158 ARG B N 1
ATOM 3697 C CA . ARG B 1 158 ? -0.045 2.967 9.43 1 96.25 158 ARG B CA 1
ATOM 3698 C C . ARG B 1 158 ? -1.439 3.234 8.867 1 96.25 158 ARG B C 1
ATOM 3700 O O . ARG B 1 158 ? -1.726 2.908 7.715 1 96.25 158 ARG B O 1
ATOM 3707 N N . GLY B 1 159 ? -2.25 3.84 9.727 1 96.44 159 GLY B N 1
ATOM 3708 C CA . GLY B 1 159 ? -3.58 4.227 9.281 1 96.44 159 GLY B CA 1
ATOM 3709 C C . GLY B 1 159 ? -3.562 5.262 8.172 1 96.44 159 GLY B C 1
ATOM 3710 O O . GLY B 1 159 ? -4.258 5.113 7.164 1 96.44 159 GLY B O 1
ATOM 3711 N N . ILE B 1 160 ? -2.74 6.23 8.32 1 97.5 160 ILE B N 1
ATOM 3712 C CA . ILE B 1 160 ? -2.666 7.336 7.367 1 97.5 160 ILE B CA 1
ATOM 3713 C C . ILE B 1 160 ? -2.115 6.832 6.035 1 97.5 160 ILE B C 1
ATOM 3715 O O . ILE B 1 160 ? -2.652 7.156 4.973 1 97.5 160 ILE B O 1
ATOM 3719 N N . ALA B 1 161 ? -1.034 6.031 6.098 1 98.31 161 ALA B N 1
ATOM 3720 C CA . ALA B 1 161 ? -0.437 5.5 4.875 1 98.31 161 ALA B CA 1
ATOM 3721 C C . ALA B 1 161 ? -1.433 4.633 4.109 1 98.31 161 ALA B C 1
ATOM 3723 O O . ALA B 1 161 ? -1.536 4.73 2.883 1 98.31 161 ALA B O 1
ATOM 3724 N N . THR B 1 162 ? -2.195 3.846 4.801 1 98.5 162 THR B N 1
ATOM 3725 C CA . THR B 1 162 ? -3.152 2.936 4.18 1 98.5 162 THR B CA 1
ATOM 3726 C C . THR B 1 162 ? -4.281 3.713 3.51 1 98.5 162 THR B C 1
ATOM 3728 O O . THR B 1 162 ? -4.59 3.482 2.338 1 98.5 162 THR B O 1
ATOM 3731 N N . ILE B 1 163 ? -4.859 4.66 4.207 1 98.06 163 ILE B N 1
ATOM 3732 C CA . ILE B 1 163 ? -6 5.383 3.648 1 98.06 163 ILE B CA 1
ATOM 3733 C C . ILE B 1 163 ? -5.535 6.25 2.479 1 98.06 163 ILE B C 1
ATOM 3735 O O . ILE B 1 163 ? -6.297 6.484 1.535 1 98.06 163 ILE B O 1
ATOM 3739 N 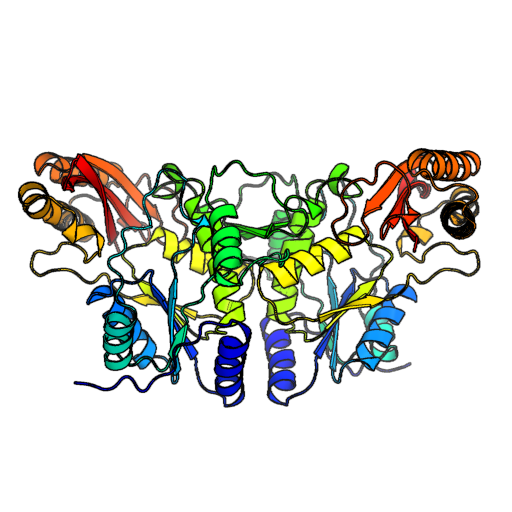N . CYS B 1 164 ? -4.301 6.723 2.545 1 98.56 164 CYS B N 1
ATOM 3740 C CA . CYS B 1 164 ? -3.766 7.516 1.443 1 98.56 164 CYS B CA 1
ATOM 3741 C C . CYS B 1 164 ? -3.83 6.738 0.133 1 98.56 164 CYS B C 1
ATOM 3743 O O . CYS B 1 164 ? -4.25 7.281 -0.893 1 98.56 164 CYS B O 1
ATOM 3745 N N . ILE B 1 165 ? -3.434 5.488 0.158 1 98.75 165 ILE B N 1
ATOM 3746 C CA . ILE B 1 165 ? -3.475 4.656 -1.041 1 98.75 165 ILE B CA 1
ATOM 3747 C C . ILE B 1 165 ? -4.922 4.477 -1.493 1 98.75 165 ILE B C 1
ATOM 3749 O O . ILE B 1 165 ? -5.223 4.562 -2.688 1 98.75 165 ILE B O 1
ATOM 3753 N N . LYS B 1 166 ? -5.805 4.27 -0.574 1 98.69 166 LYS B N 1
ATOM 3754 C CA . LYS B 1 166 ? -7.223 4.141 -0.906 1 98.69 166 LYS B CA 1
ATOM 3755 C C . LYS B 1 166 ? -7.758 5.426 -1.538 1 98.69 166 LYS B C 1
ATOM 3757 O O . LYS B 1 166 ? -8.539 5.375 -2.486 1 98.69 166 LYS B O 1
ATOM 3762 N N . MET B 1 167 ? -7.32 6.578 -0.993 1 98.75 167 MET B N 1
ATOM 3763 C CA . MET B 1 167 ? -7.68 7.867 -1.573 1 98.75 167 MET B CA 1
ATOM 3764 C C . MET B 1 167 ? -7.18 7.977 -3.01 1 98.75 167 MET B C 1
ATOM 3766 O O . MET B 1 167 ? -7.93 8.375 -3.904 1 98.75 167 MET B O 1
ATOM 3770 N N . TYR B 1 168 ? -5.922 7.613 -3.244 1 98.81 168 TYR B N 1
ATOM 3771 C CA . TYR B 1 168 ? -5.336 7.676 -4.578 1 98.81 168 TYR B CA 1
ATOM 3772 C C . TYR B 1 168 ? -6.133 6.824 -5.562 1 98.81 168 TYR B C 1
ATOM 3774 O O . TYR B 1 168 ? -6.363 7.238 -6.703 1 98.81 168 TYR B O 1
ATOM 3782 N N . ASN B 1 169 ? -6.613 5.676 -5.105 1 98.5 169 ASN B N 1
ATOM 3783 C CA . ASN B 1 169 ? -7.246 4.727 -6.012 1 98.5 169 ASN B CA 1
ATOM 3784 C C . ASN B 1 169 ? -8.727 5.047 -6.219 1 98.5 169 ASN B C 1
ATOM 3786 O O . ASN B 1 169 ? -9.352 4.539 -7.152 1 98.5 169 ASN B O 1
ATOM 3790 N N . THR B 1 170 ? -9.297 5.875 -5.387 1 98.62 170 THR B N 1
ATOM 3791 C CA . THR B 1 170 ? -10.719 6.191 -5.48 1 98.62 170 THR B CA 1
ATOM 3792 C C . THR B 1 170 ? -10.938 7.547 -6.145 1 98.62 170 THR B C 1
ATOM 3794 O O . THR B 1 170 ? -11.859 7.715 -6.945 1 98.62 170 THR B O 1
ATOM 3797 N N . MET B 1 171 ? -10.031 8.453 -5.859 1 98.69 171 MET B N 1
ATOM 3798 C CA . MET B 1 171 ? -10.227 9.812 -6.359 1 98.69 171 MET B CA 1
ATOM 3799 C C . MET B 1 171 ? -9.219 10.133 -7.461 1 98.69 171 MET B C 1
ATOM 3801 O O . MET B 1 171 ? -9.352 11.148 -8.148 1 98.69 171 MET B O 1
ATOM 3805 N N . MET B 1 172 ? -8.188 9.352 -7.656 1 98 172 MET B N 1
ATOM 3806 C CA . MET B 1 172 ? -7.258 9.359 -8.781 1 98 172 MET B CA 1
ATOM 3807 C C . MET B 1 172 ? -6.668 10.75 -8.992 1 98 172 MET B C 1
ATOM 3809 O O . MET B 1 172 ? -6.688 11.266 -10.109 1 98 172 MET B O 1
ATOM 3813 N N . PRO B 1 173 ? -6.07 11.336 -7.941 1 98.75 173 PRO B N 1
ATOM 3814 C CA . PRO B 1 173 ? -5.539 12.695 -8.078 1 98.75 173 PRO B CA 1
ATOM 3815 C C . PRO B 1 173 ? -4.238 12.742 -8.875 1 98.75 173 PRO B C 1
ATOM 3817 O O . PRO B 1 173 ? -3.467 11.781 -8.867 1 98.75 173 PRO B O 1
ATOM 3820 N N . ASP B 1 174 ? -4.02 13.891 -9.555 1 98.44 174 ASP B N 1
ATOM 3821 C CA . ASP B 1 174 ? -2.711 14.273 -10.07 1 98.44 174 ASP B CA 1
ATOM 3822 C C . ASP B 1 174 ? -1.9 15.031 -9.023 1 98.44 174 ASP B C 1
ATOM 3824 O O . ASP B 1 174 ? -0.669 14.984 -9.031 1 98.44 174 ASP B O 1
ATOM 3828 N N . VAL B 1 175 ? -2.633 15.742 -8.211 1 98.88 175 VAL B N 1
ATOM 3829 C CA . VAL B 1 175 ? -2.025 16.562 -7.176 1 98.88 175 VAL B CA 1
ATOM 3830 C C . VAL B 1 175 ? -2.721 16.312 -5.84 1 98.88 175 VAL B C 1
ATOM 3832 O O . VAL B 1 175 ? -3.949 16.219 -5.777 1 98.88 175 VAL B O 1
ATOM 3835 N N . PHE B 1 176 ? -1.995 16.125 -4.863 1 98.94 176 PHE B N 1
ATOM 3836 C CA . PHE B 1 176 ? -2.492 16.016 -3.498 1 98.94 176 PHE B CA 1
ATOM 3837 C C . PHE B 1 176 ? -1.924 17.141 -2.629 1 98.94 176 PHE B C 1
ATOM 3839 O O . PHE B 1 176 ? -0.716 17.188 -2.389 1 98.94 176 PHE B O 1
ATOM 3846 N N . VAL B 1 177 ? -2.748 18 -2.139 1 98.94 177 VAL B N 1
ATOM 3847 C CA . VAL B 1 177 ? -2.303 19.172 -1.378 1 98.94 177 VAL B CA 1
ATOM 3848 C C . VAL B 1 177 ? -2.439 18.891 0.117 1 98.94 177 VAL B C 1
ATOM 3850 O O . VAL B 1 177 ? -3.51 18.5 0.588 1 98.94 177 VAL B O 1
ATOM 3853 N N . LEU B 1 178 ? -1.374 19.094 0.832 1 98.31 178 LEU B N 1
ATOM 3854 C CA . LEU B 1 178 ? -1.304 18.875 2.271 1 98.31 178 LEU B CA 1
ATOM 3855 C C . LEU B 1 178 ? -0.836 20.141 2.99 1 98.31 178 LEU B C 1
ATOM 3857 O O . LEU B 1 178 ? -0.082 20.938 2.426 1 98.31 178 LEU B O 1
ATOM 3861 N N . GLY B 1 179 ? -1.263 20.297 4.191 1 97.94 179 GLY B N 1
ATOM 3862 C CA . GLY B 1 179 ? -0.809 21.422 4.98 1 97.94 179 GLY B CA 1
ATOM 3863 C C . GLY B 1 179 ? 0.511 21.172 5.684 1 97.94 179 GLY B C 1
ATOM 3864 O O . GLY B 1 179 ? 0.705 20.109 6.289 1 97.94 179 GLY B O 1
ATOM 3865 N N . GLN B 1 180 ? 1.33 22.094 5.668 1 98.25 180 GLN B N 1
ATOM 3866 C CA . GLN B 1 180 ? 2.66 21.984 6.254 1 98.25 180 GLN B CA 1
ATOM 3867 C C . GLN B 1 180 ? 2.578 21.688 7.746 1 98.25 180 GLN B C 1
ATOM 3869 O O . GLN B 1 180 ? 3.484 21.062 8.312 1 98.25 180 GLN B O 1
ATOM 3874 N N . LYS B 1 181 ? 1.486 22.094 8.398 1 97.19 181 LYS B N 1
ATOM 3875 C CA . LYS B 1 181 ? 1.332 21.938 9.836 1 97.19 181 LYS B CA 1
ATOM 3876 C C . LYS B 1 181 ? 1.62 20.5 10.266 1 97.19 181 LYS B C 1
ATOM 3878 O O . LYS B 1 181 ? 2.258 20.266 11.297 1 97.19 181 LYS B O 1
ATOM 3883 N N . ASP B 1 182 ? 1.183 19.562 9.516 1 95.44 182 ASP B N 1
ATOM 3884 C CA . ASP B 1 182 ? 1.395 18.141 9.789 1 95.44 182 ASP B CA 1
ATOM 3885 C C . ASP B 1 182 ? 2.609 17.609 9.031 1 95.44 182 ASP B C 1
ATOM 3887 O O . ASP B 1 182 ? 2.484 16.719 8.195 1 95.44 182 ASP B O 1
ATOM 3891 N N . TYR B 1 183 ? 3.715 18.078 9.406 1 98.12 183 TYR B N 1
ATOM 3892 C CA . TYR B 1 183 ? 4.953 17.969 8.648 1 98.12 183 TYR B CA 1
ATOM 3893 C C . TYR B 1 183 ? 5.355 16.516 8.469 1 98.12 183 TYR B C 1
ATOM 3895 O O . TYR B 1 183 ? 5.664 16.078 7.352 1 98.12 183 TYR B O 1
ATOM 3903 N N . GLN B 1 184 ? 5.41 15.758 9.586 1 98.06 184 GLN B N 1
ATOM 3904 C CA . GLN B 1 184 ? 5.785 14.352 9.484 1 98.06 184 GLN B CA 1
ATOM 3905 C C . GLN B 1 184 ? 4.832 13.586 8.57 1 98.06 184 GLN B C 1
ATOM 3907 O O . GLN B 1 184 ? 5.262 12.75 7.77 1 98.06 184 GLN B O 1
ATOM 3912 N N . GLN B 1 185 ? 3.553 13.875 8.688 1 97.75 185 GLN B N 1
ATOM 3913 C CA . GLN B 1 185 ? 2.568 13.258 7.809 1 97.75 185 GLN B CA 1
ATOM 3914 C C . GLN B 1 185 ? 2.898 13.531 6.344 1 97.75 185 GLN B C 1
ATOM 3916 O O . GLN B 1 185 ? 2.844 12.617 5.512 1 97.75 185 GLN B O 1
ATOM 3921 N N . ASN B 1 186 ? 3.203 14.766 6.027 1 98.31 186 ASN B N 1
ATOM 3922 C CA . ASN B 1 186 ? 3.537 15.141 4.656 1 98.31 186 ASN B CA 1
ATOM 3923 C C . ASN B 1 186 ? 4.719 14.328 4.129 1 98.31 186 ASN B C 1
ATOM 3925 O O . ASN B 1 186 ? 4.68 13.828 3.004 1 98.31 186 ASN B O 1
ATOM 3929 N N . ARG B 1 187 ? 5.711 14.195 4.945 1 98.38 187 ARG B N 1
ATOM 3930 C CA . ARG B 1 187 ? 6.906 13.461 4.531 1 98.38 187 ARG B CA 1
ATOM 3931 C C . ARG B 1 187 ? 6.609 11.977 4.348 1 98.38 187 ARG B C 1
ATOM 3933 O O . ARG B 1 187 ? 7.109 11.352 3.412 1 98.38 187 ARG B O 1
ATOM 3940 N N . VAL B 1 188 ? 5.832 11.43 5.234 1 98.31 188 VAL B N 1
ATOM 3941 C CA . VAL B 1 188 ? 5.43 10.031 5.137 1 98.31 188 VAL B CA 1
ATOM 3942 C C . VAL B 1 188 ? 4.668 9.797 3.832 1 98.31 188 VAL B C 1
ATOM 3944 O O . VAL B 1 188 ? 4.957 8.852 3.098 1 98.31 188 VAL B O 1
ATOM 3947 N N . ILE B 1 189 ? 3.75 10.711 3.514 1 98.69 189 ILE B N 1
ATOM 3948 C CA . ILE B 1 189 ? 2.916 10.578 2.322 1 98.69 189 ILE B CA 1
ATOM 3949 C C . ILE B 1 189 ? 3.773 10.766 1.071 1 98.69 189 ILE B C 1
ATOM 3951 O O . ILE B 1 189 ? 3.611 10.031 0.09 1 98.69 189 ILE B O 1
ATOM 3955 N N . GLU B 1 190 ? 4.68 11.672 1.099 1 98.56 190 GLU B N 1
ATOM 3956 C CA . GLU B 1 190 ? 5.602 11.852 -0.019 1 98.56 190 GLU B CA 1
ATOM 3957 C C . GLU B 1 190 ? 6.426 10.594 -0.259 1 98.56 190 GLU B C 1
ATOM 3959 O O . GLU B 1 190 ? 6.59 10.156 -1.401 1 98.56 190 GLU B O 1
ATOM 3964 N N . ARG B 1 191 ? 6.91 10.031 0.819 1 98.56 191 ARG B N 1
ATOM 3965 C CA . ARG B 1 191 ? 7.75 8.844 0.724 1 98.56 191 ARG B CA 1
ATOM 3966 C C . ARG B 1 191 ? 6.969 7.664 0.161 1 98.56 191 ARG B C 1
ATOM 3968 O O . ARG B 1 191 ? 7.445 6.973 -0.742 1 98.56 191 ARG B O 1
ATOM 3975 N N . LEU B 1 192 ? 5.797 7.422 0.681 1 98.69 192 LEU B N 1
ATOM 3976 C CA . LEU B 1 192 ? 5.02 6.297 0.174 1 98.69 192 LEU B CA 1
ATOM 3977 C C . LEU B 1 192 ? 4.656 6.5 -1.292 1 98.69 192 LEU B C 1
ATOM 3979 O O . LEU B 1 192 ? 4.633 5.543 -2.07 1 98.69 192 LEU B O 1
ATOM 3983 N N . THR B 1 193 ? 4.324 7.781 -1.667 1 98.81 193 THR B N 1
ATOM 3984 C CA . THR B 1 193 ? 3.973 8.102 -3.047 1 98.81 193 THR B CA 1
ATOM 3985 C C . THR B 1 193 ? 5.129 7.77 -3.988 1 98.81 193 THR B C 1
ATOM 3987 O O . THR B 1 193 ? 4.922 7.164 -5.039 1 98.81 193 THR B O 1
ATOM 3990 N N . ARG B 1 194 ? 6.336 8.133 -3.561 1 98.19 194 ARG B N 1
ATOM 3991 C CA . ARG B 1 194 ? 7.539 7.848 -4.332 1 98.19 194 ARG B CA 1
ATOM 3992 C C . ARG B 1 194 ? 7.832 6.348 -4.355 1 98.19 194 ARG B C 1
ATOM 3994 O O . ARG B 1 194 ? 8.023 5.762 -5.422 1 98.19 194 ARG B O 1
ATOM 4001 N N . ASP B 1 195 ? 7.863 5.75 -3.201 1 98.44 195 ASP B N 1
ATOM 4002 C CA . ASP B 1 195 ? 8.289 4.359 -3.047 1 98.44 195 ASP B CA 1
ATOM 4003 C C . ASP B 1 195 ? 7.387 3.42 -3.844 1 98.44 195 ASP B C 1
ATOM 4005 O O . ASP B 1 195 ? 7.859 2.43 -4.406 1 98.44 195 ASP B O 1
ATOM 4009 N N . LEU B 1 196 ? 6.082 3.688 -3.889 1 98.69 196 LEU B N 1
ATOM 4010 C CA . LEU B 1 196 ? 5.133 2.768 -4.508 1 98.69 196 LEU B CA 1
ATOM 4011 C C . LEU B 1 196 ? 4.805 3.205 -5.934 1 98.69 196 LEU B C 1
ATOM 4013 O O . LEU B 1 196 ? 3.887 2.666 -6.559 1 98.69 196 LEU B O 1
ATOM 4017 N N . ASP B 1 197 ? 5.5 4.223 -6.457 1 98.31 197 ASP B N 1
ATOM 4018 C CA . ASP B 1 197 ? 5.52 4.641 -7.859 1 98.31 197 ASP B CA 1
ATOM 4019 C C . ASP B 1 197 ? 4.18 5.254 -8.266 1 98.31 197 ASP B C 1
ATOM 4021 O O . ASP B 1 197 ? 3.725 5.07 -9.391 1 98.31 197 ASP B O 1
ATOM 4025 N N . PHE B 1 198 ? 3.48 5.918 -7.332 1 98.5 198 PHE B N 1
ATOM 4026 C CA . PHE B 1 198 ? 2.289 6.676 -7.691 1 98.5 198 PHE B CA 1
ATOM 4027 C C . PHE B 1 198 ? 2.656 7.902 -8.523 1 98.5 198 PHE B C 1
ATOM 4029 O O . PHE B 1 198 ? 3.656 8.57 -8.242 1 98.5 198 PHE B O 1
ATOM 4036 N N . ASP B 1 199 ? 1.89 8.164 -9.492 1 96.56 199 ASP B N 1
ATOM 4037 C CA . ASP B 1 199 ? 2.059 9.398 -10.258 1 96.56 199 ASP B CA 1
ATOM 4038 C C . ASP B 1 199 ? 1.222 10.531 -9.672 1 96.56 199 ASP B C 1
ATOM 4040 O O . ASP B 1 199 ? 0.315 11.047 -10.336 1 96.56 199 ASP B O 1
ATOM 4044 N N . VAL B 1 200 ? 1.497 10.906 -8.469 1 98.5 200 VAL B N 1
ATOM 4045 C CA . VAL B 1 200 ? 0.815 11.977 -7.754 1 98.5 200 VAL B CA 1
ATOM 4046 C C . VAL B 1 200 ? 1.836 13.008 -7.266 1 98.5 200 VAL B C 1
ATOM 4048 O O . VAL B 1 200 ? 2.852 12.641 -6.668 1 98.5 200 VAL B O 1
ATOM 4051 N N . GLU B 1 201 ? 1.64 14.164 -7.637 1 98.69 201 GLU B N 1
ATOM 4052 C CA . GLU B 1 201 ? 2.439 15.258 -7.094 1 98.69 201 GLU B CA 1
ATOM 4053 C C . GLU B 1 201 ? 1.923 15.695 -5.727 1 98.69 201 GLU B C 1
ATOM 4055 O O . GLU B 1 201 ? 0.795 16.188 -5.609 1 98.69 201 GLU B O 1
ATOM 4060 N N . VAL B 1 202 ? 2.689 15.531 -4.746 1 98.75 202 VAL B N 1
ATOM 4061 C CA . VAL B 1 202 ? 2.326 15.984 -3.404 1 98.75 202 VAL B CA 1
ATOM 4062 C C . VAL B 1 202 ? 2.795 17.422 -3.197 1 98.75 202 VAL B C 1
ATOM 4064 O O . VAL B 1 202 ? 3.986 17.719 -3.318 1 98.75 202 VAL B O 1
ATOM 4067 N N . VAL B 1 203 ? 1.906 18.266 -2.902 1 98.75 203 VAL B N 1
ATOM 4068 C CA . VAL B 1 203 ? 2.207 19.672 -2.75 1 98.75 203 VAL B CA 1
ATOM 4069 C C . VAL B 1 203 ? 1.93 20.109 -1.314 1 98.75 203 VAL B C 1
ATOM 4071 O O . VAL B 1 203 ? 0.843 19.875 -0.785 1 98.75 203 VAL B O 1
ATOM 4074 N N . GLU B 1 204 ? 2.877 20.703 -0.759 1 98.06 204 GLU B N 1
ATOM 4075 C CA . GLU B 1 204 ? 2.74 21.234 0.598 1 98.06 204 GLU B CA 1
ATOM 4076 C C . GLU B 1 204 ? 2.322 22.703 0.584 1 98.06 204 GLU B C 1
ATOM 4078 O O . GLU B 1 204 ? 2.977 23.531 -0.049 1 98.06 204 GLU B O 1
ATOM 4083 N N . ALA B 1 205 ? 1.274 23.031 1.241 1 98.12 205 ALA B N 1
ATOM 4084 C CA . ALA B 1 205 ? 0.837 24.422 1.431 1 98.12 205 ALA B CA 1
ATOM 4085 C C . ALA B 1 205 ? 1.264 24.953 2.797 1 98.12 205 ALA B C 1
ATOM 4087 O O . ALA B 1 205 ? 1.32 24.188 3.771 1 98.12 205 ALA B O 1
ATOM 4088 N N . PRO B 1 206 ? 1.515 26.219 2.904 1 97.5 206 PRO B N 1
ATOM 4089 C CA . PRO B 1 206 ? 1.988 26.797 4.168 1 97.5 206 PRO B CA 1
ATOM 4090 C C . PRO B 1 206 ? 0.953 26.703 5.285 1 97.5 206 PRO B C 1
ATOM 4092 O O . PRO B 1 206 ? -0.251 26.688 5.016 1 97.5 206 PRO B O 1
ATOM 4095 N N . THR B 1 207 ? 1.45 26.625 6.488 1 97.94 207 THR B N 1
ATOM 4096 C CA . THR B 1 207 ? 0.576 26.641 7.656 1 97.94 207 THR B CA 1
ATOM 4097 C C . THR B 1 207 ? -0.196 27.953 7.73 1 97.94 207 THR B C 1
ATOM 4099 O O . THR B 1 207 ? 0.396 29.031 7.656 1 97.94 207 THR B O 1
ATOM 4102 N N . VAL B 1 208 ? -1.487 27.828 7.824 1 98 208 VAL B N 1
ATOM 4103 C CA . VAL B 1 208 ? -2.32 29.016 8.031 1 98 208 VAL B CA 1
ATOM 4104 C C . VAL B 1 208 ? -2.426 29.312 9.523 1 98 208 VAL B C 1
ATOM 4106 O O . VAL B 1 208 ? -2.666 28.406 10.336 1 98 208 VAL B O 1
ATOM 4109 N N . ARG B 1 209 ? -2.289 30.562 9.828 1 97.94 209 ARG B N 1
ATOM 4110 C CA . ARG B 1 209 ? -2.207 30.938 11.234 1 97.94 209 ARG B CA 1
ATOM 4111 C C . ARG B 1 209 ? -3.285 31.953 11.586 1 97.94 209 ARG B C 1
ATOM 4113 O O . ARG B 1 209 ? -3.75 32.688 10.727 1 97.94 209 ARG B O 1
ATOM 4120 N N . GLU B 1 210 ? -3.668 31.953 12.828 1 97 210 GLU B N 1
ATOM 4121 C CA . GLU B 1 210 ? -4.531 33 13.375 1 97 210 GLU B CA 1
ATOM 4122 C C . GLU B 1 210 ? -3.771 34.312 13.539 1 97 210 GLU B C 1
ATOM 4124 O O . GLU B 1 210 ? -2.557 34.375 13.336 1 97 210 GLU B O 1
ATOM 4129 N N . ALA B 1 211 ? -4.492 35.312 13.875 1 96.94 211 ALA B N 1
ATOM 4130 C CA . ALA B 1 211 ? -3.91 36.656 13.938 1 96.94 211 ALA B CA 1
ATOM 4131 C C . ALA B 1 211 ? -2.758 36.719 14.938 1 96.94 211 ALA B C 1
ATOM 4133 O O . ALA B 1 211 ? -1.804 37.469 14.75 1 96.94 211 ALA B O 1
ATOM 4134 N N . ASP B 1 212 ? -2.836 35.844 15.961 1 97.69 212 ASP B N 1
ATOM 4135 C CA . ASP B 1 212 ? -1.824 35.875 17.016 1 97.69 212 ASP B CA 1
ATOM 4136 C C . ASP B 1 212 ? -0.709 34.875 16.734 1 97.69 212 ASP B C 1
ATOM 4138 O O . ASP B 1 212 ? 0.145 34.625 17.594 1 97.69 212 ASP B O 1
ATOM 4142 N N . GLY B 1 213 ? -0.82 34.219 15.562 1 97.75 213 GLY B N 1
ATOM 4143 C CA . GLY B 1 213 ? 0.268 33.344 15.133 1 97.75 213 GLY B CA 1
ATOM 4144 C C . GLY B 1 213 ? -0.013 31.875 15.367 1 97.75 213 GLY B C 1
ATOM 4145 O O . GLY B 1 213 ? 0.681 31.016 14.828 1 97.75 213 GLY B O 1
ATOM 4146 N N . LEU B 1 214 ? -0.976 31.516 16.188 1 98.25 214 LEU B N 1
ATOM 4147 C CA . LEU B 1 214 ? -1.31 30.125 16.453 1 98.25 214 LEU B CA 1
ATOM 4148 C C . LEU B 1 214 ? -1.736 29.406 15.18 1 98.25 214 LEU B C 1
ATOM 4150 O O . LEU B 1 214 ? -2.537 29.938 14.406 1 98.25 214 LEU B O 1
ATOM 4154 N N . ALA B 1 215 ? -1.14 28.281 14.922 1 97.81 215 ALA B N 1
ATOM 4155 C CA . ALA B 1 215 ? -1.569 27.5 13.766 1 97.81 215 ALA B CA 1
ATOM 4156 C C . ALA B 1 215 ? -3.055 27.156 13.852 1 97.81 215 ALA B C 1
ATOM 4158 O O . ALA B 1 215 ? -3.537 26.719 14.898 1 97.81 215 ALA B O 1
ATOM 4159 N N . MET B 1 216 ? -3.756 27.391 12.789 1 95.62 216 MET B N 1
ATOM 4160 C CA . MET B 1 216 ? -5.188 27.094 12.781 1 95.62 216 MET B CA 1
ATOM 4161 C C . MET B 1 216 ? -5.426 25.594 12.914 1 95.62 216 MET B C 1
ATOM 4163 O O . MET B 1 216 ? -4.723 24.781 12.305 1 95.62 216 MET B O 1
ATOM 4167 N N . SER B 1 217 ? -6.344 25.25 13.742 1 92.06 217 SER B N 1
ATOM 4168 C CA . SER B 1 217 ? -6.754 23.875 14 1 92.06 217 SER B CA 1
ATOM 4169 C C . SER B 1 217 ? -8.188 23.812 14.523 1 92.06 217 SER B C 1
ATOM 4171 O O . SER B 1 217 ? -8.609 24.672 15.289 1 92.06 217 SER B O 1
ATOM 4173 N N . SER B 1 218 ? -8.844 22.719 14.133 1 84.94 218 SER B N 1
ATOM 4174 C CA . SER B 1 218 ? -10.18 22.5 14.68 1 84.94 218 SER B CA 1
ATOM 4175 C C . SER B 1 218 ? -10.125 22.266 16.188 1 84.94 218 SER B C 1
ATOM 4177 O O . SER B 1 218 ? -11.125 22.453 16.891 1 84.94 218 SER B O 1
ATOM 4179 N N . ARG B 1 219 ? -8.992 21.938 16.719 1 89 219 ARG B N 1
ATOM 4180 C CA . ARG B 1 219 ? -8.828 21.609 18.125 1 89 219 ARG B CA 1
ATOM 4181 C C . ARG B 1 219 ? -8.727 22.891 18.969 1 89 219 ARG B C 1
ATOM 4183 O O . ARG B 1 219 ? -8.867 22.844 20.188 1 89 219 ARG B O 1
ATOM 4190 N N . ASN B 1 220 ? -8.43 23.969 18.328 1 93.25 220 ASN B N 1
ATOM 4191 C CA . ASN B 1 220 ? -8.227 25.219 19.062 1 93.25 220 ASN B CA 1
ATOM 4192 C C . ASN B 1 220 ? -9.461 25.594 19.875 1 93.25 220 ASN B C 1
ATOM 4194 O O . ASN B 1 220 ? -9.344 26.203 20.938 1 93.25 220 ASN B O 1
ATOM 4198 N N . VAL B 1 221 ? -10.625 25.188 19.375 1 88.38 221 VAL B N 1
ATOM 4199 C CA . VAL B 1 221 ? -11.891 25.562 20 1 88.38 221 VAL B CA 1
ATOM 4200 C C . VAL B 1 221 ? -12.031 24.812 21.328 1 88.38 221 VAL B C 1
ATOM 4202 O O . VAL B 1 221 ? -12.844 25.203 22.188 1 88.38 221 VAL B O 1
ATOM 4205 N N . ASN B 1 222 ? -11.266 23.797 21.5 1 91.31 222 ASN B N 1
ATOM 4206 C CA . ASN B 1 222 ? -11.367 22.969 22.688 1 91.31 222 ASN B CA 1
ATOM 4207 C C . ASN B 1 222 ? -10.453 23.484 23.812 1 91.31 222 ASN B C 1
ATOM 4209 O O . ASN B 1 222 ? -10.492 22.969 24.922 1 91.31 222 ASN B O 1
ATOM 4213 N N . LEU B 1 223 ? -9.719 24.484 23.547 1 96 223 LEU B N 1
ATOM 4214 C CA . LEU B 1 223 ? -8.812 25.047 24.547 1 96 223 LEU B CA 1
ATOM 4215 C C . LEU B 1 223 ? -9.578 25.875 25.562 1 96 223 LEU B C 1
ATOM 4217 O O . LEU B 1 223 ? -10.562 26.531 25.219 1 96 223 LEU B O 1
ATOM 4221 N N . THR B 1 224 ? -9.133 25.859 26.828 1 96.81 224 THR B N 1
ATOM 4222 C CA . THR B 1 224 ? -9.617 26.844 27.797 1 96.81 224 THR B CA 1
ATOM 4223 C C . THR B 1 224 ? -9.18 28.25 27.391 1 96.81 224 THR B C 1
ATOM 4225 O O . THR B 1 224 ? -8.234 28.422 26.625 1 96.81 224 THR B O 1
ATOM 4228 N N . PRO B 1 225 ? -9.859 29.234 27.906 1 96.81 225 PRO B N 1
ATOM 4229 C CA . PRO B 1 225 ? -9.422 30.594 27.609 1 96.81 225 PRO B CA 1
ATOM 4230 C C . PRO B 1 225 ? -7.973 30.859 28 1 96.81 225 PRO B C 1
ATOM 4232 O O . PRO B 1 225 ? -7.242 31.531 27.266 1 96.81 225 PRO B O 1
ATOM 4235 N N . GLU B 1 226 ? -7.586 30.312 29.109 1 97.19 226 GLU B N 1
ATOM 4236 C CA . GLU B 1 226 ? -6.207 30.469 29.562 1 97.19 226 GLU B CA 1
ATOM 4237 C C . GLU B 1 226 ? -5.227 29.781 28.609 1 97.19 226 GLU B C 1
ATOM 4239 O O . GLU B 1 226 ? -4.234 30.391 28.203 1 97.19 226 GLU B O 1
ATOM 4244 N N . ALA B 1 227 ? -5.52 28.562 28.312 1 97.88 227 ALA B N 1
ATOM 4245 C CA . ALA B 1 227 ? -4.668 27.812 27.406 1 97.88 227 ALA B CA 1
ATOM 4246 C C . ALA B 1 227 ? -4.598 28.469 26.031 1 97.88 227 ALA B C 1
ATOM 4248 O O . ALA B 1 227 ? -3.535 28.516 25.406 1 97.88 227 ALA B O 1
ATOM 4249 N N . ARG B 1 228 ? -5.738 29 25.562 1 97.75 228 ARG B N 1
ATOM 4250 C CA . ARG B 1 228 ? -5.793 29.656 24.266 1 97.75 228 ARG B CA 1
ATOM 4251 C C . ARG B 1 228 ? -4.883 30.875 24.234 1 97.75 228 ARG B C 1
ATOM 4253 O O . ARG B 1 228 ? -4.262 31.172 23.219 1 97.75 228 ARG B O 1
ATOM 4260 N N . ALA B 1 229 ? -4.82 31.562 25.297 1 97.94 229 ALA B N 1
ATOM 4261 C CA . ALA B 1 229 ? -3.98 32.75 25.406 1 97.94 229 ALA B CA 1
ATOM 4262 C C . ALA B 1 229 ? -2.502 32.375 25.453 1 97.94 229 ALA B C 1
ATOM 4264 O O . ALA B 1 229 ? -1.645 33.156 25.047 1 97.94 229 ALA B O 1
ATOM 4265 N N . GLN B 1 230 ? -2.182 31.156 25.891 1 98.38 230 GLN B N 1
ATOM 4266 C CA . GLN B 1 230 ? -0.812 30.672 26.047 1 98.38 230 GLN B CA 1
ATOM 4267 C C . GLN B 1 230 ? -0.28 30.078 24.75 1 98.38 230 GLN B C 1
ATOM 4269 O O . GLN B 1 230 ? 0.918 30.156 24.469 1 98.38 230 GLN B O 1
ATOM 4274 N N . ALA B 1 231 ? -1.07 29.578 23.953 1 98.69 231 ALA B N 1
ATOM 4275 C CA . ALA B 1 231 ? -0.741 28.688 22.859 1 98.69 231 ALA B CA 1
ATOM 4276 C C . ALA B 1 231 ? 0.074 29.406 21.781 1 98.69 231 ALA B C 1
ATOM 4278 O O . ALA B 1 231 ? 0.971 28.828 21.172 1 98.69 231 ALA B O 1
ATOM 4279 N N . PRO B 1 232 ? -0.152 30.734 21.547 1 98.62 232 PRO B N 1
ATOM 4280 C CA . PRO B 1 232 ? 0.62 31.438 20.516 1 98.62 232 PRO B CA 1
ATOM 4281 C C . PRO B 1 232 ? 2.119 31.438 20.797 1 98.62 232 PRO B C 1
ATOM 4283 O O . PRO B 1 232 ? 2.92 31.75 19.922 1 98.62 232 PRO B O 1
ATOM 4286 N N . ALA B 1 233 ? 2.49 31.062 22.031 1 98.75 233 ALA B N 1
ATOM 4287 C CA . ALA B 1 233 ? 3.902 30.984 22.406 1 98.75 233 ALA B CA 1
ATOM 4288 C C . ALA B 1 233 ? 4.633 29.938 21.562 1 98.75 233 ALA B C 1
ATOM 4290 O O . ALA B 1 233 ? 5.852 30.031 21.375 1 98.75 233 ALA B O 1
ATOM 4291 N N . ILE B 1 234 ? 3.887 29.016 21 1 98.81 234 ILE B N 1
ATOM 4292 C CA . ILE B 1 234 ? 4.48 27.984 20.172 1 98.81 234 ILE B CA 1
ATOM 4293 C C . ILE B 1 234 ? 5.16 28.625 18.953 1 98.81 234 ILE B C 1
ATOM 4295 O O . ILE B 1 234 ? 6.367 28.469 18.766 1 98.81 234 ILE B O 1
ATOM 4299 N N . TYR B 1 235 ? 4.406 29.406 18.234 1 98.75 235 TYR B N 1
ATOM 4300 C CA . TYR B 1 235 ? 4.93 30 17.016 1 98.75 235 TYR B CA 1
ATOM 4301 C C . TYR B 1 235 ? 5.988 31.047 17.328 1 98.75 235 TYR B C 1
ATOM 4303 O O . TYR B 1 235 ? 6.969 31.203 16.609 1 98.75 235 TYR B O 1
ATOM 4311 N N . ALA B 1 236 ? 5.746 31.781 18.406 1 98.75 236 ALA B N 1
ATOM 4312 C CA . ALA B 1 236 ? 6.742 32.75 18.812 1 98.75 236 ALA B CA 1
ATOM 4313 C C . ALA B 1 236 ? 8.094 32.094 19.062 1 98.75 236 ALA B C 1
ATOM 4315 O O . ALA B 1 236 ? 9.133 32.625 18.641 1 98.75 236 ALA B O 1
ATOM 4316 N N . ALA B 1 237 ? 8.047 30.969 19.75 1 98.81 237 ALA B N 1
ATOM 4317 C CA . ALA B 1 237 ? 9.281 30.234 20.047 1 98.81 237 ALA B CA 1
ATOM 4318 C C . ALA B 1 237 ? 9.914 29.703 18.766 1 98.81 237 ALA B C 1
ATOM 4320 O O . ALA B 1 237 ? 11.133 29.797 18.578 1 98.81 237 ALA B O 1
ATOM 4321 N N . LEU B 1 238 ? 9.156 29.156 17.859 1 98.75 238 LEU B N 1
ATOM 4322 C CA . LEU B 1 238 ? 9.641 28.641 16.594 1 98.75 238 LEU B CA 1
ATOM 4323 C C . LEU B 1 238 ? 10.227 29.75 15.727 1 98.75 238 LEU B C 1
ATOM 4325 O O . LEU B 1 238 ? 11.273 29.562 15.109 1 98.75 238 LEU B O 1
ATOM 4329 N N . SER B 1 239 ? 9.539 30.859 15.703 1 98.5 239 SER B N 1
ATOM 4330 C CA . SER B 1 239 ? 10.008 32 14.938 1 98.5 239 SER B CA 1
ATOM 4331 C C . SER B 1 239 ? 11.344 32.531 15.469 1 98.5 239 SER B C 1
ATOM 4333 O O . SER B 1 239 ? 12.234 32.875 14.688 1 98.5 239 SER B O 1
ATOM 4335 N N . TRP B 1 240 ? 11.406 32.562 16.766 1 98.38 240 TRP B N 1
ATOM 4336 C CA . TRP B 1 240 ? 12.688 32.938 17.359 1 98.38 240 TRP B CA 1
ATOM 4337 C C . TRP B 1 240 ? 13.797 32 16.906 1 98.38 240 TRP B C 1
ATOM 4339 O O . TRP B 1 240 ? 14.875 32.469 16.516 1 98.38 240 TRP B O 1
ATOM 4349 N N . ALA B 1 241 ? 13.523 30.75 16.953 1 98.31 241 ALA B N 1
ATOM 4350 C CA . ALA B 1 241 ? 14.523 29.75 16.562 1 98.31 241 ALA B CA 1
ATOM 4351 C C . ALA B 1 241 ? 14.969 29.969 15.125 1 98.31 241 ALA B C 1
ATOM 4353 O O . ALA B 1 241 ? 16.156 29.891 14.82 1 98.31 241 ALA B O 1
ATOM 4354 N N . GLN B 1 242 ? 14.008 30.125 14.234 1 97.94 242 GLN B N 1
ATOM 4355 C CA . GLN B 1 242 ? 14.32 30.344 12.828 1 97.94 242 GLN B CA 1
ATOM 4356 C C . GLN B 1 242 ? 15.211 31.578 12.656 1 97.94 242 GLN B C 1
ATOM 4358 O O . GLN B 1 242 ? 16.219 31.516 11.938 1 97.94 242 GLN B O 1
ATOM 4363 N N . GLN B 1 243 ? 14.875 32.656 13.328 1 97.69 243 GLN B N 1
ATOM 4364 C CA . GLN B 1 243 ? 15.648 33.875 13.234 1 97.69 243 GLN B CA 1
ATOM 4365 C C . GLN B 1 243 ? 17.047 33.719 13.828 1 97.69 243 GLN B C 1
ATOM 4367 O O . GLN B 1 243 ? 18.031 34.125 13.234 1 97.69 243 GLN B O 1
ATOM 4372 N N . ALA B 1 244 ? 17.062 33.094 15 1 97.75 244 ALA B N 1
ATOM 4373 C CA . ALA B 1 244 ? 18.344 32.844 15.672 1 97.75 244 ALA B CA 1
ATOM 4374 C C . ALA B 1 244 ? 19.281 32.031 14.789 1 97.75 244 ALA B C 1
ATOM 4376 O O . ALA B 1 244 ? 20.484 32.344 14.695 1 97.75 244 ALA B O 1
ATOM 4377 N N . ALA B 1 245 ? 18.797 31.047 14.125 1 97 245 ALA B N 1
ATOM 4378 C CA . ALA B 1 245 ? 19.594 30.203 13.242 1 97 245 ALA B CA 1
ATOM 4379 C C . ALA B 1 245 ? 20.031 30.969 11.992 1 97 245 ALA B C 1
ATOM 4381 O O . ALA B 1 245 ? 21.188 30.859 11.57 1 97 245 ALA B O 1
ATOM 4382 N N . GLN B 1 246 ? 19.109 31.672 11.398 1 95.12 246 GLN B N 1
ATOM 4383 C CA . GLN B 1 246 ? 19.375 32.438 10.18 1 95.12 246 GLN B CA 1
ATOM 4384 C C . GLN B 1 246 ? 20.469 33.469 10.414 1 95.12 246 GLN B C 1
ATOM 4386 O O . GLN B 1 246 ? 21.297 33.719 9.539 1 95.12 246 GLN B O 1
ATOM 4391 N N . GLN B 1 247 ? 20.422 34.031 11.586 1 95.88 247 GLN B N 1
ATOM 4392 C CA . GLN B 1 247 ? 21.422 35.062 11.938 1 95.88 247 GLN B CA 1
ATOM 4393 C C . GLN B 1 247 ? 22.672 34.438 12.531 1 95.88 247 GLN B C 1
ATOM 4395 O O . GLN B 1 247 ? 23.578 35.125 12.969 1 95.88 247 GLN B O 1
ATOM 4400 N N . ARG B 1 248 ? 22.625 33.156 12.633 1 94.81 248 ARG B N 1
ATOM 4401 C CA . ARG B 1 248 ? 23.734 32.344 13.141 1 94.81 248 ARG B CA 1
ATOM 4402 C C . ARG B 1 248 ? 24.062 32.719 14.586 1 94.81 248 ARG B C 1
ATOM 4404 O O . ARG B 1 248 ? 25.219 32.625 15.008 1 94.81 248 ARG B O 1
ATOM 4411 N N . GLN B 1 249 ? 23.109 33.219 15.258 1 95.81 249 GLN B N 1
ATOM 4412 C CA . GLN B 1 249 ? 23.266 33.5 16.688 1 95.81 249 GLN B CA 1
ATOM 4413 C C . GLN B 1 249 ? 23.297 32.188 17.484 1 95.81 249 GLN B C 1
ATOM 4415 O O . GLN B 1 249 ? 24.062 32.062 18.453 1 95.81 249 GLN B O 1
ATOM 4420 N N . VAL B 1 250 ? 22.469 31.281 17.188 1 95.44 250 VAL B N 1
ATOM 4421 C CA . VAL B 1 250 ? 22.406 29.922 17.734 1 95.44 250 VAL B CA 1
ATOM 4422 C C . VAL B 1 250 ? 22.25 28.922 16.594 1 95.44 250 VAL B C 1
ATOM 4424 O O . VAL B 1 250 ? 21.281 28.984 15.828 1 95.44 250 VAL B O 1
ATOM 4427 N N . THR B 1 251 ? 23.234 28.016 16.438 1 95 251 THR B N 1
ATOM 4428 C CA . THR B 1 251 ? 23.172 27.094 15.312 1 95 251 THR B CA 1
ATOM 4429 C C . THR B 1 251 ? 23.109 25.656 15.797 1 95 251 THR B C 1
ATOM 4431 O O . THR B 1 251 ? 22.812 24.75 15.016 1 95 251 THR B O 1
ATOM 4434 N N . SER B 1 252 ? 23.344 25.5 17.047 1 96.75 252 SER B N 1
ATOM 4435 C CA . SER B 1 252 ? 23.281 24.156 17.625 1 96.75 252 SER B CA 1
ATOM 4436 C C . SER B 1 252 ? 21.844 23.672 17.75 1 96.75 252 SER B C 1
ATOM 4438 O O . SER B 1 252 ? 21.016 24.328 18.375 1 96.75 252 SER B O 1
ATOM 4440 N N . ALA B 1 253 ? 21.594 22.5 17.188 1 97.75 253 ALA B N 1
ATOM 4441 C CA . ALA B 1 253 ? 20.266 21.906 17.297 1 97.75 253 ALA B CA 1
ATOM 4442 C C . ALA B 1 253 ? 19.859 21.75 18.766 1 97.75 253 ALA B C 1
ATOM 4444 O O . ALA B 1 253 ? 18.734 22.078 19.141 1 97.75 253 ALA B O 1
ATOM 4445 N N . THR B 1 254 ? 20.75 21.297 19.516 1 97.44 254 THR B N 1
ATOM 4446 C CA . THR B 1 254 ? 20.516 21.062 20.938 1 97.44 254 THR B CA 1
ATOM 4447 C C . THR B 1 254 ? 20.109 22.359 21.641 1 97.44 254 THR B C 1
ATOM 4449 O O . THR B 1 254 ? 19.125 22.375 22.391 1 97.44 254 THR B O 1
ATOM 4452 N N . ASP B 1 255 ? 20.781 23.453 21.344 1 97.69 255 ASP B N 1
ATOM 4453 C CA . ASP B 1 255 ? 20.516 24.734 21.984 1 97.69 255 ASP B CA 1
ATOM 4454 C C . ASP B 1 255 ? 19.172 25.312 21.531 1 97.69 255 ASP B C 1
ATOM 4456 O O . ASP B 1 255 ? 18.422 25.859 22.328 1 97.69 255 ASP B O 1
ATOM 4460 N N . LEU B 1 256 ? 18.969 25.172 20.266 1 98.06 256 LEU B N 1
ATOM 4461 C CA . LEU B 1 256 ? 17.719 25.672 19.719 1 98.06 256 LEU B CA 1
ATOM 4462 C C . LEU B 1 256 ? 16.531 24.922 20.328 1 98.06 256 LEU B C 1
ATOM 4464 O O . LEU B 1 256 ? 15.562 25.547 20.781 1 98.06 256 LEU B O 1
ATOM 4468 N N . VAL B 1 257 ? 16.625 23.641 20.406 1 98.44 257 VAL B N 1
ATOM 4469 C CA . VAL B 1 257 ? 15.555 22.797 20.938 1 98.44 257 VAL B CA 1
ATOM 4470 C C . VAL B 1 257 ? 15.328 23.125 22.406 1 98.44 257 VAL B C 1
ATOM 4472 O O . VAL B 1 257 ? 14.188 23.266 22.844 1 98.44 257 VAL B O 1
ATOM 4475 N N . ALA B 1 258 ? 16.422 23.281 23.109 1 98.31 258 ALA B N 1
ATOM 4476 C CA . ALA B 1 258 ? 16.312 23.609 24.531 1 98.31 258 ALA B CA 1
ATOM 4477 C C . ALA B 1 258 ? 15.617 24.938 24.75 1 98.31 258 ALA B C 1
ATOM 4479 O O . ALA B 1 258 ? 14.742 25.062 25.609 1 98.31 258 ALA B O 1
ATOM 4480 N N . GLU B 1 259 ? 15.977 25.938 24 1 98.56 259 GLU B N 1
ATOM 4481 C CA . GLU B 1 259 ? 15.414 27.266 24.156 1 98.56 259 GLU B CA 1
ATOM 4482 C C . GLU B 1 259 ? 13.945 27.297 23.734 1 98.56 259 GLU B C 1
ATOM 4484 O O . GLU B 1 259 ? 13.117 27.906 24.422 1 98.56 259 GLU B O 1
ATOM 4489 N N . VAL B 1 260 ? 13.609 26.672 22.625 1 98.81 260 VAL B N 1
ATOM 4490 C CA . VAL B 1 260 ? 12.219 26.594 22.188 1 98.81 260 VAL B CA 1
ATOM 4491 C C . VAL B 1 260 ? 11.375 25.922 23.25 1 98.81 260 VAL B C 1
ATOM 4493 O O . VAL B 1 260 ? 10.289 26.391 23.594 1 98.81 260 VAL B O 1
ATOM 4496 N N . THR B 1 261 ? 11.922 24.828 23.797 1 98.88 261 THR B N 1
ATOM 4497 C CA . THR B 1 261 ? 11.234 24.094 24.859 1 98.88 261 THR B CA 1
ATOM 4498 C C . THR B 1 261 ? 10.992 25 26.078 1 98.88 261 THR B C 1
ATOM 4500 O O . THR B 1 261 ? 9.875 25.047 26.609 1 98.88 261 THR B O 1
ATOM 4503 N N . ALA B 1 262 ? 11.969 25.719 26.469 1 98.81 262 ALA B N 1
ATOM 4504 C CA . ALA B 1 262 ? 11.891 26.578 27.641 1 98.81 262 ALA B CA 1
ATOM 4505 C C . ALA B 1 262 ? 10.867 27.688 27.422 1 98.81 262 ALA B C 1
ATOM 4507 O O . ALA B 1 262 ? 10.086 28 28.328 1 98.81 262 ALA B O 1
ATOM 4508 N N . ARG B 1 263 ? 10.859 28.281 26.266 1 98.75 263 ARG B N 1
ATOM 4509 C CA . ARG B 1 263 ? 9.945 29.391 25.969 1 98.75 263 ARG B CA 1
ATOM 4510 C C . ARG B 1 263 ? 8.492 28.906 26 1 98.75 263 ARG B C 1
ATOM 4512 O O . ARG B 1 263 ? 7.629 29.594 26.562 1 98.75 263 ARG B O 1
ATOM 4519 N N . ILE B 1 264 ? 8.234 27.75 25.438 1 98.81 264 ILE B N 1
ATOM 4520 C CA . ILE B 1 264 ? 6.887 27.203 25.406 1 98.81 264 ILE B CA 1
ATOM 4521 C C . ILE B 1 264 ? 6.438 26.844 26.828 1 98.81 264 ILE B C 1
ATOM 4523 O O . ILE B 1 264 ? 5.32 27.172 27.234 1 98.81 264 ILE B O 1
ATOM 4527 N N . ALA B 1 265 ? 7.355 26.219 27.531 1 98.69 265 ALA B N 1
ATOM 4528 C CA . ALA B 1 265 ? 7.043 25.828 28.906 1 98.69 265 ALA B CA 1
ATOM 4529 C C . ALA B 1 265 ? 6.777 27.047 29.781 1 98.69 265 ALA B C 1
ATOM 4531 O O . ALA B 1 265 ? 5.848 27.047 30.594 1 98.69 265 ALA B O 1
ATOM 4532 N N . ALA B 1 266 ? 7.574 28.047 29.641 1 98.56 266 ALA B N 1
ATOM 4533 C CA . ALA B 1 266 ? 7.441 29.266 30.438 1 98.56 266 ALA B CA 1
ATOM 4534 C C . ALA B 1 266 ? 6.094 29.938 30.172 1 98.56 266 ALA B C 1
ATOM 4536 O O . ALA B 1 266 ? 5.551 30.609 31.062 1 98.56 266 ALA B O 1
ATOM 4537 N N . ALA B 1 267 ? 5.574 29.672 29.062 1 98.38 267 ALA B N 1
ATOM 4538 C CA . ALA B 1 267 ? 4.297 30.281 28.688 1 98.38 267 ALA B CA 1
ATOM 4539 C C . ALA B 1 267 ? 3.131 29.391 29.109 1 98.38 267 ALA B C 1
ATOM 4541 O O . ALA B 1 267 ? 1.967 29.75 28.906 1 98.38 267 ALA B O 1
ATOM 4542 N N . GLY B 1 268 ? 3.445 28.203 29.641 1 97.88 268 GLY B N 1
ATOM 4543 C CA . GLY B 1 268 ? 2.389 27.375 30.188 1 97.88 268 GLY B CA 1
ATOM 4544 C C . GLY B 1 268 ? 2.139 26.109 29.391 1 97.88 268 GLY B C 1
ATOM 4545 O O . GLY B 1 268 ? 1.244 25.328 29.719 1 97.88 268 GLY B O 1
ATOM 4546 N N . GLY B 1 269 ? 2.916 25.938 28.328 1 98.31 269 GLY B N 1
ATOM 4547 C CA . GLY B 1 269 ? 2.74 24.734 27.531 1 98.31 269 GLY B CA 1
ATOM 4548 C C . GLY B 1 269 ? 3.426 23.516 28.141 1 98.31 269 GLY B C 1
ATOM 4549 O O . GLY B 1 269 ? 4.535 23.625 28.656 1 98.31 269 GLY B O 1
ATOM 4550 N N . ARG B 1 270 ? 2.732 22.359 28.094 1 98.12 270 ARG B N 1
ATOM 4551 C CA . ARG B 1 270 ? 3.357 21.078 28.438 1 98.12 270 ARG B CA 1
ATOM 4552 C C . ARG B 1 270 ? 3.916 20.391 27.203 1 98.12 270 ARG B C 1
ATOM 4554 O O . ARG B 1 270 ? 3.174 19.75 26.453 1 98.12 270 ARG B O 1
ATOM 4561 N N . VAL B 1 271 ? 5.168 20.438 27.094 1 98.12 271 VAL B N 1
ATOM 4562 C CA . VAL B 1 271 ? 5.836 20.016 25.859 1 98.12 271 VAL B CA 1
ATOM 4563 C C . VAL B 1 271 ? 5.805 18.5 25.75 1 98.12 271 VAL B C 1
ATOM 4565 O O . VAL B 1 271 ? 6.199 17.797 26.688 1 98.12 271 VAL B O 1
ATOM 4568 N N . ASP B 1 272 ? 5.273 18 24.672 1 96.94 272 ASP B N 1
ATOM 4569 C CA . ASP B 1 272 ? 5.395 16.578 24.312 1 96.94 272 ASP B CA 1
ATOM 4570 C C . ASP B 1 272 ? 6.738 16.297 23.641 1 96.94 272 ASP B C 1
ATOM 4572 O O . ASP B 1 272 ? 7.5 15.453 24.109 1 96.94 272 ASP B O 1
ATOM 4576 N N . TYR B 1 273 ? 7.031 17.094 22.641 1 97.69 273 TYR B N 1
ATOM 4577 C CA . TYR B 1 273 ? 8.375 17.047 22.078 1 97.69 273 TYR B CA 1
ATOM 4578 C C . TYR B 1 273 ? 8.719 18.375 21.391 1 97.69 273 TYR B C 1
ATOM 4580 O O . TYR B 1 273 ? 7.824 19.094 20.938 1 97.69 273 TYR B O 1
ATOM 4588 N N . VAL B 1 274 ? 9.844 18.766 21.344 1 98.38 274 VAL B N 1
ATOM 4589 C CA . VAL B 1 274 ? 10.531 19.672 20.438 1 98.38 274 VAL B CA 1
ATOM 4590 C C . VAL B 1 274 ? 11.766 19 19.859 1 98.38 274 VAL B C 1
ATOM 4592 O O . VAL B 1 274 ? 12.641 18.547 20.594 1 98.38 274 VAL B O 1
ATOM 4595 N N . GLU B 1 275 ? 11.805 18.906 18.562 1 98 275 GLU B N 1
ATOM 4596 C CA . GLU B 1 275 ? 12.922 18.172 17.969 1 98 275 GLU B CA 1
ATOM 4597 C C . GLU B 1 275 ? 13.398 18.859 16.688 1 98 275 GLU B C 1
ATOM 4599 O O . GLU B 1 275 ? 12.602 19.453 15.953 1 98 275 GLU B O 1
ATOM 4604 N N . ALA B 1 276 ? 14.68 18.797 16.453 1 98.25 276 ALA B N 1
ATOM 4605 C CA . ALA B 1 276 ? 15.289 19.188 15.18 1 98.25 276 ALA B CA 1
ATOM 4606 C C . ALA B 1 276 ? 15.547 17.969 14.305 1 98.25 276 ALA B C 1
ATOM 4608 O O . ALA B 1 276 ? 16.25 17.031 14.711 1 98.25 276 ALA B O 1
ATOM 4609 N N . ARG B 1 277 ? 14.945 18 13.188 1 97.94 277 ARG B N 1
ATOM 4610 C CA . ARG B 1 277 ? 15.055 16.891 12.25 1 97.94 277 ARG B CA 1
ATOM 4611 C C . ARG B 1 277 ? 15.453 17.375 10.859 1 97.94 277 ARG B C 1
ATOM 4613 O O . ARG B 1 277 ? 15.195 18.531 10.508 1 97.94 277 ARG B O 1
ATOM 4620 N N . HIS B 1 278 ? 16.125 16.438 10.125 1 97.5 278 HIS B N 1
ATOM 4621 C CA . HIS B 1 278 ? 16.312 16.766 8.719 1 97.5 278 HIS B CA 1
ATOM 4622 C C . HIS B 1 278 ? 14.969 16.953 8.016 1 97.5 278 HIS B C 1
ATOM 4624 O O . HIS B 1 278 ? 14.055 16.156 8.195 1 97.5 278 HIS B O 1
ATOM 4630 N N . ALA B 1 279 ? 14.867 17.953 7.18 1 97.56 279 ALA B N 1
ATOM 4631 C CA . ALA B 1 279 ? 13.57 18.359 6.656 1 97.56 279 ALA B CA 1
ATOM 4632 C C . ALA B 1 279 ? 13.055 17.359 5.625 1 97.56 279 ALA B C 1
ATOM 4634 O O . ALA B 1 279 ? 11.852 17.312 5.355 1 97.56 279 ALA B O 1
ATOM 4635 N N . GLU B 1 280 ? 13.914 16.531 5.035 1 95.81 280 GLU B N 1
ATOM 4636 C CA . GLU B 1 280 ? 13.5 15.633 3.963 1 95.81 280 GLU B CA 1
ATOM 4637 C C . GLU B 1 280 ? 13.266 14.219 4.484 1 95.81 280 GLU B C 1
ATOM 4639 O O . GLU B 1 280 ? 12.266 13.578 4.148 1 95.81 280 GLU B O 1
ATOM 4644 N N . HIS B 1 281 ? 14.211 13.711 5.32 1 96.12 281 HIS B N 1
ATOM 4645 C CA . HIS B 1 281 ? 14.109 12.305 5.695 1 96.12 281 HIS B CA 1
ATOM 4646 C C . HIS B 1 281 ? 13.898 12.148 7.195 1 96.12 281 HIS B C 1
ATOM 4648 O O . HIS B 1 281 ? 13.836 11.031 7.707 1 96.12 281 HIS B O 1
ATOM 4654 N N . LEU B 1 282 ? 13.828 13.258 7.984 1 97.38 282 LEU B N 1
ATOM 4655 C CA . LEU B 1 282 ? 13.359 13.367 9.359 1 97.38 282 LEU B CA 1
ATOM 4656 C C . LEU B 1 282 ? 14.312 12.664 10.32 1 97.38 282 LEU B C 1
ATOM 4658 O O . LEU B 1 282 ? 13.938 12.312 11.438 1 97.38 282 LEU B O 1
ATOM 4662 N N . GLU B 1 283 ? 15.555 12.344 9.898 1 95.94 283 GLU B N 1
ATOM 4663 C CA . GLU B 1 283 ? 16.547 11.891 10.859 1 95.94 283 GLU B CA 1
ATOM 4664 C C . GLU B 1 283 ? 16.906 13 11.844 1 95.94 283 GLU B C 1
ATOM 4666 O O . GLU B 1 283 ? 16.828 14.188 11.508 1 95.94 283 GLU B O 1
ATOM 4671 N N . VAL B 1 284 ? 17.344 12.609 13 1 96.12 284 VAL B N 1
ATOM 4672 C CA . VAL B 1 284 ? 17.703 13.562 14.039 1 96.12 284 VAL B CA 1
ATOM 4673 C C . VAL B 1 284 ? 18.906 14.391 13.586 1 96.12 284 VAL B C 1
ATOM 4675 O O . VAL B 1 284 ? 19.859 13.859 13.008 1 96.12 284 VAL B O 1
ATOM 4678 N N . VAL B 1 285 ? 18.766 15.656 13.875 1 95.81 285 VAL B N 1
ATOM 4679 C CA . VAL B 1 285 ? 19.891 16.562 13.625 1 95.81 285 VAL B CA 1
ATOM 4680 C C . VAL B 1 285 ? 20.656 16.812 14.922 1 95.81 285 VAL B C 1
ATOM 4682 O O . VAL B 1 285 ? 20.078 17.266 15.914 1 95.81 285 VAL B O 1
ATOM 4685 N N . GLN B 1 286 ? 21.906 16.547 15.148 1 88.62 286 GLN B N 1
ATOM 4686 C CA . GLN B 1 286 ? 22.656 16.719 16.391 1 88.62 286 GLN B CA 1
ATOM 4687 C C . GLN B 1 286 ? 23.562 17.938 16.328 1 88.62 286 GLN B C 1
ATOM 4689 O O . GLN B 1 286 ? 23.891 18.531 17.359 1 88.62 286 GLN B O 1
ATOM 4694 N N . GLY B 1 287 ? 23.812 18.609 15.18 1 91.44 287 GLY B N 1
ATOM 4695 C CA . GLY B 1 287 ? 24.781 19.672 15.031 1 91.44 287 GLY B CA 1
ATOM 4696 C C . GLY B 1 287 ? 24.188 20.953 14.484 1 91.44 287 GLY B C 1
ATOM 4697 O O . GLY B 1 287 ? 23.188 21.453 14.992 1 91.44 287 GLY B O 1
ATOM 4698 N N . ASP B 1 288 ? 24.953 21.469 13.648 1 95.06 288 ASP B N 1
ATOM 4699 C CA . ASP B 1 288 ? 24.594 22.75 13.055 1 95.06 288 ASP B CA 1
ATOM 4700 C C . ASP B 1 288 ? 23.359 22.625 12.164 1 95.06 288 ASP B C 1
ATOM 4702 O O . ASP B 1 288 ? 23.422 22 11.109 1 95.06 288 ASP B O 1
ATOM 4706 N N . VAL B 1 289 ? 22.281 23.266 12.57 1 95.88 289 VAL B N 1
ATOM 4707 C CA . VAL B 1 289 ? 21.016 23.156 11.867 1 95.88 289 VAL B CA 1
ATOM 4708 C C . VAL B 1 289 ? 21.109 23.859 10.516 1 95.88 289 VAL B C 1
ATOM 4710 O O . VAL B 1 289 ? 20.25 23.656 9.648 1 95.88 289 VAL B O 1
ATOM 4713 N N . THR B 1 290 ? 22.109 24.703 10.328 1 93.81 290 THR B N 1
ATOM 4714 C CA . THR B 1 290 ? 22.25 25.453 9.086 1 93.81 290 THR B CA 1
ATOM 4715 C C . THR B 1 290 ? 23.109 24.688 8.086 1 93.81 290 THR B C 1
ATOM 4717 O O . THR B 1 290 ? 23.203 25.078 6.918 1 93.81 290 THR B O 1
ATOM 4720 N N . ALA B 1 291 ? 23.672 23.609 8.523 1 93.25 291 ALA B N 1
ATOM 4721 C CA . ALA B 1 291 ? 24.516 22.812 7.648 1 93.25 291 ALA B CA 1
ATOM 4722 C C . ALA B 1 291 ? 23.672 21.922 6.723 1 93.25 291 ALA B C 1
ATOM 4724 O O . ALA B 1 291 ? 24.203 21.344 5.773 1 93.25 291 ALA B O 1
ATOM 4725 N N . GLN B 1 292 ? 22.391 21.828 6.98 1 93.06 292 GLN B N 1
ATOM 4726 C CA . GLN B 1 292 ? 21.453 21.047 6.191 1 93.06 292 GLN B CA 1
ATOM 4727 C C . GLN B 1 292 ? 20.031 21.594 6.328 1 93.06 292 GLN B C 1
ATOM 4729 O O . GLN B 1 292 ? 19.766 22.438 7.191 1 93.06 292 GLN B O 1
ATOM 4734 N N . LEU B 1 293 ? 19.219 21.156 5.465 1 95.62 293 LEU B N 1
ATOM 4735 C CA . LEU B 1 293 ? 17.812 21.516 5.594 1 95.62 293 LEU B CA 1
ATOM 4736 C C . LEU B 1 293 ? 17.203 20.906 6.848 1 95.62 293 LEU B C 1
ATOM 4738 O O . LEU B 1 293 ? 17.172 19.688 6.992 1 95.62 293 LEU B O 1
ATOM 4742 N N . THR B 1 294 ? 16.781 21.781 7.754 1 97.94 294 THR B N 1
ATOM 4743 C CA . THR B 1 294 ? 16.344 21.312 9.07 1 97.94 294 THR B CA 1
ATOM 4744 C C . THR B 1 294 ? 14.953 21.844 9.398 1 97.94 294 THR B C 1
ATOM 4746 O O . THR B 1 294 ? 14.617 22.984 9.047 1 97.94 294 THR B O 1
ATOM 4749 N N . VAL B 1 295 ? 14.141 21.031 10.031 1 98.5 295 VAL B N 1
ATOM 4750 C CA . VAL B 1 295 ? 12.852 21.438 10.57 1 98.5 295 VAL B CA 1
ATOM 4751 C C . VAL B 1 295 ? 12.859 21.297 12.094 1 98.5 295 VAL B C 1
ATOM 4753 O O . VAL B 1 295 ? 13.406 20.344 12.633 1 98.5 295 VAL B O 1
ATOM 4756 N N . ILE B 1 296 ? 12.391 22.266 12.75 1 98.56 296 ILE B N 1
ATOM 4757 C CA . ILE B 1 296 ? 12.062 22.141 14.164 1 98.56 296 ILE B CA 1
ATOM 4758 C C . ILE B 1 296 ? 10.57 21.875 14.336 1 98.56 296 ILE B C 1
ATOM 4760 O O . ILE B 1 296 ? 9.742 22.703 13.977 1 98.56 296 ILE B O 1
ATOM 4764 N N . ALA B 1 297 ? 10.266 20.688 14.828 1 98.56 297 ALA B N 1
ATOM 4765 C CA . ALA B 1 297 ? 8.883 20.25 15.023 1 98.56 297 ALA B CA 1
ATOM 4766 C C . ALA B 1 297 ? 8.539 20.188 16.516 1 98.56 297 ALA B C 1
ATOM 4768 O O . ALA B 1 297 ? 9.375 19.828 17.344 1 98.56 297 ALA B O 1
ATOM 4769 N N . VAL B 1 298 ? 7.246 20.547 16.828 1 98.38 298 VAL B N 1
ATOM 4770 C CA . VAL B 1 298 ? 6.84 20.578 18.234 1 98.38 298 VAL B CA 1
ATOM 4771 C C . VAL B 1 298 ? 5.445 19.984 18.375 1 98.38 298 VAL B C 1
ATOM 4773 O O . VAL B 1 298 ? 4.641 20.031 17.438 1 98.38 298 VAL B O 1
ATOM 4776 N N . ALA B 1 299 ? 5.219 19.344 19.453 1 98.12 299 ALA B N 1
ATOM 4777 C CA . ALA B 1 299 ? 3.896 19.016 19.969 1 98.12 299 ALA B CA 1
ATOM 4778 C C . ALA B 1 299 ? 3.758 19.438 21.438 1 98.12 299 ALA B C 1
ATOM 4780 O O . ALA B 1 299 ? 4.664 19.203 22.234 1 98.12 299 ALA B O 1
ATOM 4781 N N . VAL B 1 300 ? 2.674 20.094 21.703 1 97.88 300 VAL B N 1
ATOM 4782 C CA . VAL B 1 300 ? 2.475 20.672 23.031 1 97.88 300 VAL B CA 1
ATOM 4783 C C . VAL B 1 300 ? 1.058 20.375 23.516 1 97.88 300 VAL B C 1
ATOM 4785 O O . VAL B 1 300 ? 0.097 20.484 22.75 1 97.88 300 VAL B O 1
ATOM 4788 N N . ASN B 1 301 ? 0.967 19.984 24.734 1 96.81 301 ASN B N 1
ATOM 4789 C CA . ASN B 1 301 ? -0.334 19.766 25.359 1 96.81 301 ASN B CA 1
ATOM 4790 C C . ASN B 1 301 ? -0.772 20.969 26.188 1 96.81 301 ASN B C 1
ATOM 4792 O O . ASN B 1 301 ? 0.042 21.578 26.891 1 96.81 301 ASN B O 1
ATOM 4796 N N . TYR B 1 302 ? -1.997 21.312 26.047 1 97.5 302 TYR B N 1
ATOM 4797 C CA . TYR B 1 302 ? -2.629 22.375 26.828 1 97.5 302 TYR B CA 1
ATOM 4798 C C . TYR B 1 302 ? -3.889 21.859 27.516 1 97.5 302 TYR B C 1
ATOM 4800 O O . TYR B 1 302 ? -4.445 20.844 27.125 1 97.5 302 TYR B O 1
ATOM 4808 N N . GLU B 1 303 ? -4.266 22.594 28.484 1 95.69 303 GLU B N 1
ATOM 4809 C CA . GLU B 1 303 ? -5.52 22.266 29.156 1 95.69 303 GLU B CA 1
ATOM 4810 C C . GLU B 1 303 ? -6.719 22.531 28.25 1 95.69 303 GLU B C 1
ATOM 4812 O O . GLU B 1 303 ? -6.844 23.625 27.688 1 95.69 303 GLU B O 1
ATOM 4817 N N . GLY B 1 304 ? -7.461 21.5 28.047 1 93.94 304 GLY B N 1
ATOM 4818 C CA . GLY B 1 304 ? -8.688 21.641 27.281 1 93.94 304 GLY B CA 1
ATOM 4819 C C . GLY B 1 304 ? -9.914 21.844 28.156 1 93.94 304 GLY B C 1
ATOM 4820 O O . GLY B 1 304 ? -9.828 21.75 29.375 1 93.94 304 GLY B O 1
ATOM 4821 N N . LYS B 1 305 ? -10.977 22.141 27.406 1 91.38 305 LYS B N 1
ATOM 4822 C CA . LYS B 1 305 ? -12.258 22.25 28.109 1 91.38 305 LYS B CA 1
ATOM 4823 C C . LYS B 1 305 ? -12.656 20.891 28.703 1 91.38 305 LYS B C 1
ATOM 4825 O O . LYS B 1 305 ? -12.25 19.844 28.203 1 91.38 305 LYS B O 1
ATOM 4830 N N . ARG B 1 306 ? -13.297 20.828 29.703 1 84.44 306 ARG B N 1
ATOM 4831 C CA . ARG B 1 306 ? -13.875 19.672 30.359 1 84.44 306 ARG B CA 1
ATOM 4832 C C . ARG B 1 306 ? -12.789 18.703 30.828 1 84.44 306 ARG B C 1
ATOM 4834 O O . ARG B 1 306 ? -12.977 17.484 30.781 1 84.44 306 ARG B O 1
ATOM 4841 N N . GLY B 1 307 ? -11.57 19.156 30.938 1 83.12 307 GLY B N 1
ATOM 4842 C CA . GLY B 1 307 ? -10.516 18.359 31.578 1 83.12 307 GLY B CA 1
ATOM 4843 C C . GLY B 1 307 ? -9.75 17.5 30.594 1 83.12 307 GLY B C 1
ATOM 4844 O O . GLY B 1 307 ? -8.961 16.641 31 1 83.12 307 GLY B O 1
ATOM 4845 N N . LYS B 1 308 ? -10 17.578 29.406 1 87.44 308 LYS B N 1
ATOM 4846 C CA . LYS B 1 308 ? -9.266 16.812 28.406 1 87.44 308 LYS B CA 1
ATOM 4847 C C . LYS B 1 308 ? -8.148 17.641 27.781 1 87.44 308 LYS B C 1
ATOM 4849 O O . LYS B 1 308 ? -8.328 18.828 27.5 1 87.44 308 LYS B O 1
ATOM 4854 N N . ASP B 1 309 ? -7.039 17.031 27.609 1 91.25 309 ASP B N 1
ATOM 4855 C CA . ASP B 1 309 ? -5.898 17.734 27.031 1 91.25 309 ASP B CA 1
ATOM 4856 C C . ASP B 1 309 ? -6.09 17.969 25.531 1 91.25 309 ASP B C 1
ATOM 4858 O O . ASP B 1 309 ? -6.754 17.172 24.859 1 91.25 309 ASP B O 1
ATOM 4862 N N . VAL B 1 310 ? -5.609 19.062 25.109 1 94.06 310 VAL B N 1
ATOM 4863 C CA . VAL B 1 310 ? -5.555 19.391 23.688 1 94.06 310 VAL B CA 1
ATOM 4864 C C . VAL B 1 310 ? -4.102 19.391 23.203 1 94.06 310 VAL B C 1
ATOM 4866 O O . VAL B 1 310 ? -3.285 20.172 23.703 1 94.06 310 VAL B O 1
ATOM 4869 N N . ARG B 1 311 ? -3.855 18.547 22.312 1 94.62 311 ARG B N 1
ATOM 4870 C CA . ARG B 1 311 ? -2.51 18.453 21.75 1 94.62 311 ARG B CA 1
ATOM 4871 C C . ARG B 1 311 ? -2.387 19.266 20.469 1 94.62 311 ARG B C 1
ATOM 4873 O O . ARG B 1 311 ? -3.121 19.047 19.516 1 94.62 311 ARG B O 1
ATOM 4880 N N . LEU B 1 312 ? -1.448 20.219 20.469 1 97 312 LEU B N 1
ATOM 4881 C CA . LEU B 1 312 ? -1.221 21.078 19.297 1 97 312 LEU B CA 1
ATOM 4882 C C . LEU B 1 312 ? 0.14 20.781 18.672 1 97 312 LEU B C 1
ATOM 4884 O O . LEU B 1 312 ? 1.116 20.531 19.391 1 97 312 LEU B O 1
ATOM 4888 N N . THR B 1 313 ? 0.184 20.812 17.328 1 97.31 313 THR B N 1
ATOM 4889 C CA . THR B 1 313 ? 1.434 20.609 16.609 1 97.31 313 THR B CA 1
ATOM 4890 C C . THR B 1 313 ? 1.777 21.828 15.75 1 97.31 313 THR B C 1
ATOM 4892 O O . THR B 1 313 ? 0.892 22.594 15.367 1 97.31 313 THR B O 1
ATOM 4895 N N . ASP B 1 314 ? 3.021 22.062 15.484 1 98.56 314 ASP B N 1
ATOM 4896 C CA . ASP B 1 314 ? 3.555 23.109 14.641 1 98.56 314 ASP B CA 1
ATOM 4897 C C . ASP B 1 314 ? 4.996 22.812 14.227 1 98.56 314 ASP B C 1
ATOM 4899 O O . ASP B 1 314 ? 5.598 21.859 14.711 1 98.56 314 ASP B O 1
ATOM 4903 N N . ASN B 1 315 ? 5.469 23.547 13.281 1 98.75 315 ASN B N 1
ATOM 4904 C CA . ASN B 1 315 ? 6.844 23.375 12.828 1 98.75 315 ASN B CA 1
ATOM 4905 C C . ASN B 1 315 ? 7.34 24.594 12.055 1 98.75 315 ASN B C 1
ATOM 4907 O O . ASN B 1 315 ? 6.551 25.453 11.672 1 98.75 315 ASN B O 1
ATOM 4911 N N . ILE B 1 316 ? 8.609 24.641 11.93 1 98.31 316 ILE B N 1
ATOM 4912 C CA . ILE B 1 316 ? 9.227 25.688 11.125 1 98.31 316 ILE B CA 1
ATOM 4913 C C . ILE B 1 316 ? 10.5 25.141 10.477 1 98.31 316 ILE B C 1
ATOM 4915 O O . ILE B 1 316 ? 11.266 24.422 11.102 1 98.31 316 ILE B O 1
ATOM 4919 N N . VAL B 1 317 ? 10.688 25.406 9.195 1 97.5 317 VAL B N 1
ATOM 4920 C CA . VAL B 1 317 ? 11.875 24.969 8.469 1 97.5 317 VAL B CA 1
ATOM 4921 C C . VAL B 1 317 ? 12.977 26.016 8.594 1 97.5 317 VAL B C 1
ATOM 4923 O O . VAL B 1 317 ? 12.727 27.219 8.422 1 97.5 317 VAL B O 1
ATOM 4926 N N . ILE B 1 318 ? 14.156 25.516 8.961 1 93.94 318 ILE B N 1
ATOM 4927 C CA . ILE B 1 318 ? 15.344 26.359 9.039 1 93.94 318 ILE B CA 1
ATOM 4928 C C . ILE B 1 318 ? 16.188 26.188 7.777 1 93.94 318 ILE B C 1
ATOM 4930 O O . ILE B 1 318 ? 16.547 25.062 7.414 1 93.94 318 ILE B O 1
ATOM 4934 N N . ARG B 1 319 ? 16.406 27.203 7 1 81.19 319 ARG B N 1
ATOM 4935 C CA . ARG B 1 319 ? 17.203 27.172 5.777 1 81.19 319 ARG B CA 1
ATOM 4936 C C . ARG B 1 319 ? 18.562 27.812 5.996 1 81.19 319 ARG B C 1
ATOM 4938 O O . ARG B 1 319 ? 18.703 28.734 6.805 1 81.19 319 ARG B O 1
#

Radius of gyration: 27.32 Å; Cα contacts (8 Å, |Δi|>4): 1299; chains: 2; bounding box: 58×80×68 Å

Secondary structure (DSSP, 8-state):
-PPP-S-EE-SHHHHHHHHHHHHHTT--EEEEEE-SS--HHHHHHHHHHHHH-SEEEEEE---GGG-BTTS--TT----HHHHHHHHHHHT-SEEE--S-SS-----SS-HHHHHHHHHHTTSBT------TTS--EEEEETTTTSSHHHHH-TTHHHHHHHHHHHHHHHH--SEEEEEGGGHHHHHHHHHHHHHTT---EEEEEPPPB-TTSPBP-GGGGGB-HHHHHHTTHHHHHHHHHHHHHHTTS--BHHHHHHHHHHHHHHTT-EEEEEEEEETTT-PBP-SBGGGS-EEEEEEEEEEBGGG-EEEEEEEEEE-/-PPP-S-EE-SHHHHHHHHHHHHHTT--EEEEEE-SS--HHHHHHHHHHHHH-SEEEEEE---GGG-BTTS--TT----HHHHHHHHHHHT-SEEE--S-SS-----SS-HHHHHHHHHHTTSBT------TTS--EEEEETTTTSSHHHHH-TTHHHHHHHHHHHHHHHH--SEEEEEGGGHHHHHHHHHHHHHTT---EEEEEPPPB-TTSPBP-GGGGGB-HHHHHHTTHHHHHHHHHHHHHHTTS--BHHHHHHHHHHHHHHTT-EEEEEEEEETTT-PBP-SBTTSS-EEEEEEEEEEBGGG-EEEEEEEEEE-